Protein AF-A0A367L4S3-F1 (afdb_monomer_lite)

Sequence (659 aa):
MGSHATLSPGAALLRSSRMFSLPKPLPDPTKASRGGKEVGSRTKTLVHPTHQSIASPPQHRELGDWGFKRPFPRKTTLATSTPIIRVKQVDSRESVTDFSSAADYSMSLEKFRELRVPVCFRPMDEDGKRVPTSLLTLKSVFEKDVDFTHLPSDQSSAEIFDKRWKFSGPWVNKLNESEFSRYLKTKVQPRRAEFRVLLKDLLAQDLTASQNRAARDKGDEPPPPVTVEQITNKQFTEFLRKIRYDRILSFGLTSSFLDMGPLGHPARSLRDILLPTRGHITSSPYSKMGPPPSHPSAGIGYLRTNSFMENHPIYGPQRRRTPVESRILTPKFGFGTGKLGVGGFVTSPPDGNSRFNDKRSGKLPEPGIDYLDIKTYGGGKYYVEPLLASLDPRGRIIVKIRRASLKRLHVLDSLPLSWIQRWRIIKYLETEQEEAKSTEKLPRPCAPPSTLYSRRRNLAGSKTAVINSRDSHVRVFLQALTGASCPPNADPILQSIDHRHRQDPAKRFAIMGRVRTKTVKKSAKVIIERYYPKLTLDFETNKRICDEIAIIASKRLRNKVSIAGYTTHLMKRIQRGPVRGISFKLQEEERERKDQYVPEVSALDFTQNSESGQLDVDSETKDLLKHLGFDSINVNVVPVTQAQVPERGARRFGDRRRD

Organism: NCBI:txid1330021

Structure (mmCIF, N/CA/C/O backbone):
data_AF-A0A367L4S3-F1
#
_entry.id   AF-A0A367L4S3-F1
#
loop_
_atom_site.group_PDB
_atom_site.id
_atom_site.type_symbol
_atom_site.label_atom_id
_atom_site.label_alt_id
_atom_site.label_comp_id
_atom_site.label_asym_id
_atom_site.label_entity_id
_atom_site.label_seq_id
_atom_site.pdbx_PDB_ins_code
_atom_site.Cartn_x
_atom_site.Cartn_y
_atom_site.Cartn_z
_atom_site.occupancy
_atom_site.B_iso_or_equiv
_atom_site.auth_seq_id
_atom_site.auth_comp_id
_atom_site.auth_asym_id
_atom_site.auth_atom_id
_atom_site.pdbx_PDB_model_num
ATOM 1 N N . MET A 1 1 ? -38.831 -10.061 6.629 1.00 41.31 1 MET A N 1
ATOM 2 C CA . MET A 1 1 ? -38.377 -10.754 5.405 1.00 41.31 1 MET A CA 1
ATOM 3 C C . MET A 1 1 ? -38.536 -9.798 4.234 1.00 41.31 1 MET A C 1
ATOM 5 O O . MET A 1 1 ? -39.659 -9.393 3.978 1.00 41.31 1 MET A O 1
ATOM 9 N N . GLY A 1 2 ? -37.450 -9.372 3.584 1.00 44.28 2 GLY A N 1
ATOM 10 C CA . GLY A 1 2 ? -37.550 -8.598 2.339 1.00 44.28 2 GLY A CA 1
ATOM 11 C C . GLY A 1 2 ? -37.737 -9.548 1.160 1.00 44.28 2 GLY A C 1
ATOM 12 O O . GLY A 1 2 ? -37.058 -10.572 1.107 1.00 44.28 2 GLY A O 1
ATOM 13 N N . SER A 1 3 ? -38.650 -9.244 0.239 1.00 46.41 3 SER A N 1
ATOM 14 C CA . SER A 1 3 ? -38.855 -10.064 -0.955 1.00 46.41 3 SER A CA 1
ATOM 15 C C . SER A 1 3 ? -37.578 -10.105 -1.800 1.00 46.41 3 SER A C 1
ATOM 17 O O . SER A 1 3 ? -37.033 -9.072 -2.191 1.00 46.41 3 SER A O 1
ATOM 19 N N . HIS A 1 4 ? -37.099 -11.312 -2.108 1.00 55.94 4 HIS A N 1
ATOM 20 C CA . HIS A 1 4 ? -36.045 -11.509 -3.100 1.00 55.94 4 HIS A CA 1
ATOM 21 C C . HIS A 1 4 ? -36.620 -11.263 -4.500 1.00 55.94 4 HIS A C 1
ATOM 23 O O . HIS A 1 4 ? -36.923 -12.203 -5.231 1.00 55.94 4 HIS A O 1
ATOM 29 N N . ALA A 1 5 ? -36.774 -9.988 -4.868 1.00 62.84 5 ALA A N 1
ATOM 30 C CA . ALA A 1 5 ? -37.046 -9.594 -6.242 1.00 62.84 5 ALA A CA 1
ATOM 31 C C . ALA A 1 5 ? -35.962 -10.204 -7.141 1.00 62.84 5 ALA A C 1
ATOM 33 O O . ALA A 1 5 ? -34.769 -9.918 -6.984 1.00 62.84 5 ALA A O 1
ATOM 34 N N . THR A 1 6 ? -36.371 -11.097 -8.040 1.00 77.62 6 THR A N 1
ATOM 35 C CA . THR A 1 6 ? -35.472 -11.807 -8.943 1.00 77.62 6 THR A CA 1
ATOM 36 C C . THR A 1 6 ? -34.805 -10.793 -9.867 1.00 77.62 6 THR A C 1
ATOM 38 O O . THR A 1 6 ? -35.449 -10.159 -10.700 1.00 77.62 6 THR A O 1
ATOM 41 N N . LEU A 1 7 ? -33.496 -10.593 -9.680 1.00 85.56 7 LEU A N 1
ATOM 42 C CA . LEU A 1 7 ? -32.706 -9.693 -10.520 1.00 85.56 7 LEU A CA 1
ATOM 43 C C . LEU A 1 7 ? -32.882 -10.092 -11.987 1.00 85.56 7 LEU A C 1
ATOM 45 O O . LEU A 1 7 ? -32.740 -11.268 -12.324 1.00 85.56 7 LEU A O 1
ATOM 49 N N . SER A 1 8 ? -33.146 -9.114 -12.858 1.00 93.06 8 SER A N 1
ATOM 50 C CA . SER A 1 8 ? -33.244 -9.383 -14.292 1.00 93.06 8 SER A CA 1
ATOM 51 C C . SER A 1 8 ? -31.942 -10.021 -14.805 1.00 93.06 8 SER A C 1
ATOM 53 O O . SER A 1 8 ? -30.864 -9.700 -14.285 1.00 93.06 8 SER A O 1
ATOM 55 N N . PRO A 1 9 ? -31.986 -10.893 -15.833 1.00 92.25 9 PRO A N 1
ATOM 56 C CA . PRO A 1 9 ? -30.788 -11.575 -16.328 1.00 92.25 9 PRO A CA 1
ATOM 57 C C . PRO A 1 9 ? -29.645 -10.608 -16.678 1.00 92.25 9 PRO A C 1
ATOM 59 O O . PRO A 1 9 ? -28.494 -10.844 -16.313 1.00 92.25 9 PRO A O 1
ATOM 62 N N . GLY A 1 10 ? -29.968 -9.455 -17.277 1.00 94.44 10 GLY A N 1
ATOM 63 C CA . GLY A 1 10 ? -29.002 -8.384 -17.539 1.00 94.44 10 GLY A CA 1
ATOM 64 C C . GLY A 1 10 ? -28.388 -7.781 -16.267 1.00 94.44 10 GLY A C 1
ATOM 65 O O . GLY A 1 10 ? -27.175 -7.591 -16.208 1.00 94.44 10 GLY A O 1
ATOM 66 N N . ALA A 1 11 ? -29.179 -7.533 -15.218 1.00 93.81 11 ALA A N 1
ATOM 67 C CA . ALA A 1 11 ? -28.668 -7.028 -13.941 1.00 93.81 11 ALA A CA 1
ATOM 68 C C . ALA A 1 11 ? -27.782 -8.057 -13.213 1.00 93.81 11 ALA A C 1
ATOM 70 O O . ALA A 1 11 ? -26.773 -7.684 -12.608 1.00 93.81 11 ALA A O 1
ATOM 71 N N . ALA A 1 12 ? -28.112 -9.350 -13.304 1.00 93.00 12 ALA A N 1
ATOM 72 C CA . ALA A 1 12 ? -27.281 -10.432 -12.778 1.00 93.00 12 ALA A CA 1
ATOM 73 C C . ALA A 1 12 ? -25.923 -10.511 -13.504 1.00 93.00 12 ALA A C 1
ATOM 75 O O . ALA A 1 12 ? -24.875 -10.531 -12.851 1.00 93.00 12 ALA A O 1
ATOM 76 N N . LEU A 1 13 ? -25.926 -10.455 -14.843 1.00 94.94 13 LEU A N 1
ATOM 77 C CA . LEU A 1 13 ? -24.703 -10.412 -15.652 1.00 94.94 13 LEU A CA 1
ATOM 78 C C . LEU A 1 13 ? -23.850 -9.178 -15.323 1.00 94.94 13 LEU A C 1
ATOM 80 O O . LEU A 1 13 ? -22.665 -9.324 -15.019 1.00 94.94 13 LEU A O 1
ATOM 84 N N . LEU A 1 14 ? -24.442 -7.978 -15.284 1.00 94.88 14 LEU A N 1
ATOM 85 C CA . LEU A 1 14 ? -23.737 -6.740 -14.923 1.00 94.88 14 LEU A CA 1
ATOM 86 C C . LEU A 1 14 ? -23.097 -6.820 -13.531 1.00 94.88 14 LEU A C 1
ATOM 88 O O . LEU A 1 14 ? -21.927 -6.464 -13.391 1.00 94.88 14 LEU A O 1
ATOM 92 N N . ARG A 1 15 ? -23.802 -7.364 -12.529 1.00 94.00 15 ARG A N 1
ATOM 93 C CA . ARG A 1 15 ? -23.277 -7.574 -11.166 1.00 94.00 15 ARG A CA 1
ATOM 94 C C . ARG A 1 15 ? -22.046 -8.489 -11.132 1.00 94.00 15 ARG A C 1
ATOM 96 O O . ARG A 1 15 ? -21.178 -8.290 -10.288 1.00 94.00 15 ARG A O 1
ATOM 103 N N . SER A 1 16 ? -21.965 -9.465 -12.037 1.00 95.19 16 SER A N 1
ATOM 104 C CA . SER A 1 16 ? -20.808 -10.365 -12.187 1.00 95.19 16 SER A CA 1
ATOM 105 C C . SER A 1 16 ? -19.690 -9.817 -13.092 1.00 95.19 16 SER A C 1
ATOM 107 O O . SER A 1 16 ? -18.613 -10.408 -13.181 1.00 95.19 16 SER A O 1
ATOM 109 N N . SER A 1 17 ? -19.929 -8.699 -13.785 1.00 96.44 17 SER A N 1
ATOM 110 C CA . SER A 1 17 ? -19.036 -8.204 -14.835 1.00 96.44 17 SER A CA 1
ATOM 111 C C . SER A 1 17 ? -17.711 -7.651 -14.297 1.00 96.44 17 SER A C 1
ATOM 113 O O . SER A 1 17 ? -17.634 -7.039 -13.228 1.00 96.44 17 SER A O 1
ATOM 115 N N . ARG A 1 18 ? -16.645 -7.785 -15.099 1.00 95.06 18 ARG A N 1
ATOM 116 C CA . ARG A 1 18 ? -15.304 -7.285 -14.742 1.00 95.06 18 ARG A CA 1
ATOM 117 C C . ARG A 1 18 ? -15.278 -5.773 -14.490 1.00 95.06 18 ARG A C 1
ATOM 119 O O . ARG A 1 18 ? -14.523 -5.329 -13.631 1.00 95.06 18 ARG A O 1
ATOM 126 N N . MET A 1 19 ? -16.117 -4.991 -15.174 1.00 93.44 19 MET A N 1
ATOM 127 C CA . MET A 1 19 ? -16.202 -3.541 -14.963 1.00 93.44 19 MET A CA 1
ATOM 128 C C . MET A 1 19 ? -16.804 -3.206 -13.587 1.00 93.44 19 MET A C 1
ATOM 130 O O . MET A 1 19 ? -16.230 -2.409 -12.852 1.00 93.44 19 MET A O 1
ATOM 134 N N . PHE A 1 20 ? -17.876 -3.895 -13.175 1.00 94.81 20 PHE A N 1
ATOM 135 C CA . PHE A 1 20 ? -18.469 -3.735 -11.838 1.00 94.81 20 PHE A CA 1
ATOM 136 C C . PHE A 1 20 ? -17.581 -4.292 -10.710 1.00 94.81 20 PHE A C 1
ATOM 138 O O . PHE A 1 20 ? -17.744 -3.895 -9.558 1.00 94.81 20 PHE A O 1
ATOM 145 N N . SER A 1 21 ? -16.614 -5.164 -11.025 1.00 95.38 21 SER A N 1
ATOM 146 C CA . SER A 1 21 ? -15.604 -5.634 -10.062 1.00 95.38 21 SER A CA 1
ATOM 147 C C . SER A 1 21 ? -14.512 -4.601 -9.732 1.00 95.38 21 SER A C 1
ATOM 149 O O . SER A 1 21 ? -13.727 -4.817 -8.807 1.00 95.38 21 SER A O 1
ATOM 151 N N . LEU A 1 22 ? -14.443 -3.473 -10.457 1.00 95.00 22 LEU A N 1
ATOM 152 C CA . LEU A 1 22 ? -13.460 -2.420 -10.191 1.00 95.00 22 LEU A CA 1
ATOM 153 C C . LEU A 1 22 ? -13.747 -1.735 -8.838 1.00 95.00 22 LEU A C 1
ATOM 155 O O . LEU A 1 22 ? -14.853 -1.231 -8.623 1.00 95.00 22 LEU A O 1
ATOM 159 N N . PRO A 1 23 ? -12.767 -1.661 -7.917 1.00 95.88 23 PRO A N 1
ATOM 160 C CA . PRO A 1 23 ? -12.970 -1.017 -6.627 1.00 95.88 23 PRO A CA 1
ATOM 161 C C . PRO A 1 23 ? -13.149 0.498 -6.783 1.00 95.88 23 PRO A C 1
ATOM 163 O O . PRO A 1 23 ? -12.475 1.145 -7.588 1.00 95.88 23 PRO A O 1
ATOM 166 N N . LYS A 1 24 ? -14.014 1.084 -5.945 1.00 94.62 24 LYS A N 1
ATOM 167 C CA . LYS A 1 24 ? -14.095 2.544 -5.786 1.00 94.62 24 LYS A CA 1
ATOM 168 C C . LYS A 1 24 ? -12.725 3.080 -5.330 1.00 94.62 24 LYS A C 1
ATOM 170 O O . LYS A 1 24 ? -12.093 2.434 -4.490 1.00 94.62 24 LYS A O 1
ATOM 175 N N . PRO A 1 25 ? -12.260 4.231 -5.849 1.00 93.56 25 PRO A N 1
ATOM 176 C CA . PRO A 1 25 ? -10.924 4.727 -5.547 1.00 93.56 25 PRO A CA 1
ATOM 177 C C . PRO A 1 25 ? -10.758 5.058 -4.061 1.00 93.56 25 PRO A C 1
ATOM 179 O O . PRO A 1 25 ? -11.667 5.588 -3.419 1.00 93.56 25 PRO A O 1
ATOM 182 N N . LEU A 1 26 ? -9.580 4.747 -3.521 1.00 91.06 26 LEU A N 1
ATOM 183 C CA . LEU A 1 26 ? -9.242 5.012 -2.123 1.00 91.06 26 LEU A CA 1
ATOM 184 C C . LEU A 1 26 ? -9.024 6.518 -1.879 1.00 91.06 26 LEU A C 1
ATOM 186 O O . LEU A 1 26 ? -8.569 7.225 -2.784 1.00 91.06 26 LEU A O 1
ATOM 190 N N . PRO A 1 27 ? -9.313 7.026 -0.663 1.00 87.12 27 PRO A N 1
ATOM 191 C CA . PRO A 1 27 ? -9.075 8.423 -0.319 1.00 87.12 27 PRO A CA 1
ATOM 192 C C . PRO A 1 27 ? -7.586 8.778 -0.409 1.00 87.12 27 PRO A C 1
ATOM 194 O O . PRO A 1 27 ? -6.718 8.017 0.013 1.00 87.12 27 PRO A O 1
ATOM 197 N N . ASP A 1 28 ? -7.304 9.966 -0.939 1.00 82.69 28 ASP A N 1
ATOM 198 C CA . ASP A 1 28 ? -5.946 10.433 -1.213 1.00 82.69 28 ASP A CA 1
ATOM 199 C C . ASP A 1 28 ? -5.123 10.636 0.082 1.00 82.69 28 ASP A C 1
ATOM 201 O O . ASP A 1 28 ? -5.530 11.425 0.947 1.00 82.69 28 ASP A O 1
ATOM 205 N N . PRO A 1 29 ? -3.956 9.977 0.239 1.00 73.31 29 PRO A N 1
ATOM 206 C CA . PRO A 1 29 ? -3.120 10.134 1.423 1.00 73.31 29 PRO A CA 1
ATOM 207 C C . PRO A 1 29 ? -2.525 11.539 1.615 1.00 73.31 29 PRO A C 1
ATOM 209 O O . PRO A 1 29 ? -2.119 11.832 2.742 1.00 73.31 29 PRO A O 1
ATOM 212 N N . THR A 1 30 ? -2.448 12.414 0.598 1.00 66.81 30 THR A N 1
ATOM 213 C CA . THR A 1 30 ? -1.950 13.793 0.820 1.00 66.81 30 THR A CA 1
ATOM 214 C C . THR A 1 30 ? -2.991 14.654 1.523 1.00 66.81 30 THR A C 1
ATOM 216 O O . THR A 1 30 ? -2.668 15.321 2.503 1.00 66.81 30 THR A O 1
ATOM 219 N N . LYS A 1 31 ? -4.260 14.547 1.114 1.00 64.12 31 LYS A N 1
ATOM 220 C CA . LYS A 1 31 ? -5.392 15.326 1.648 1.00 64.12 31 LYS A CA 1
ATOM 221 C C . LYS A 1 31 ? -5.693 15.028 3.121 1.00 64.12 31 LYS A C 1
ATOM 223 O O . LYS A 1 31 ? -6.289 15.849 3.808 1.00 64.12 31 LYS A O 1
ATOM 228 N N . ALA A 1 32 ? -5.237 13.881 3.626 1.00 58.78 32 ALA A N 1
ATOM 229 C CA . ALA A 1 32 ? -5.272 13.531 5.047 1.00 58.78 32 ALA A CA 1
ATOM 230 C C . ALA A 1 32 ? -4.126 14.159 5.881 1.00 58.78 32 ALA A C 1
ATOM 232 O O . ALA A 1 32 ? -4.096 14.001 7.104 1.00 58.78 32 ALA A O 1
ATOM 233 N N . SER A 1 33 ? -3.161 14.843 5.255 1.00 55.16 33 SER A N 1
ATOM 234 C CA . SER A 1 33 ? -2.019 15.479 5.920 1.00 55.16 33 SER A CA 1
ATOM 235 C C . SER A 1 33 ? -2.255 16.981 6.097 1.00 55.16 33 SER A C 1
ATOM 237 O O . SER A 1 33 ? -2.058 17.770 5.180 1.00 55.16 33 SER A O 1
ATOM 239 N N . ARG A 1 34 ? -2.659 17.368 7.310 1.00 55.31 34 ARG A N 1
ATOM 240 C CA . ARG A 1 34 ? -3.078 18.729 7.693 1.00 55.31 34 ARG A CA 1
ATOM 241 C C . ARG A 1 34 ? -2.096 19.848 7.305 1.00 55.31 34 ARG A C 1
ATOM 243 O O . ARG A 1 34 ? -0.892 19.718 7.520 1.00 55.31 34 ARG A O 1
ATOM 250 N N . GLY A 1 35 ? -2.658 21.002 6.935 1.00 52.28 35 GLY A N 1
ATOM 251 C CA . GLY A 1 35 ? -2.148 22.351 7.245 1.00 52.28 35 GLY A CA 1
ATOM 252 C C . GLY A 1 35 ? -0.910 22.858 6.495 1.00 52.28 35 GLY A C 1
ATOM 253 O O . GLY A 1 35 ? -0.786 24.061 6.287 1.00 52.28 35 GLY A O 1
ATOM 254 N N . GLY A 1 36 ? -0.006 21.984 6.059 1.00 54.28 36 GLY A N 1
ATOM 255 C CA . GLY A 1 36 ? 1.081 22.380 5.167 1.00 54.28 36 GLY A CA 1
ATOM 256 C C . GLY A 1 36 ? 0.550 22.707 3.770 1.00 54.28 36 GLY A C 1
ATOM 257 O O . GLY A 1 36 ? -0.310 21.992 3.257 1.00 54.28 36 GLY A O 1
ATOM 258 N N . LYS A 1 37 ? 1.107 23.736 3.115 1.00 58.22 37 LYS A N 1
ATOM 259 C CA . LYS A 1 37 ? 0.981 23.882 1.652 1.00 58.22 37 LYS A CA 1
ATOM 260 C C . LYS A 1 37 ? 1.443 22.567 1.003 1.00 58.22 37 LYS A C 1
ATOM 262 O O . LYS A 1 37 ? 2.460 22.015 1.426 1.00 58.22 37 LYS A O 1
ATOM 267 N N . GLU A 1 38 ? 0.732 22.057 -0.005 1.00 62.28 38 GLU A N 1
ATOM 268 C CA . GLU A 1 38 ? 1.123 20.813 -0.687 1.00 62.28 38 GLU A CA 1
ATOM 269 C C . GLU A 1 38 ? 2.405 21.023 -1.516 1.00 62.28 38 GLU A C 1
ATOM 271 O O . GLU A 1 38 ? 2.366 21.323 -2.706 1.00 62.28 38 GLU A O 1
ATOM 276 N N . VAL A 1 39 ? 3.572 20.871 -0.880 1.00 62.81 39 VAL A N 1
ATOM 277 C CA . VAL A 1 39 ? 4.877 20.984 -1.548 1.00 62.81 39 VAL A CA 1
ATOM 278 C C . VAL A 1 39 ? 5.134 19.732 -2.399 1.00 62.81 39 VAL A C 1
ATOM 280 O O . VAL A 1 39 ? 5.648 18.701 -1.940 1.00 62.81 39 VAL A O 1
ATOM 283 N N . GLY A 1 40 ? 4.741 19.815 -3.668 1.00 70.06 40 GLY A N 1
ATOM 284 C CA . GLY A 1 40 ? 4.976 18.800 -4.690 1.00 70.06 40 GLY A CA 1
ATOM 285 C C . GLY A 1 40 ? 4.299 19.145 -6.016 1.00 70.06 40 GLY A C 1
ATOM 286 O O . GLY A 1 40 ? 3.410 19.988 -6.074 1.00 70.06 40 GLY A O 1
ATOM 287 N N . SER A 1 41 ? 4.704 18.474 -7.095 1.00 82.31 41 SER A N 1
ATOM 288 C CA . SER A 1 41 ? 3.973 18.546 -8.360 1.00 82.31 41 SER A CA 1
ATOM 289 C C . SER A 1 41 ? 2.650 17.777 -8.268 1.00 82.31 41 SER A C 1
ATOM 291 O O . SER A 1 41 ? 2.559 16.750 -7.592 1.00 82.31 41 SER A O 1
ATOM 293 N N . ARG A 1 42 ? 1.644 18.200 -9.044 1.00 77.25 42 ARG A N 1
ATOM 294 C CA . ARG A 1 42 ? 0.357 17.483 -9.206 1.00 77.25 42 ARG A CA 1
ATOM 295 C C . ARG A 1 42 ? 0.508 16.085 -9.842 1.00 77.25 42 ARG A C 1
ATOM 297 O O . ARG A 1 42 ? -0.458 15.337 -9.919 1.00 77.25 42 ARG A O 1
ATOM 304 N N . THR A 1 43 ? 1.713 15.749 -10.307 1.00 80.12 43 THR A N 1
ATOM 305 C CA . THR A 1 43 ? 2.117 14.476 -10.929 1.00 80.12 43 THR A CA 1
ATOM 306 C C . THR A 1 43 ? 2.954 13.578 -10.009 1.00 80.12 43 THR A C 1
ATOM 308 O O . THR A 1 43 ? 3.375 12.499 -10.420 1.00 80.12 43 THR A O 1
ATOM 311 N N . LYS A 1 44 ? 3.230 14.011 -8.772 1.00 87.81 44 LYS A N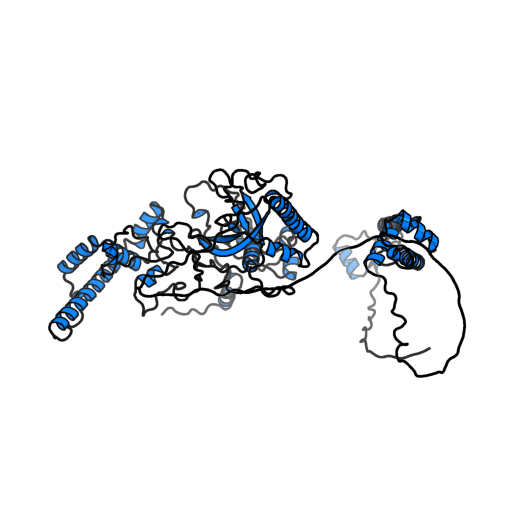 1
ATOM 312 C CA . LYS A 1 44 ? 4.002 13.257 -7.777 1.00 87.81 44 LYS A CA 1
ATOM 313 C C . LYS A 1 44 ? 3.307 11.939 -7.422 1.00 87.81 44 LYS A C 1
ATOM 315 O O . LYS A 1 44 ? 2.100 11.904 -7.198 1.00 87.81 44 LYS A O 1
ATOM 320 N N . THR A 1 45 ? 4.081 10.864 -7.289 1.00 89.56 45 THR A N 1
ATOM 321 C CA . THR A 1 45 ? 3.568 9.574 -6.817 1.00 89.56 45 THR A CA 1
ATOM 322 C C . THR A 1 45 ? 3.079 9.670 -5.366 1.00 89.56 45 THR A C 1
ATOM 324 O O . THR A 1 45 ? 3.803 10.091 -4.460 1.00 89.56 45 THR A O 1
ATOM 327 N N . LEU A 1 46 ? 1.826 9.267 -5.144 1.00 88.75 46 LEU A N 1
ATOM 328 C CA . LEU A 1 46 ? 1.217 9.121 -3.820 1.00 88.75 46 LEU A CA 1
ATOM 329 C C . LEU A 1 46 ? 1.845 7.939 -3.062 1.00 88.75 46 LEU A C 1
ATOM 331 O O . LEU A 1 46 ? 2.452 7.050 -3.661 1.00 88.75 46 LEU A O 1
ATOM 335 N N . VAL A 1 47 ? 1.645 7.897 -1.743 1.00 88.81 47 VAL A N 1
ATOM 336 C CA . VAL A 1 47 ? 2.222 6.883 -0.836 1.00 88.81 47 VAL A CA 1
ATOM 337 C C . VAL A 1 47 ? 1.835 5.441 -1.201 1.00 88.81 47 VAL A C 1
ATOM 339 O O . VAL A 1 47 ? 2.641 4.529 -1.027 1.00 88.81 47 VAL A O 1
ATOM 342 N N . HIS A 1 48 ? 0.613 5.235 -1.689 1.00 90.19 48 HIS A N 1
ATOM 343 C CA . HIS A 1 48 ? 0.055 3.945 -2.093 1.00 90.19 48 HIS A CA 1
ATOM 344 C C . HIS A 1 48 ? -0.897 4.151 -3.289 1.00 90.19 48 HIS A C 1
ATOM 346 O O . HIS A 1 48 ? -1.377 5.273 -3.480 1.00 90.19 48 HIS A O 1
ATOM 352 N N . PRO A 1 49 ? -1.175 3.117 -4.107 1.00 93.19 49 PRO A N 1
ATOM 353 C CA . PRO A 1 49 ? -2.120 3.232 -5.215 1.00 93.19 49 PRO A CA 1
ATOM 354 C C . PRO A 1 49 ? -3.543 3.507 -4.714 1.00 93.19 49 PRO A C 1
ATOM 356 O O . PRO A 1 49 ? -4.047 2.805 -3.840 1.00 93.19 49 PRO A O 1
ATOM 359 N N . THR A 1 50 ? -4.203 4.507 -5.301 1.00 92.56 50 THR A N 1
ATOM 360 C CA . THR A 1 50 ? -5.610 4.852 -5.026 1.00 92.56 50 THR A CA 1
ATOM 361 C C . THR A 1 50 ? -6.591 4.273 -6.048 1.00 92.56 50 THR A C 1
ATOM 363 O O . THR A 1 50 ? -7.759 4.088 -5.724 1.00 92.56 50 THR A O 1
ATOM 366 N N . HIS A 1 51 ? -6.121 3.950 -7.258 1.00 94.81 51 HIS A N 1
ATOM 367 C CA . HIS A 1 51 ? -6.894 3.334 -8.343 1.00 94.81 51 HIS A CA 1
ATOM 368 C C . HIS A 1 51 ? -6.324 1.957 -8.702 1.00 94.81 51 HIS A C 1
ATOM 370 O O . HIS A 1 51 ? -5.111 1.746 -8.626 1.00 94.81 51 HIS A O 1
ATOM 376 N N . GLN A 1 52 ? -7.194 1.053 -9.155 1.00 95.81 52 GLN A N 1
ATOM 377 C CA . GLN A 1 52 ? -6.813 -0.257 -9.684 1.00 95.81 52 GLN A CA 1
ATOM 378 C C . GLN A 1 52 ? -5.913 -0.118 -10.925 1.00 95.81 52 GLN A C 1
ATOM 380 O O . GLN A 1 52 ? -6.187 0.693 -11.812 1.00 95.81 52 GLN A O 1
ATOM 385 N N . SER A 1 53 ? -4.860 -0.936 -11.002 1.00 95.62 53 SER A N 1
ATOM 386 C CA . SER A 1 53 ? -4.062 -1.115 -12.216 1.00 95.62 53 SER A CA 1
ATOM 387 C C . SER A 1 53 ? -4.718 -2.141 -13.146 1.00 95.62 53 SER A C 1
ATOM 389 O O . SER A 1 53 ? -5.168 -3.200 -12.706 1.00 95.62 53 SER A O 1
ATOM 391 N N . ILE A 1 54 ? -4.786 -1.818 -14.436 1.00 95.62 54 ILE A N 1
ATOM 392 C CA . ILE A 1 54 ? -5.427 -2.617 -15.486 1.00 95.62 54 ILE A CA 1
ATOM 393 C C . ILE A 1 54 ? -4.412 -2.881 -16.602 1.00 95.62 54 ILE A C 1
ATOM 395 O O . ILE A 1 54 ? -3.646 -1.988 -16.968 1.00 95.62 54 ILE A O 1
ATOM 399 N N . ALA A 1 55 ? -4.431 -4.092 -17.161 1.00 94.44 55 ALA A N 1
ATOM 400 C CA . ALA A 1 55 ? -3.645 -4.500 -18.323 1.00 94.44 55 ALA A CA 1
ATOM 401 C C . ALA A 1 55 ? -4.551 -5.208 -19.346 1.00 94.44 55 ALA A C 1
ATOM 403 O O . ALA A 1 55 ? -5.342 -6.071 -18.969 1.00 94.44 55 ALA A O 1
ATOM 404 N N . SER A 1 56 ? -4.424 -4.863 -20.630 1.00 93.19 56 SER A N 1
ATOM 405 C CA . SER A 1 56 ? -5.063 -5.576 -21.746 1.00 93.19 56 SER A CA 1
ATOM 406 C C . SER A 1 56 ? -4.126 -6.635 -22.355 1.00 93.19 56 SER A C 1
ATOM 408 O O . SER A 1 56 ? -2.901 -6.483 -22.258 1.00 93.19 56 SER A O 1
ATOM 410 N N . PRO A 1 57 ? -4.642 -7.697 -23.007 1.00 93.88 57 PRO A N 1
ATOM 411 C CA . PRO A 1 57 ? -3.836 -8.581 -23.854 1.00 93.88 57 PRO A CA 1
ATOM 412 C C . PRO A 1 57 ? -3.209 -7.815 -25.037 1.00 93.88 57 PRO A C 1
ATOM 414 O O . PRO A 1 57 ? -3.813 -6.841 -25.493 1.00 93.88 57 PRO A O 1
ATOM 417 N N . PRO A 1 58 ? -2.050 -8.239 -25.584 1.00 91.94 58 PRO A N 1
ATOM 418 C CA . PRO A 1 58 ? -1.386 -7.533 -26.688 1.00 91.94 58 PRO A CA 1
ATOM 419 C C . PRO A 1 58 ? -2.288 -7.282 -27.908 1.00 91.94 58 PRO A C 1
ATOM 421 O O . PRO A 1 58 ? -2.369 -6.148 -28.364 1.00 91.94 58 PRO A O 1
ATOM 424 N N . GLN A 1 59 ? -3.046 -8.295 -28.345 1.00 93.50 59 GLN A N 1
ATOM 425 C CA . GLN A 1 59 ? -3.960 -8.220 -29.496 1.00 93.50 59 GLN A CA 1
ATOM 426 C C . GLN A 1 59 ? -4.999 -7.091 -29.355 1.00 93.50 59 GLN A C 1
ATOM 428 O O . GLN A 1 59 ? -5.136 -6.248 -30.236 1.00 93.50 59 GLN A O 1
ATOM 433 N N . HIS A 1 60 ? -5.685 -7.014 -28.211 1.00 94.00 60 HIS A N 1
ATOM 434 C CA . HIS A 1 60 ? -6.651 -5.942 -27.936 1.00 94.00 60 HIS A CA 1
ATOM 435 C C . HIS A 1 60 ? -5.956 -4.579 -27.822 1.00 94.00 60 HIS A C 1
ATOM 437 O O . HIS A 1 60 ? -6.444 -3.576 -28.340 1.00 94.00 60 HIS A O 1
ATOM 443 N N . ARG A 1 61 ? -4.764 -4.540 -27.213 1.00 91.25 61 ARG A N 1
ATOM 444 C CA . ARG A 1 61 ? -3.967 -3.316 -27.070 1.00 91.25 61 ARG A CA 1
ATOM 445 C C . ARG A 1 61 ? -3.560 -2.715 -28.415 1.00 91.25 61 ARG A C 1
ATOM 447 O O . ARG A 1 61 ? -3.523 -1.493 -28.533 1.00 91.25 61 ARG A O 1
ATOM 454 N N . GLU A 1 62 ? -3.281 -3.542 -29.420 1.00 91.44 62 GLU A N 1
ATOM 455 C CA . GLU A 1 62 ? -2.962 -3.095 -30.782 1.00 91.44 62 GLU A CA 1
ATOM 456 C C . GLU A 1 62 ? -4.133 -2.364 -31.445 1.00 91.44 62 GLU A C 1
ATOM 458 O O . GLU A 1 62 ? -3.898 -1.380 -32.149 1.00 91.44 62 GLU A O 1
ATOM 463 N N . LEU A 1 63 ? -5.374 -2.761 -31.143 1.00 92.56 63 LEU A N 1
ATOM 464 C CA . LEU A 1 63 ? -6.610 -2.060 -31.524 1.00 92.56 63 LEU A CA 1
ATOM 465 C C . LEU A 1 63 ? -6.911 -0.837 -30.634 1.00 92.56 63 LEU A C 1
ATOM 467 O O . LEU A 1 63 ? -7.783 -0.033 -30.949 1.00 92.56 63 LEU A O 1
ATOM 471 N N . GLY A 1 64 ? -6.195 -0.683 -29.518 1.00 92.50 64 GLY A N 1
ATOM 472 C CA . GLY A 1 64 ? -6.501 0.295 -28.475 1.00 92.50 64 GLY A CA 1
ATOM 473 C C . GLY A 1 64 ? -7.629 -0.137 -27.530 1.00 92.50 64 GLY A C 1
ATOM 474 O O . GLY A 1 64 ? -8.074 0.683 -26.734 1.00 92.50 64 GLY A O 1
ATOM 475 N N . ASP A 1 65 ? -8.085 -1.391 -27.569 1.00 94.88 65 ASP A N 1
ATOM 476 C CA . ASP A 1 65 ? -9.115 -1.921 -26.670 1.00 94.88 65 ASP A CA 1
ATOM 477 C C . ASP A 1 65 ? -8.545 -2.342 -25.297 1.00 94.88 65 ASP A C 1
ATOM 479 O O . ASP A 1 65 ? -7.455 -2.912 -25.168 1.00 94.88 65 ASP A O 1
ATOM 483 N N . TRP A 1 66 ? -9.315 -2.021 -24.254 1.00 94.44 66 TRP A N 1
ATOM 484 C CA . TRP A 1 66 ? -9.045 -2.301 -22.841 1.00 94.44 66 TRP A CA 1
ATOM 485 C C . TRP A 1 66 ? -10.322 -2.683 -22.058 1.00 94.44 66 TRP A C 1
ATOM 487 O O . TRP A 1 66 ? -10.273 -2.744 -20.829 1.00 94.44 66 TRP A O 1
ATOM 497 N N . GLY A 1 67 ? -11.465 -2.920 -22.720 1.00 93.69 67 GLY A N 1
ATOM 498 C CA . GLY A 1 67 ? -12.730 -3.272 -22.057 1.00 93.69 67 GLY A CA 1
ATOM 499 C C . GLY A 1 67 ? -13.432 -2.112 -21.332 1.00 93.69 67 GLY A C 1
ATOM 500 O O . GLY A 1 67 ? -14.080 -2.327 -20.307 1.00 93.69 67 GLY A O 1
ATOM 501 N N . PHE A 1 68 ? -13.295 -0.884 -21.841 1.00 94.88 68 PHE A N 1
ATOM 502 C CA . PHE A 1 68 ? -13.980 0.325 -21.351 1.00 94.88 68 PHE A CA 1
ATOM 503 C C . PHE A 1 68 ? -14.901 0.921 -22.434 1.00 94.88 68 PHE A C 1
ATOM 505 O O . PHE A 1 68 ? -14.966 0.406 -23.544 1.00 94.88 68 PHE A O 1
ATOM 512 N N . LYS A 1 69 ? -15.603 2.026 -22.127 1.00 95.19 69 LYS A N 1
ATOM 513 C CA . LYS A 1 69 ? -16.604 2.679 -23.004 1.00 95.19 69 LYS A CA 1
ATOM 514 C C . LYS A 1 69 ? -16.104 3.007 -24.430 1.00 95.19 69 LYS A C 1
ATOM 516 O O . LYS A 1 69 ? -16.919 3.202 -25.323 1.00 95.19 69 LYS A O 1
ATOM 521 N N . ARG A 1 70 ? -14.790 3.131 -24.641 1.00 93.62 70 ARG A N 1
ATOM 522 C CA . ARG A 1 70 ? -14.141 3.415 -25.935 1.00 93.62 70 ARG A CA 1
ATOM 523 C C . ARG A 1 70 ? -12.669 2.980 -25.926 1.00 93.62 70 ARG A C 1
ATOM 525 O O . ARG A 1 70 ? -12.096 2.879 -24.837 1.00 93.62 70 ARG A O 1
ATOM 532 N N . PRO A 1 71 ? -12.051 2.756 -27.103 1.00 94.81 71 PRO A N 1
ATOM 533 C CA . PRO A 1 71 ? -10.621 2.490 -27.206 1.00 94.81 71 PRO A CA 1
ATOM 534 C C . PRO A 1 71 ? -9.768 3.687 -26.757 1.00 94.81 71 PRO A C 1
ATOM 536 O O . PRO A 1 71 ? -10.160 4.849 -26.876 1.00 94.81 71 PRO A O 1
ATOM 539 N N . PHE A 1 72 ? -8.572 3.388 -26.253 1.00 94.38 72 PHE A N 1
ATOM 540 C CA . PHE A 1 72 ? -7.598 4.358 -25.760 1.00 94.38 72 PHE A CA 1
ATOM 541 C C . PHE A 1 72 ? -6.582 4.770 -26.842 1.00 94.38 72 PHE A C 1
ATOM 543 O O . PHE A 1 72 ? -6.252 3.970 -27.722 1.00 94.38 72 PHE A O 1
ATOM 550 N N . PRO A 1 73 ? -5.999 5.985 -26.764 1.00 93.69 73 PRO A N 1
ATOM 551 C CA . PRO A 1 73 ? -4.998 6.450 -27.721 1.00 93.69 73 PRO A CA 1
ATOM 552 C C . PRO A 1 73 ? -3.789 5.509 -27.855 1.00 93.69 73 PRO A C 1
ATOM 554 O O . PRO A 1 73 ? -2.984 5.346 -26.932 1.00 93.69 73 PRO A O 1
ATOM 557 N N . ARG A 1 74 ? -3.613 4.935 -29.052 1.00 90.50 74 ARG A N 1
ATOM 558 C CA . ARG A 1 74 ? -2.520 3.999 -29.390 1.00 90.50 74 ARG A CA 1
ATOM 559 C C . ARG A 1 74 ? -1.129 4.592 -29.111 1.00 90.50 74 ARG A C 1
ATOM 561 O O . ARG A 1 74 ? -0.261 3.905 -28.578 1.00 90.50 74 ARG A O 1
ATOM 568 N N . LYS A 1 75 ? -0.941 5.896 -29.374 1.00 89.44 75 LYS A N 1
ATOM 569 C CA . LYS A 1 75 ? 0.325 6.636 -29.170 1.00 89.44 75 LYS A CA 1
ATOM 570 C C . LYS A 1 75 ? 0.864 6.560 -27.735 1.00 89.44 75 LYS A C 1
ATOM 572 O O . LYS A 1 75 ? 2.074 6.486 -27.559 1.00 89.44 75 LYS A O 1
ATOM 577 N N . THR A 1 76 ? 0.000 6.574 -26.718 1.00 88.38 76 THR A N 1
ATOM 578 C CA . THR A 1 76 ? 0.419 6.514 -25.303 1.00 88.38 76 THR A CA 1
ATOM 579 C C . THR A 1 76 ? 0.351 5.107 -24.711 1.00 88.38 76 THR A C 1
ATOM 581 O O . THR A 1 76 ? 1.001 4.847 -23.702 1.00 88.38 76 THR A O 1
ATOM 584 N N . THR A 1 77 ? -0.403 4.192 -25.327 1.00 87.62 77 THR A N 1
ATOM 585 C CA . THR A 1 77 ? -0.653 2.838 -24.800 1.00 87.62 77 THR A CA 1
ATOM 586 C C . THR A 1 77 ? 0.207 1.738 -25.428 1.00 87.62 77 THR A C 1
ATOM 588 O O . THR A 1 77 ? 0.481 0.749 -24.751 1.00 87.62 77 THR A O 1
ATOM 591 N N . LEU A 1 78 ? 0.671 1.899 -26.676 1.00 87.44 78 LEU A N 1
ATOM 592 C CA . LEU A 1 78 ? 1.560 0.938 -27.352 1.00 87.44 78 LEU A CA 1
ATOM 593 C C . LEU A 1 78 ? 3.047 1.291 -27.237 1.00 87.44 78 LEU A C 1
ATOM 595 O O . LEU A 1 78 ? 3.875 0.395 -27.119 1.00 87.44 78 LEU A O 1
ATOM 599 N N . ALA A 1 79 ? 3.403 2.579 -27.214 1.00 83.19 79 ALA A N 1
ATOM 600 C CA . ALA A 1 79 ? 4.799 3.039 -27.201 1.00 83.19 79 ALA A CA 1
ATOM 601 C C . ALA A 1 79 ? 5.522 2.870 -25.840 1.00 83.19 79 ALA A C 1
ATOM 603 O O . ALA A 1 79 ? 6.505 3.552 -25.564 1.00 83.19 79 ALA A O 1
ATOM 604 N N . THR A 1 80 ? 5.021 2.002 -24.955 1.00 86.69 80 THR A N 1
ATOM 605 C CA . THR A 1 80 ? 5.510 1.813 -23.580 1.00 86.69 80 THR A CA 1
ATOM 606 C C . THR A 1 80 ? 5.704 0.325 -23.293 1.00 86.69 80 THR A C 1
ATOM 608 O O . THR A 1 80 ? 4.791 -0.469 -23.495 1.00 86.69 80 THR A O 1
ATOM 611 N N . SER A 1 81 ? 6.877 -0.055 -22.777 1.00 87.06 81 SER A N 1
ATOM 612 C CA . SER A 1 81 ? 7.223 -1.449 -22.443 1.00 87.06 81 SER A CA 1
ATOM 613 C C . SER A 1 81 ? 6.454 -2.020 -21.246 1.00 87.06 81 SER A C 1
ATOM 615 O O . SER A 1 81 ? 6.356 -3.235 -21.098 1.00 87.06 81 SER A O 1
ATOM 617 N N . THR A 1 82 ? 5.878 -1.153 -20.413 1.00 90.31 82 THR A N 1
ATOM 618 C CA . THR A 1 82 ? 5.047 -1.484 -19.246 1.00 90.31 82 THR A CA 1
ATOM 619 C C . THR A 1 82 ? 3.615 -0.942 -19.411 1.00 90.31 82 THR A C 1
ATOM 621 O O . THR A 1 82 ? 3.199 -0.039 -18.679 1.00 90.31 82 THR A O 1
ATOM 624 N N . PRO A 1 83 ? 2.839 -1.446 -20.394 1.00 90.75 83 PRO A N 1
ATOM 625 C CA . PRO A 1 83 ? 1.514 -0.931 -20.729 1.00 90.75 83 PRO A CA 1
ATOM 626 C C . PRO A 1 83 ? 0.478 -1.373 -19.687 1.00 90.75 83 PRO A C 1
ATOM 628 O O . PRO A 1 83 ? -0.227 -2.370 -19.845 1.00 90.75 83 PRO A O 1
ATOM 631 N N . ILE A 1 84 ? 0.405 -0.609 -18.602 1.00 94.56 84 ILE A N 1
ATOM 632 C CA . ILE A 1 84 ? -0.521 -0.798 -17.486 1.00 94.56 84 ILE A CA 1
ATOM 633 C C . ILE A 1 84 ? -1.136 0.569 -17.183 1.00 94.56 84 ILE A C 1
ATOM 635 O O . ILE A 1 84 ? -0.402 1.530 -16.941 1.00 94.56 84 ILE A O 1
ATOM 639 N N . ILE A 1 85 ? -2.464 0.674 -17.184 1.00 95.12 85 ILE A N 1
ATOM 640 C CA . ILE A 1 85 ? -3.187 1.938 -16.971 1.00 95.12 85 ILE A CA 1
ATOM 641 C C . ILE A 1 85 ? -3.967 1.932 -15.654 1.00 95.12 85 ILE A C 1
ATOM 643 O O . ILE A 1 85 ? -4.287 0.881 -15.104 1.00 95.12 85 ILE A O 1
ATOM 647 N N . ARG A 1 86 ? -4.300 3.125 -15.162 1.00 94.94 86 ARG A N 1
ATOM 648 C CA . ARG A 1 86 ? -5.325 3.374 -14.141 1.00 94.94 86 ARG A CA 1
ATOM 649 C C . ARG A 1 86 ? -6.341 4.355 -14.716 1.00 94.94 86 ARG A C 1
ATOM 651 O O . ARG A 1 86 ? -5.959 5.417 -15.212 1.00 94.94 86 ARG A O 1
ATOM 658 N N . VAL A 1 87 ? -7.621 4.006 -14.639 1.00 95.44 87 VAL A N 1
ATOM 659 C CA . VAL A 1 87 ? -8.733 4.880 -15.038 1.00 95.44 87 VAL A CA 1
ATOM 660 C C . VAL A 1 87 ? -9.240 5.610 -13.796 1.00 95.44 87 VAL A C 1
ATOM 662 O O . VAL A 1 87 ? -9.497 4.985 -12.764 1.00 95.44 87 VAL A O 1
ATOM 665 N N . LYS A 1 88 ? -9.362 6.938 -13.879 1.00 93.69 88 LYS A N 1
ATOM 666 C CA . LYS A 1 88 ? -9.976 7.761 -12.828 1.00 93.69 88 LYS A CA 1
ATOM 667 C C . LYS A 1 88 ? -11.465 7.965 -13.084 1.00 93.69 88 LYS A C 1
ATOM 669 O O . LYS A 1 88 ? -12.257 7.873 -12.154 1.00 93.69 88 LYS A O 1
ATOM 674 N N . GLN A 1 89 ? -11.822 8.230 -14.342 1.00 94.75 89 GLN A N 1
ATOM 675 C CA . GLN A 1 89 ? -13.194 8.388 -14.817 1.00 94.75 89 GLN A CA 1
ATOM 676 C C . GLN A 1 89 ? -13.342 7.654 -16.153 1.00 94.75 89 GLN A C 1
ATOM 678 O O . GLN A 1 89 ? -12.568 7.883 -17.081 1.00 94.75 89 GLN A O 1
ATOM 683 N N . VAL A 1 90 ? -14.336 6.766 -16.245 1.00 94.88 90 VAL A N 1
ATOM 684 C CA . VAL A 1 90 ? -14.682 6.045 -17.489 1.00 94.88 90 VAL A CA 1
ATOM 685 C C . VAL A 1 90 ? -15.286 6.997 -18.531 1.00 94.88 90 VAL A C 1
ATOM 687 O O . VAL A 1 90 ? -15.227 6.740 -19.731 1.00 94.88 90 VAL A O 1
ATOM 690 N N . ASP A 1 91 ? -15.846 8.110 -18.064 1.00 95.31 91 ASP A N 1
ATOM 691 C CA . ASP A 1 91 ? -16.447 9.163 -18.869 1.00 95.31 91 ASP A CA 1
ATOM 692 C C . ASP A 1 91 ? -16.266 10.483 -18.103 1.00 95.31 91 ASP A C 1
ATOM 694 O O . ASP A 1 91 ? -16.770 10.618 -16.987 1.00 95.31 91 ASP A O 1
ATOM 698 N N . SER A 1 92 ? -15.480 11.412 -18.646 1.00 96.31 92 SER A N 1
ATOM 699 C CA . SER A 1 92 ? -15.321 12.771 -18.117 1.00 96.31 92 SER A CA 1
ATOM 700 C C . SER A 1 92 ? -16.271 13.746 -18.827 1.00 96.31 92 SER A C 1
ATOM 702 O O . SER A 1 92 ? -16.867 13.409 -19.853 1.00 96.31 92 SER A O 1
ATOM 704 N N . ARG A 1 93 ? -16.404 14.978 -18.310 1.00 96.62 93 ARG A N 1
ATOM 705 C CA . ARG A 1 93 ? -17.259 16.028 -18.908 1.00 96.62 93 ARG A CA 1
ATOM 706 C C . ARG A 1 93 ? -16.862 16.350 -20.354 1.00 96.62 93 ARG A C 1
ATOM 708 O O . ARG A 1 93 ? -17.716 16.682 -21.165 1.00 96.62 93 ARG A O 1
ATOM 715 N N . GLU A 1 94 ? -15.585 16.209 -20.678 1.00 96.00 94 GLU A N 1
ATOM 716 C CA . GLU A 1 94 ? -14.997 16.462 -21.995 1.00 96.00 94 GLU A CA 1
ATOM 717 C C . GLU A 1 94 ? -15.295 15.330 -22.999 1.00 96.00 94 GLU A C 1
ATOM 719 O O . GLU A 1 94 ? -14.744 15.313 -24.094 1.00 96.00 94 GLU A O 1
ATOM 724 N N . SER A 1 95 ? -16.118 14.340 -22.625 1.00 94.19 95 SER A N 1
ATOM 725 C CA . SER A 1 95 ? -16.303 13.088 -23.368 1.00 94.19 95 SER A CA 1
ATOM 726 C C . SER A 1 95 ? -14.984 12.345 -23.617 1.00 94.19 95 SER A C 1
ATOM 728 O O . SER A 1 95 ? -14.830 11.631 -24.605 1.00 94.19 95 SER A O 1
ATOM 730 N N . VAL A 1 96 ? -14.034 12.415 -22.675 1.00 94.56 96 VAL A N 1
ATOM 731 C CA . VAL A 1 96 ? -12.747 11.689 -22.685 1.00 94.56 96 VAL A CA 1
ATOM 732 C C . VAL A 1 96 ? -12.720 10.670 -21.533 1.00 94.56 96 VAL A C 1
ATOM 734 O O . VAL A 1 96 ? -13.433 10.814 -20.546 1.00 94.56 96 VAL A O 1
ATOM 737 N N . THR A 1 97 ? -11.987 9.568 -21.671 1.00 95.31 97 THR A N 1
ATOM 738 C CA . THR A 1 97 ? -11.670 8.672 -20.545 1.00 95.31 97 THR A CA 1
ATOM 739 C C . THR A 1 97 ? -10.490 9.277 -19.786 1.00 95.31 97 THR A C 1
ATOM 741 O O . THR A 1 97 ? -9.395 9.312 -20.349 1.00 95.31 97 THR A O 1
ATOM 744 N N . ASP A 1 98 ? -10.643 9.738 -18.540 1.00 95.19 98 ASP A N 1
ATOM 745 C CA . ASP A 1 98 ? -9.482 10.225 -17.777 1.00 95.19 98 ASP A CA 1
ATOM 746 C C . ASP A 1 98 ? -8.673 9.031 -17.245 1.00 95.19 98 ASP A C 1
ATOM 748 O O . ASP A 1 98 ? -9.083 8.333 -16.308 1.00 95.19 98 ASP A O 1
ATOM 752 N N . PHE A 1 99 ? -7.513 8.795 -17.860 1.00 94.75 99 PHE A N 1
ATOM 753 C CA . PHE A 1 99 ? -6.589 7.715 -17.535 1.00 94.75 99 PHE A CA 1
ATOM 754 C C . PHE A 1 99 ? -5.157 8.221 -17.359 1.00 94.75 99 PHE A C 1
ATOM 756 O O . PHE A 1 99 ? -4.776 9.306 -17.789 1.00 94.75 99 PHE A O 1
ATOM 763 N N . SER A 1 100 ? -4.336 7.408 -16.705 1.00 93.50 100 SER A N 1
ATOM 764 C CA . SER A 1 100 ? -2.891 7.624 -16.606 1.00 93.50 100 SER A CA 1
ATOM 765 C C . SER A 1 100 ? -2.165 6.283 -16.509 1.00 93.50 100 SER A C 1
ATOM 767 O O . SER A 1 100 ? -2.800 5.253 -16.274 1.00 93.50 100 SER A O 1
ATOM 769 N N . SER A 1 101 ? -0.841 6.272 -16.682 1.00 93.00 101 SER A N 1
ATOM 770 C CA . SER A 1 101 ? -0.047 5.060 -16.440 1.00 93.00 101 SER A CA 1
ATOM 771 C C . SER A 1 101 ? -0.177 4.604 -14.983 1.00 93.00 101 SER A C 1
ATOM 773 O O . SER A 1 101 ? -0.239 5.426 -14.072 1.00 93.00 101 SER A O 1
ATOM 775 N N . ALA A 1 102 ? -0.207 3.292 -14.763 1.00 94.69 102 ALA A N 1
ATOM 776 C CA . ALA A 1 102 ? -0.127 2.646 -13.454 1.00 94.69 102 ALA A CA 1
ATOM 777 C C . ALA A 1 102 ? 1.174 1.837 -13.278 1.00 94.69 102 ALA A C 1
ATOM 779 O O . ALA A 1 102 ? 1.315 1.083 -12.306 1.00 94.69 102 ALA A O 1
ATOM 780 N N . ALA A 1 103 ? 2.136 2.002 -14.193 1.00 93.25 103 ALA A N 1
ATOM 781 C CA . ALA A 1 103 ? 3.452 1.377 -14.102 1.00 93.25 103 ALA A CA 1
ATOM 782 C C . ALA A 1 103 ? 4.194 1.783 -12.813 1.00 93.25 103 ALA A C 1
ATOM 784 O O . ALA A 1 103 ? 4.856 0.936 -12.217 1.00 93.25 103 ALA A O 1
ATOM 785 N N . ASP A 1 104 ? 4.025 3.026 -12.334 1.00 92.06 104 ASP A N 1
ATOM 786 C CA . ASP A 1 104 ? 4.665 3.561 -11.117 1.00 92.06 104 ASP A CA 1
ATOM 787 C C . ASP A 1 104 ? 4.540 2.604 -9.918 1.00 92.06 104 ASP A C 1
ATOM 789 O O . ASP A 1 104 ? 5.525 2.286 -9.249 1.00 92.06 104 ASP A O 1
ATOM 793 N N . TYR A 1 105 ? 3.318 2.120 -9.668 1.00 93.50 105 TYR A N 1
ATOM 794 C CA . TYR A 1 105 ? 3.010 1.220 -8.557 1.00 93.50 105 TYR A CA 1
ATOM 795 C C . TYR A 1 105 ? 3.236 -0.241 -8.915 1.00 93.50 105 TYR A C 1
ATOM 797 O O . TYR A 1 105 ? 3.797 -0.974 -8.105 1.00 93.50 105 TYR A O 1
ATOM 805 N N . SER A 1 106 ? 2.847 -0.657 -10.122 1.00 94.81 106 SER A N 1
ATOM 806 C CA . SER A 1 106 ? 2.936 -2.059 -10.551 1.00 94.81 106 SER A CA 1
ATOM 807 C C . SER A 1 106 ? 4.395 -2.531 -10.580 1.00 94.81 106 SER A C 1
ATOM 809 O O . SER A 1 106 ? 4.746 -3.500 -9.909 1.00 94.81 106 SER A O 1
ATOM 811 N N . MET A 1 107 ? 5.286 -1.746 -11.198 1.00 94.06 107 MET A N 1
ATOM 812 C CA . MET A 1 107 ? 6.723 -2.039 -11.222 1.00 94.06 107 MET A CA 1
ATOM 813 C C . MET A 1 107 ? 7.384 -1.912 -9.843 1.00 94.06 107 MET A C 1
ATOM 815 O O . MET A 1 107 ? 8.430 -2.512 -9.613 1.00 94.06 107 MET A O 1
ATOM 819 N N . SER A 1 108 ? 6.832 -1.109 -8.926 1.00 94.81 108 SER A N 1
ATOM 820 C CA . SER A 1 108 ? 7.357 -0.988 -7.554 1.00 94.81 108 SER A CA 1
ATOM 821 C C . SER A 1 108 ? 6.917 -2.163 -6.670 1.00 94.81 108 SER A C 1
ATOM 823 O O . SER A 1 108 ? 7.694 -2.627 -5.840 1.00 94.81 108 SER A O 1
ATOM 825 N N . LEU A 1 109 ? 5.711 -2.696 -6.885 1.00 94.88 109 LEU A N 1
ATOM 826 C CA . LEU A 1 109 ? 5.226 -3.934 -6.269 1.00 94.88 109 LEU A CA 1
ATOM 827 C C . LEU A 1 109 ? 6.045 -5.146 -6.736 1.00 94.88 109 LEU A C 1
ATOM 829 O O . LEU A 1 109 ? 6.447 -5.966 -5.913 1.00 94.88 109 LEU A O 1
ATOM 833 N N . GLU A 1 110 ? 6.333 -5.242 -8.035 1.00 94.75 110 GLU A N 1
ATOM 834 C CA . GLU A 1 110 ? 7.202 -6.282 -8.600 1.00 94.75 110 GLU A CA 1
ATOM 835 C C . GLU A 1 110 ? 8.612 -6.212 -8.009 1.00 94.75 110 GLU A C 1
ATOM 837 O O . GLU A 1 110 ? 9.060 -7.184 -7.403 1.00 94.75 110 GLU A O 1
ATOM 842 N N . LYS A 1 111 ? 9.257 -5.037 -8.039 1.00 95.12 111 LYS A N 1
ATOM 843 C CA . LYS A 1 111 ? 10.569 -4.828 -7.400 1.00 95.12 111 LYS A CA 1
ATOM 844 C C . LYS A 1 111 ? 10.555 -5.191 -5.919 1.00 95.12 111 LYS A C 1
ATOM 846 O O . LYS A 1 111 ? 11.486 -5.833 -5.449 1.00 95.12 111 LYS A O 1
ATOM 851 N N . PHE A 1 112 ? 9.510 -4.834 -5.166 1.00 95.25 112 PHE A N 1
ATOM 852 C CA . PHE A 1 112 ? 9.395 -5.222 -3.755 1.00 95.25 112 PHE A CA 1
ATOM 853 C C . PHE A 1 112 ? 9.347 -6.748 -3.570 1.00 95.25 112 PHE A C 1
ATOM 855 O O . PHE A 1 112 ? 9.990 -7.285 -2.664 1.00 95.25 112 PHE A O 1
ATOM 862 N N . ARG A 1 113 ? 8.628 -7.460 -4.448 1.00 93.81 113 ARG A N 1
ATOM 863 C CA . ARG A 1 113 ? 8.586 -8.931 -4.463 1.00 93.81 113 ARG A CA 1
ATOM 864 C C . ARG A 1 113 ? 9.949 -9.531 -4.826 1.00 93.81 113 ARG A C 1
ATOM 866 O O . ARG A 1 113 ? 10.347 -10.501 -4.187 1.00 93.81 113 ARG A O 1
ATOM 873 N N . GLU A 1 114 ? 10.702 -8.919 -5.742 1.00 92.38 114 GLU A N 1
ATOM 874 C CA . GLU A 1 114 ? 12.096 -9.291 -6.047 1.00 92.38 114 GLU A CA 1
ATOM 875 C C . GLU A 1 114 ? 13.048 -9.067 -4.861 1.00 92.38 114 GLU A C 1
ATOM 877 O O . GLU A 1 114 ? 13.926 -9.898 -4.627 1.00 92.38 114 GLU A O 1
ATOM 882 N N . LEU A 1 115 ? 12.845 -8.020 -4.041 1.00 92.38 115 LEU A N 1
ATOM 883 C CA . LEU A 1 115 ? 13.587 -7.869 -2.777 1.00 92.38 115 LEU A CA 1
ATOM 884 C C . LEU A 1 115 ? 13.312 -9.038 -1.810 1.00 92.38 115 LEU A C 1
ATOM 886 O O . LEU A 1 115 ? 14.104 -9.268 -0.893 1.00 92.38 115 LEU A O 1
ATOM 890 N N . ARG A 1 116 ? 12.199 -9.774 -1.978 1.00 92.31 116 ARG A N 1
ATOM 891 C CA . ARG A 1 116 ? 11.787 -10.925 -1.152 1.00 92.31 116 ARG A CA 1
ATOM 892 C C . ARG A 1 116 ? 11.765 -10.598 0.352 1.00 92.31 116 ARG A C 1
ATOM 894 O O . ARG A 1 116 ? 12.243 -11.386 1.166 1.00 92.31 116 ARG A O 1
ATOM 901 N N . VAL A 1 117 ? 11.309 -9.405 0.723 1.00 91.69 117 VAL A N 1
ATOM 902 C CA . VAL A 1 117 ? 11.345 -8.891 2.105 1.00 91.69 117 VAL A CA 1
ATOM 903 C C . VAL A 1 117 ? 10.022 -9.210 2.822 1.00 91.69 117 VAL A C 1
ATOM 905 O O . VAL A 1 117 ? 8.967 -8.906 2.260 1.00 91.69 117 VAL A O 1
ATOM 908 N N . PRO A 1 118 ? 10.024 -9.786 4.043 1.00 93.06 118 PRO A N 1
ATOM 909 C CA . PRO A 1 118 ? 8.801 -9.944 4.827 1.00 93.06 118 PRO A CA 1
ATOM 910 C C . PRO A 1 118 ? 8.323 -8.593 5.364 1.00 93.06 118 PRO A C 1
ATOM 912 O O . PRO A 1 118 ? 9.132 -7.700 5.646 1.00 93.06 118 PRO A O 1
ATOM 915 N N . VAL A 1 119 ? 7.011 -8.461 5.561 1.00 91.94 119 VAL A N 1
ATOM 916 C CA . VAL A 1 119 ? 6.463 -7.345 6.337 1.00 91.94 119 VAL A CA 1
ATOM 917 C C . VAL A 1 119 ? 6.283 -7.805 7.779 1.00 91.94 119 VAL A C 1
ATOM 919 O O . VAL A 1 119 ? 5.616 -8.805 8.046 1.00 91.94 119 VAL A O 1
ATOM 922 N N . CYS A 1 120 ? 6.907 -7.077 8.697 1.00 87.88 120 CYS A N 1
ATOM 923 C CA . CYS A 1 120 ? 6.907 -7.341 10.129 1.00 87.88 120 CYS A CA 1
ATOM 924 C C . CYS A 1 120 ? 6.288 -6.154 10.869 1.00 87.88 120 CYS A C 1
ATOM 926 O O . CYS A 1 120 ? 6.265 -5.024 10.363 1.00 87.88 120 CYS A O 1
ATOM 928 N N . PHE A 1 121 ? 5.858 -6.381 12.109 1.00 79.81 121 PHE A N 1
ATOM 929 C CA . PHE A 1 121 ? 5.622 -5.261 13.015 1.00 79.81 121 PHE A CA 1
ATOM 930 C C . PHE A 1 121 ? 6.923 -4.491 13.238 1.00 79.81 121 PHE A C 1
ATOM 932 O O . PHE A 1 121 ? 8.016 -5.055 13.208 1.00 79.81 121 PHE A O 1
ATOM 939 N N . ARG A 1 122 ? 6.809 -3.179 13.440 1.00 70.44 122 ARG A N 1
ATOM 940 C CA . ARG A 1 122 ? 7.953 -2.329 13.760 1.00 70.44 122 ARG A CA 1
ATOM 941 C C . ARG A 1 122 ? 8.240 -2.459 15.257 1.00 70.44 122 ARG A C 1
ATOM 943 O O . ARG A 1 122 ? 7.461 -1.904 16.031 1.00 70.44 122 ARG A O 1
ATOM 950 N N . PRO A 1 123 ? 9.315 -3.147 15.689 1.00 60.94 123 PRO A N 1
ATOM 951 C CA . PRO A 1 123 ? 9.680 -3.133 17.094 1.00 60.94 123 PRO A CA 1
ATOM 952 C C . PRO A 1 123 ? 10.079 -1.703 17.477 1.00 60.94 123 PRO A C 1
ATOM 954 O O . PRO A 1 123 ? 10.708 -0.980 16.693 1.00 60.94 123 PRO A O 1
ATOM 957 N N . MET A 1 124 ? 9.672 -1.293 18.672 1.00 58.28 124 MET A N 1
ATOM 958 C CA . MET A 1 124 ? 9.923 0.025 19.245 1.00 58.28 124 MET A CA 1
ATOM 959 C C . MET A 1 124 ? 10.403 -0.163 20.674 1.00 58.28 124 MET A C 1
ATOM 961 O O . MET A 1 124 ? 9.832 -0.970 21.403 1.00 58.28 124 MET A O 1
ATOM 965 N N . ASP A 1 125 ? 11.411 0.605 21.080 1.00 52.41 125 ASP A N 1
ATOM 966 C CA . ASP A 1 125 ? 11.845 0.621 22.474 1.00 52.41 125 ASP A CA 1
ATOM 967 C C . ASP A 1 125 ? 10.725 1.192 23.367 1.00 52.41 125 ASP A C 1
ATOM 969 O O . ASP A 1 125 ? 9.837 1.927 22.902 1.00 52.41 125 ASP A O 1
ATOM 973 N N . GLU A 1 126 ? 10.779 0.943 24.678 1.00 51.56 126 GLU A N 1
ATOM 974 C CA . GLU A 1 126 ? 9.794 1.508 25.610 1.00 51.56 126 GLU A CA 1
ATOM 975 C C . GLU A 1 126 ? 9.754 3.047 25.610 1.00 51.56 126 GLU A C 1
ATOM 977 O O . GLU A 1 126 ? 8.714 3.630 25.902 1.00 51.56 126 GLU A O 1
ATOM 982 N N . ASP A 1 127 ? 10.816 3.712 25.159 1.00 51.06 127 ASP A N 1
ATOM 983 C CA . ASP A 1 127 ? 10.860 5.171 24.996 1.00 51.06 127 ASP A CA 1
ATOM 984 C C . ASP A 1 127 ? 10.396 5.652 23.602 1.00 51.06 127 ASP A C 1
ATOM 986 O O . ASP A 1 127 ? 10.487 6.834 23.284 1.00 51.06 127 ASP A O 1
ATOM 990 N N . GLY A 1 128 ? 9.954 4.751 22.714 1.00 54.12 128 GLY A N 1
ATOM 991 C CA . GLY A 1 128 ? 9.589 5.085 21.326 1.00 54.12 128 GLY A CA 1
ATOM 992 C C . GLY A 1 128 ? 10.789 5.396 20.417 1.00 54.12 128 GLY A C 1
ATOM 993 O O . GLY A 1 128 ? 10.618 5.859 19.286 1.00 54.12 128 GLY A O 1
ATOM 994 N N . LYS A 1 129 ? 12.005 5.132 20.910 1.00 59.44 129 LYS A N 1
ATOM 995 C CA . LYS A 1 129 ? 13.261 5.211 20.159 1.00 59.44 129 LYS A CA 1
ATOM 996 C C . LYS A 1 129 ? 13.304 4.121 19.073 1.00 59.44 129 LYS A C 1
ATOM 998 O O . LYS A 1 129 ? 12.454 3.229 18.995 1.00 59.44 129 LYS A O 1
ATOM 1003 N N . ARG A 1 130 ? 14.251 4.267 18.139 1.00 59.56 130 ARG A N 1
ATOM 1004 C CA . ARG A 1 130 ? 14.444 3.308 17.045 1.00 59.56 130 ARG A CA 1
ATOM 1005 C C . ARG A 1 130 ? 15.279 2.135 17.552 1.00 59.56 130 ARG A C 1
ATOM 1007 O O . ARG A 1 130 ? 16.497 2.284 17.639 1.00 59.56 130 ARG A O 1
ATOM 1014 N N . VAL A 1 131 ? 14.645 0.975 17.717 1.00 63.41 131 VAL A N 1
ATOM 1015 C CA . VAL A 1 131 ? 15.348 -0.290 17.974 1.00 63.41 131 VAL A CA 1
ATOM 1016 C C . VAL A 1 131 ? 16.470 -0.455 16.935 1.00 63.41 131 VAL A C 1
ATOM 1018 O O . VAL A 1 131 ? 16.210 -0.327 15.723 1.00 63.41 131 VAL A O 1
ATOM 1021 N N . PRO A 1 132 ? 17.726 -0.686 17.362 1.00 63.12 132 PRO A N 1
ATOM 1022 C CA . PRO A 1 132 ? 18.840 -0.860 16.443 1.00 63.12 132 PRO A CA 1
ATOM 1023 C C . PRO A 1 132 ? 18.646 -2.136 15.622 1.00 63.12 132 PRO A C 1
ATOM 1025 O O . PRO A 1 132 ? 18.096 -3.127 16.098 1.00 63.12 132 PRO A O 1
ATOM 1028 N N . THR A 1 133 ? 19.139 -2.140 14.382 1.00 64.44 133 THR A N 1
ATOM 1029 C CA . THR A 1 133 ? 18.899 -3.239 13.425 1.00 64.44 133 THR A CA 1
ATOM 1030 C C . THR A 1 133 ? 19.448 -4.614 13.875 1.00 64.44 133 THR A C 1
ATOM 1032 O O . THR A 1 133 ? 19.096 -5.639 13.296 1.00 64.44 133 THR A O 1
ATOM 1035 N N . SER A 1 134 ? 20.260 -4.663 14.935 1.00 62.12 134 SER A N 1
ATOM 1036 C CA . SER A 1 134 ? 20.733 -5.883 15.606 1.00 62.12 134 SER A CA 1
ATOM 1037 C C . SER A 1 134 ? 19.750 -6.509 16.609 1.00 62.12 134 SER A C 1
ATOM 1039 O O . SER A 1 134 ? 19.884 -7.697 16.881 1.00 62.12 134 SER A O 1
ATOM 1041 N N . LEU A 1 135 ? 18.787 -5.753 17.152 1.00 60.38 135 LEU A N 1
ATOM 1042 C CA . LEU A 1 135 ? 17.847 -6.198 18.200 1.00 60.38 135 LEU A CA 1
ATOM 1043 C C . LEU A 1 135 ? 16.408 -6.384 17.672 1.00 60.38 135 LEU A C 1
ATOM 1045 O O . LEU A 1 135 ? 15.440 -6.350 18.426 1.00 60.38 135 LEU A O 1
ATOM 1049 N N . LEU A 1 136 ? 16.245 -6.539 16.355 1.00 63.75 136 LEU A N 1
ATOM 1050 C CA . LEU A 1 136 ? 14.932 -6.645 15.717 1.00 63.75 136 LEU A CA 1
ATOM 1051 C C . LEU A 1 136 ? 14.343 -8.055 15.876 1.00 63.75 136 LEU A C 1
ATOM 1053 O O . LEU A 1 136 ? 14.629 -8.941 15.071 1.00 63.75 136 LEU A O 1
ATOM 1057 N N . THR A 1 137 ? 13.457 -8.246 16.855 1.00 65.19 137 THR A N 1
ATOM 1058 C CA . THR A 1 137 ? 12.587 -9.431 16.916 1.00 65.19 137 THR A CA 1
ATOM 1059 C C . THR A 1 137 ? 11.677 -9.466 15.685 1.00 65.19 137 THR A C 1
ATOM 1061 O O . THR A 1 137 ? 10.778 -8.638 15.535 1.00 65.19 137 THR A O 1
ATOM 1064 N N . LEU A 1 138 ? 11.911 -10.425 14.785 1.00 72.31 138 LEU A N 1
ATOM 1065 C CA . LEU A 1 138 ? 11.204 -10.562 13.506 1.00 72.31 138 LEU A CA 1
ATOM 1066 C C . LEU A 1 138 ? 9.826 -11.228 13.665 1.00 72.31 138 LEU A C 1
ATOM 1068 O O . LEU A 1 138 ? 9.578 -12.284 13.084 1.00 72.31 138 LEU A O 1
ATOM 1072 N N . LYS A 1 139 ? 8.911 -10.620 14.432 1.00 84.00 139 LYS A N 1
ATOM 1073 C CA . LYS A 1 139 ? 7.518 -11.089 14.472 1.00 84.00 139 LYS A CA 1
ATOM 1074 C C . LYS A 1 139 ? 6.811 -10.749 13.155 1.00 84.00 139 LYS A C 1
ATOM 1076 O O . LYS A 1 139 ? 6.812 -9.589 12.728 1.00 84.00 139 LYS A O 1
ATOM 1081 N N . SER A 1 140 ? 6.224 -11.757 12.510 1.00 89.44 140 SER A N 1
ATOM 1082 C CA . SER A 1 140 ? 5.450 -11.559 11.285 1.00 89.44 140 SER A CA 1
ATOM 1083 C C . SER A 1 140 ? 4.196 -10.730 11.543 1.00 89.44 140 SER A C 1
ATOM 1085 O O . SER A 1 140 ? 3.703 -10.682 12.666 1.00 89.44 140 SER A O 1
ATOM 1087 N N . VAL A 1 141 ? 3.651 -10.113 10.493 1.00 90.31 141 VAL A N 1
ATOM 1088 C CA . VAL A 1 141 ? 2.300 -9.539 10.562 1.00 90.31 141 VAL A CA 1
ATOM 1089 C C . VAL A 1 141 ? 1.234 -10.637 10.650 1.00 90.31 141 VAL A C 1
ATOM 1091 O O . VAL A 1 141 ? 0.291 -10.503 11.417 1.00 90.31 141 VAL A O 1
ATOM 1094 N N . PHE A 1 142 ? 1.401 -11.733 9.904 1.00 92.19 142 PHE A N 1
ATOM 1095 C CA . PHE A 1 142 ? 0.367 -12.754 9.678 1.00 92.19 142 PHE A CA 1
ATOM 1096 C C . PHE A 1 142 ? 0.335 -13.860 10.752 1.00 92.19 142 PHE A C 1
ATOM 1098 O O . PHE A 1 142 ? 0.208 -15.044 10.416 1.00 92.19 142 PHE A O 1
ATOM 1105 N N . GLU A 1 143 ? 0.495 -13.482 12.022 1.00 89.31 143 GLU A N 1
ATOM 1106 C CA . GLU A 1 143 ? 0.385 -14.388 13.172 1.00 89.31 143 GLU A CA 1
ATOM 1107 C C . GLU A 1 143 ? -1.026 -14.349 13.768 1.00 89.31 143 GLU A C 1
ATOM 1109 O O . GLU A 1 143 ? -1.627 -13.279 13.879 1.00 89.31 143 GLU A O 1
ATOM 1114 N N . LYS A 1 144 ? -1.544 -15.507 14.206 1.00 87.06 144 LYS A N 1
ATOM 1115 C CA . LYS A 1 144 ? -2.915 -15.639 14.745 1.00 87.06 144 LYS A CA 1
ATOM 1116 C C . LYS A 1 144 ? -3.201 -14.735 15.952 1.00 87.06 144 LYS A C 1
ATOM 1118 O O . LYS A 1 144 ? -4.355 -14.410 16.197 1.00 87.06 144 LYS A O 1
ATOM 1123 N N . ASP A 1 145 ? -2.172 -14.347 16.706 1.00 81.81 145 ASP A N 1
ATOM 1124 C CA . ASP A 1 145 ? -2.290 -13.521 17.912 1.00 81.81 145 ASP A CA 1
ATOM 1125 C C . ASP A 1 145 ? -2.150 -12.007 17.647 1.00 81.81 145 ASP A C 1
ATOM 1127 O O . ASP A 1 145 ? -2.072 -11.228 18.600 1.00 81.81 145 ASP A O 1
ATOM 1131 N N . VAL A 1 146 ? -2.121 -11.576 16.375 1.00 81.69 146 VAL A N 1
ATOM 1132 C CA . VAL A 1 146 ? -2.160 -10.149 15.988 1.00 81.69 146 VAL A CA 1
ATOM 1133 C C . VAL A 1 146 ? -3.018 -9.881 14.742 1.00 81.69 146 VAL A C 1
ATOM 1135 O O . VAL A 1 146 ? -3.705 -8.861 14.691 1.00 81.69 146 VAL A O 1
ATOM 1138 N N . ASP A 1 147 ? -3.026 -10.771 13.741 1.00 87.94 147 ASP A N 1
ATOM 1139 C CA . ASP A 1 147 ? -3.879 -10.624 12.551 1.00 87.94 147 ASP A CA 1
ATOM 1140 C C . ASP A 1 147 ? -5.292 -11.174 12.789 1.00 87.94 147 ASP A C 1
ATOM 1142 O O . ASP A 1 147 ? -5.692 -12.230 12.297 1.00 87.94 147 ASP A O 1
ATOM 1146 N N . PHE A 1 148 ? -6.057 -10.421 13.573 1.00 86.62 148 PHE A N 1
ATOM 1147 C CA . PHE A 1 148 ? -7.497 -10.584 13.727 1.00 86.62 148 PHE A CA 1
ATOM 1148 C C . PHE A 1 148 ? -8.184 -9.215 13.737 1.00 86.62 148 PHE A C 1
ATOM 1150 O O . PHE A 1 148 ? -7.583 -8.174 14.013 1.00 86.62 148 PHE A O 1
ATOM 1157 N N . THR A 1 149 ? -9.472 -9.209 13.397 1.00 86.31 149 THR A N 1
ATOM 1158 C CA . THR A 1 149 ? -10.291 -7.985 13.291 1.00 86.31 149 THR A CA 1
ATOM 1159 C C . THR A 1 149 ? -11.551 -8.038 14.154 1.00 86.31 149 THR A C 1
ATOM 1161 O O . THR A 1 149 ? -11.995 -7.008 14.665 1.00 86.31 149 THR A O 1
ATOM 1164 N N . HIS A 1 150 ? -12.072 -9.241 14.382 1.00 81.06 150 HIS A N 1
ATOM 1165 C CA . HIS A 1 150 ? -13.096 -9.546 15.373 1.00 81.06 150 HIS A CA 1
ATOM 1166 C C . HIS A 1 150 ? -12.439 -10.265 16.553 1.00 81.06 150 HIS A C 1
ATOM 1168 O O . HIS A 1 150 ? -11.454 -10.981 16.368 1.00 81.06 150 HIS A O 1
ATOM 1174 N N . LEU A 1 151 ? -12.971 -10.056 17.756 1.00 73.81 151 LEU A N 1
ATOM 1175 C CA . LEU A 1 151 ? -12.579 -10.824 18.935 1.00 73.81 151 LEU A CA 1
ATOM 1176 C C . LEU A 1 151 ? -13.232 -12.215 18.850 1.00 73.81 151 LEU A C 1
ATOM 1178 O O . LEU A 1 151 ? -14.413 -12.280 18.497 1.00 73.81 151 LEU A O 1
ATOM 1182 N N . PRO A 1 152 ? -12.518 -13.312 19.159 1.00 69.81 152 PRO A N 1
ATOM 1183 C CA . PRO A 1 152 ? -13.165 -14.598 19.390 1.00 69.81 152 PRO A CA 1
ATOM 1184 C C . PRO A 1 152 ? -14.048 -14.509 20.645 1.00 69.81 152 PRO A C 1
ATOM 1186 O O . PRO A 1 152 ? -13.697 -13.819 21.603 1.00 69.81 152 PRO A O 1
ATOM 1189 N N . SER A 1 153 ? -15.178 -15.218 20.644 1.00 67.62 153 SER A N 1
ATOM 1190 C CA . SER A 1 153 ? -16.154 -15.243 21.747 1.00 67.62 153 SER A CA 1
ATOM 1191 C C . SER A 1 153 ? -15.538 -15.625 23.094 1.00 67.62 153 SER A C 1
ATOM 1193 O O . SER A 1 153 ? -15.931 -15.097 24.131 1.00 67.62 153 SER A O 1
ATOM 1195 N N . ASP A 1 154 ? -14.545 -16.511 23.064 1.00 63.91 154 ASP A N 1
ATOM 1196 C CA . ASP A 1 154 ? -14.109 -17.271 24.236 1.00 63.91 154 ASP A CA 1
ATOM 1197 C C . ASP A 1 154 ? -12.971 -16.579 25.015 1.00 63.91 154 ASP A C 1
ATOM 1199 O O . ASP A 1 154 ? -12.495 -17.107 26.018 1.00 63.91 154 ASP A O 1
ATOM 1203 N N . GLN A 1 155 ? -12.476 -15.424 24.543 1.00 60.72 155 GLN A N 1
ATOM 1204 C CA . GLN A 1 155 ? -11.280 -14.761 25.091 1.00 60.72 155 GLN A CA 1
ATOM 1205 C C . GLN A 1 155 ? -11.487 -13.250 25.282 1.00 60.72 155 GLN A C 1
ATOM 1207 O O . GLN A 1 155 ? -10.887 -12.415 24.605 1.00 60.72 155 GLN A O 1
ATOM 1212 N N . SER A 1 156 ? -12.332 -12.891 26.248 1.00 55.31 156 SER A N 1
ATOM 1213 C CA . SER A 1 156 ? -12.710 -11.513 26.596 1.00 55.31 156 SER A CA 1
ATOM 1214 C C . SER A 1 156 ? -11.657 -10.739 27.419 1.00 55.31 156 SER A C 1
ATOM 1216 O O . SER A 1 156 ? -12.000 -10.006 28.346 1.00 55.31 156 SER A O 1
ATOM 1218 N N . SER A 1 157 ? -10.363 -10.856 27.091 1.00 61.72 157 SER A N 1
ATOM 1219 C CA . SER A 1 157 ? -9.295 -10.097 27.765 1.00 61.72 157 SER A CA 1
ATOM 1220 C C . SER A 1 157 ? -8.907 -8.816 27.007 1.00 61.72 157 SER A C 1
ATOM 1222 O O . SER A 1 157 ? -8.702 -8.809 25.790 1.00 61.72 157 SER A O 1
ATOM 1224 N N . ALA A 1 158 ? -8.765 -7.702 27.737 1.00 62.75 158 ALA A N 1
ATOM 1225 C CA . ALA A 1 158 ? -8.413 -6.399 27.155 1.00 62.75 158 ALA A CA 1
ATOM 1226 C C . ALA A 1 158 ? -7.044 -6.416 26.440 1.00 62.75 158 ALA A C 1
ATOM 1228 O O . ALA A 1 158 ? -6.852 -5.771 25.413 1.00 62.75 158 ALA A O 1
ATOM 1229 N N . GLU A 1 159 ? -6.115 -7.248 26.912 1.00 64.81 159 GLU A N 1
ATOM 1230 C CA . GLU A 1 159 ? -4.797 -7.445 26.297 1.00 64.81 159 GLU A CA 1
ATOM 1231 C C . GLU A 1 159 ? -4.848 -8.068 24.893 1.00 64.81 159 GLU A C 1
ATOM 1233 O O . GLU A 1 159 ? -3.871 -7.980 24.148 1.00 64.81 159 GLU A O 1
ATOM 1238 N N . ILE A 1 160 ? -5.961 -8.708 24.517 1.00 72.75 160 ILE A N 1
ATOM 1239 C CA . ILE A 1 160 ? -6.224 -9.145 23.141 1.00 72.75 160 ILE A CA 1
ATOM 1240 C C . ILE A 1 160 ? -6.848 -7.990 22.346 1.00 72.75 160 ILE A C 1
ATOM 1242 O O . ILE A 1 160 ? -6.411 -7.730 21.225 1.00 72.75 160 ILE A O 1
ATOM 1246 N N . PHE A 1 161 ? -7.784 -7.230 22.928 1.00 75.25 161 PHE A N 1
ATOM 1247 C CA . PHE A 1 161 ? -8.373 -6.045 22.285 1.00 75.25 161 PHE A CA 1
ATOM 1248 C C . PHE A 1 161 ? -7.303 -5.075 21.754 1.00 75.25 161 PHE A C 1
ATOM 1250 O O . PHE A 1 161 ? -7.371 -4.673 20.592 1.00 75.25 161 PHE A O 1
ATOM 1257 N N . ASP A 1 162 ? -6.280 -4.763 22.554 1.00 74.12 162 ASP A N 1
ATOM 1258 C CA . ASP A 1 162 ? -5.238 -3.797 22.178 1.00 74.12 162 ASP A CA 1
ATOM 1259 C C . ASP A 1 162 ? -4.210 -4.328 21.153 1.00 74.12 162 ASP A C 1
ATOM 1261 O O . ASP A 1 162 ? -3.477 -3.540 20.547 1.00 74.12 162 ASP A O 1
ATOM 1265 N N . LYS A 1 163 ? -4.133 -5.651 20.930 1.00 78.62 163 LYS A N 1
ATOM 1266 C CA . LYS A 1 163 ? -3.258 -6.261 19.901 1.00 78.62 163 LYS A CA 1
ATOM 1267 C C . LYS A 1 163 ? -3.837 -6.142 18.492 1.00 78.62 163 LYS A C 1
ATOM 1269 O O . LYS A 1 163 ? -3.077 -6.160 17.524 1.00 78.62 163 LYS A O 1
ATOM 1274 N N . ARG A 1 164 ? -5.160 -6.008 18.376 1.00 85.62 164 ARG A N 1
ATOM 1275 C CA . ARG A 1 164 ? -5.872 -5.847 17.104 1.00 85.62 164 ARG A CA 1
ATOM 1276 C C . ARG A 1 164 ? -5.314 -4.668 16.299 1.00 85.62 164 ARG A C 1
ATOM 1278 O O . ARG A 1 164 ? -4.932 -3.642 16.851 1.00 85.62 164 ARG A O 1
ATOM 1285 N N . TRP A 1 165 ? -5.302 -4.790 14.971 1.00 86.94 165 TRP A N 1
ATOM 1286 C CA . TRP A 1 165 ? -4.850 -3.714 14.076 1.00 86.94 165 TRP A CA 1
ATOM 1287 C C . TRP A 1 165 ? -5.988 -2.861 13.490 1.00 86.94 165 TRP A C 1
ATOM 1289 O O . TRP A 1 165 ? -5.741 -1.733 13.060 1.00 86.94 165 TRP A O 1
ATOM 1299 N N . LYS A 1 166 ? -7.227 -3.377 13.462 1.00 90.12 166 LYS A N 1
ATOM 1300 C CA . LYS A 1 166 ? -8.411 -2.723 12.877 1.00 90.12 166 LYS A CA 1
ATOM 1301 C C . LYS A 1 166 ? -9.417 -2.312 13.953 1.00 90.12 166 LYS A C 1
ATOM 1303 O O . LYS A 1 166 ? -9.981 -3.173 14.617 1.00 90.12 166 LYS A O 1
ATOM 1308 N N . PHE A 1 167 ? -9.705 -1.018 14.033 1.00 89.31 167 PHE A N 1
ATOM 1309 C CA . PHE A 1 167 ? -10.650 -0.422 14.980 1.00 89.31 167 PHE A CA 1
ATOM 1310 C C . PHE A 1 167 ? -11.759 0.317 14.222 1.00 89.31 167 PHE A C 1
ATOM 1312 O O . PHE A 1 167 ? -11.494 0.922 13.179 1.00 89.31 167 PHE A O 1
ATOM 1319 N N . SER A 1 168 ? -12.997 0.263 14.714 1.00 89.62 168 SER A N 1
ATOM 1320 C CA . SER A 1 168 ? -14.135 1.007 14.158 1.00 89.62 168 SER A CA 1
ATOM 1321 C C . SER A 1 168 ? -14.169 2.468 14.620 1.00 89.62 168 SER A C 1
ATOM 1323 O O . SER A 1 168 ? -14.745 3.316 13.933 1.00 89.62 168 SER A O 1
ATOM 1325 N N . GLY A 1 169 ? -13.588 2.771 15.780 1.00 89.12 169 GLY A N 1
ATOM 1326 C CA . GLY A 1 169 ? -13.422 4.118 16.306 1.00 89.12 169 GLY A CA 1
ATOM 1327 C C . GLY A 1 169 ? -12.175 4.811 15.736 1.00 89.12 169 GLY A C 1
ATOM 1328 O O . GLY A 1 169 ? -11.161 4.165 15.453 1.00 89.12 169 GLY A O 1
ATOM 1329 N N . PRO A 1 170 ? -12.203 6.143 15.564 1.00 89.62 170 PRO A N 1
ATOM 1330 C CA . PRO A 1 170 ? -11.029 6.900 15.154 1.00 89.62 170 PRO A CA 1
ATOM 1331 C C . PRO A 1 170 ? -9.974 6.918 16.268 1.00 89.62 170 PRO A C 1
ATOM 1333 O O . PRO A 1 170 ? -10.293 7.046 17.448 1.00 89.62 170 PRO A O 1
ATOM 1336 N N . TRP A 1 171 ? -8.692 6.882 15.896 1.00 87.12 171 TRP A N 1
ATOM 1337 C CA . TRP A 1 171 ? -7.615 7.156 16.849 1.00 87.12 171 TRP A CA 1
ATOM 1338 C C . TRP A 1 171 ? -7.605 8.652 17.190 1.00 87.12 171 TRP A C 1
ATOM 1340 O O . TRP A 1 171 ? -7.368 9.479 16.307 1.00 87.12 171 TRP A O 1
ATOM 1350 N N . VAL A 1 172 ? -7.879 9.005 18.450 1.00 86.38 172 VAL A N 1
ATOM 1351 C CA . VAL A 1 172 ? -8.143 10.394 18.885 1.00 86.38 172 VAL A CA 1
ATOM 1352 C C . VAL A 1 172 ? -7.014 11.351 18.486 1.00 86.38 172 VAL A C 1
ATOM 1354 O O . VAL A 1 172 ? -7.277 12.397 17.897 1.00 86.38 172 VAL A O 1
ATOM 1357 N N . ASN A 1 173 ? -5.757 10.936 18.669 1.00 84.31 173 ASN A N 1
ATOM 1358 C CA . ASN A 1 173 ? -4.556 11.711 18.323 1.00 84.31 173 ASN A CA 1
ATOM 1359 C C . ASN A 1 173 ? -4.436 12.061 16.820 1.00 84.31 173 ASN A C 1
ATOM 1361 O O . ASN A 1 173 ? -3.596 12.876 16.438 1.00 84.31 173 ASN A O 1
ATOM 1365 N N . LYS A 1 174 ? -5.252 11.452 15.945 1.00 83.50 174 LYS A N 1
ATOM 1366 C CA . LYS A 1 174 ? -5.298 11.734 14.501 1.00 83.50 174 LYS A CA 1
ATOM 1367 C C . LYS A 1 174 ? -6.315 12.817 14.123 1.00 83.50 174 LYS A C 1
ATOM 1369 O O . LYS A 1 174 ? -6.135 13.430 13.070 1.00 83.50 174 LYS A O 1
ATOM 1374 N N . LEU A 1 175 ? -7.332 13.087 14.945 1.00 85.38 175 LEU A N 1
ATOM 1375 C CA . LEU A 1 175 ? -8.446 13.990 14.614 1.00 85.38 175 LEU A CA 1
ATOM 1376 C C . LEU A 1 175 ? -8.093 15.475 14.793 1.00 85.38 175 LEU A C 1
ATOM 1378 O O . LEU A 1 175 ? -7.391 15.852 15.735 1.00 85.38 175 LEU A O 1
ATOM 1382 N N . ASN A 1 176 ? -8.568 16.332 13.888 1.00 87.50 176 ASN A N 1
ATOM 1383 C CA . ASN A 1 176 ? -8.625 17.781 14.118 1.00 87.50 176 ASN A CA 1
ATOM 1384 C C . ASN A 1 176 ? -9.661 18.118 15.199 1.00 87.50 176 ASN A C 1
ATOM 1386 O O . ASN A 1 176 ? -10.604 17.363 15.407 1.00 87.50 176 ASN A O 1
ATOM 1390 N N . GLU A 1 177 ? -9.565 19.288 15.828 1.00 91.50 177 GLU A N 1
ATOM 1391 C CA . GLU A 1 177 ? -10.556 19.752 16.813 1.00 91.50 177 GLU A CA 1
ATOM 1392 C C . GLU A 1 177 ? -11.981 19.827 16.228 1.00 91.50 177 GLU A C 1
ATOM 1394 O O . GLU A 1 177 ? -12.948 19.371 16.842 1.00 91.50 177 GLU A O 1
ATOM 1399 N N . SER A 1 178 ? -12.115 20.304 14.987 1.00 92.38 178 SER A N 1
ATOM 1400 C CA . SER A 1 178 ? -13.384 20.346 14.244 1.00 92.38 178 SER A CA 1
ATOM 1401 C C . SER A 1 178 ? -13.902 18.959 13.829 1.00 92.38 178 SER A C 1
ATOM 1403 O O . SER A 1 178 ? -15.106 18.757 13.685 1.00 92.38 178 SER A O 1
ATOM 1405 N N . GLU A 1 179 ? -13.018 17.973 13.662 1.00 91.06 179 GLU A N 1
ATOM 1406 C CA . GLU A 1 179 ? -13.388 16.574 13.408 1.00 91.06 179 GLU A CA 1
ATOM 1407 C C . GLU A 1 179 ? -13.764 15.850 14.702 1.00 91.06 179 GLU A C 1
ATOM 1409 O O . GLU A 1 179 ? -14.716 15.075 14.712 1.00 91.06 179 GLU A O 1
ATOM 1414 N N . PHE A 1 180 ? -13.050 16.125 15.793 1.00 93.69 180 PHE A N 1
ATOM 1415 C CA . PHE A 1 180 ? -13.273 15.556 17.116 1.00 93.69 180 PHE A CA 1
ATOM 1416 C C . PHE A 1 180 ? -14.578 16.068 17.728 1.00 93.69 180 PHE A C 1
ATOM 1418 O O . PHE A 1 180 ? -15.407 15.268 18.147 1.00 93.69 180 PHE A O 1
ATOM 1425 N N . SER A 1 181 ? -14.835 17.376 17.684 1.00 95.19 181 SER A N 1
ATOM 1426 C CA . SER A 1 181 ? -16.121 17.957 18.099 1.00 95.19 181 SER A CA 1
ATOM 1427 C C . SER A 1 181 ? -17.294 17.449 17.244 1.00 95.19 181 SER A C 1
ATOM 1429 O O . SER A 1 181 ? -18.355 17.128 17.788 1.00 95.19 181 SER A O 1
ATOM 1431 N N . ARG A 1 182 ? -17.101 17.270 15.926 1.00 95.31 182 ARG A N 1
ATOM 1432 C CA . ARG A 1 182 ? -18.074 16.598 15.044 1.00 95.31 182 ARG A CA 1
ATOM 1433 C C . ARG A 1 182 ? -18.288 15.133 15.440 1.00 95.31 182 ARG A C 1
ATOM 1435 O O . ARG A 1 182 ? -19.435 14.697 15.503 1.00 95.31 182 ARG A O 1
ATOM 1442 N N . TYR A 1 183 ? -17.229 14.377 15.727 1.00 93.88 183 TYR A N 1
ATOM 1443 C CA . TYR A 1 183 ? -17.301 12.979 16.170 1.00 93.88 183 TYR A CA 1
ATOM 1444 C C . TYR A 1 183 ? -18.019 12.842 17.521 1.00 93.88 183 TYR A C 1
ATOM 1446 O O . TYR A 1 183 ? -18.919 12.013 17.655 1.00 93.88 183 TYR A O 1
ATOM 1454 N N . LEU A 1 184 ? -17.715 13.711 18.492 1.00 95.06 184 LEU A N 1
ATOM 1455 C CA . LEU A 1 184 ? -18.407 13.753 19.780 1.00 95.06 184 LEU A CA 1
ATOM 1456 C C . LEU A 1 184 ? -19.915 13.956 19.594 1.00 95.06 184 LEU A C 1
ATOM 1458 O O . LEU A 1 184 ? -20.694 13.159 20.116 1.00 95.06 184 LEU A O 1
ATOM 1462 N N . LYS A 1 185 ? -20.328 14.957 18.804 1.00 96.06 185 LYS A N 1
ATOM 1463 C CA . LYS A 1 185 ? -21.749 15.232 18.518 1.00 96.06 185 LYS A CA 1
ATOM 1464 C C . LYS A 1 185 ? -22.438 14.096 17.749 1.00 96.06 185 LYS A C 1
ATOM 1466 O O . LYS A 1 185 ? -23.543 13.706 18.100 1.00 96.06 185 LYS A O 1
ATOM 1471 N N . THR A 1 186 ? -21.795 13.543 16.717 1.00 95.44 186 THR A N 1
ATOM 1472 C CA . THR A 1 186 ? -22.446 12.601 15.777 1.00 95.44 186 THR A CA 1
ATOM 1473 C C . THR A 1 186 ? -22.333 11.120 16.144 1.00 95.44 186 THR A C 1
ATOM 1475 O O . THR A 1 186 ? -23.107 10.319 15.623 1.00 95.44 186 THR A O 1
ATOM 1478 N N . LYS A 1 187 ? -21.377 10.723 16.996 1.00 92.75 187 LYS A N 1
ATOM 1479 C CA . LYS A 1 187 ? -21.107 9.307 17.318 1.00 92.75 187 LYS A CA 1
ATOM 1480 C C . LYS A 1 187 ? -21.036 8.985 18.808 1.00 92.75 187 LYS A C 1
ATOM 1482 O O . LYS A 1 187 ? -21.372 7.863 19.169 1.00 92.75 187 LYS A O 1
ATOM 1487 N N . VAL A 1 188 ? -20.630 9.922 19.668 1.00 94.12 188 VAL A N 1
ATOM 1488 C CA . VAL A 1 188 ? -20.456 9.649 21.112 1.00 94.12 188 VAL A CA 1
ATOM 1489 C C . VAL A 1 188 ? -21.665 10.098 21.936 1.00 94.12 188 VAL A C 1
ATOM 1491 O O . VAL A 1 188 ? -22.161 9.338 22.762 1.00 94.12 188 VAL A O 1
ATOM 1494 N N . GLN A 1 189 ? -22.179 11.308 21.702 1.00 94.31 189 GLN A N 1
ATOM 1495 C CA . GLN A 1 189 ? -23.339 11.850 22.419 1.00 94.31 189 GLN A CA 1
ATOM 1496 C C . GLN A 1 189 ? -24.632 11.013 22.295 1.00 94.31 189 GLN A C 1
ATOM 1498 O O . GLN A 1 189 ? -25.241 10.790 23.342 1.00 94.31 189 GLN A O 1
ATOM 1503 N N . PRO A 1 190 ? -25.056 10.501 21.116 1.00 96.69 190 PRO A N 1
ATOM 1504 C CA . PRO A 1 190 ? -26.272 9.681 21.035 1.00 96.69 190 PRO A CA 1
ATOM 1505 C C . PRO A 1 190 ? -26.146 8.336 21.773 1.00 96.69 190 PRO A C 1
ATOM 1507 O O . PRO A 1 190 ? -27.100 7.886 22.400 1.00 96.69 190 PRO A O 1
ATOM 1510 N N . ARG A 1 191 ? -24.950 7.733 21.805 1.00 95.44 191 ARG A N 1
ATOM 1511 C CA . ARG A 1 191 ? -24.696 6.413 22.421 1.00 95.44 191 ARG A CA 1
ATOM 1512 C C . ARG A 1 191 ? -24.634 6.428 23.961 1.00 95.44 191 ARG A C 1
ATOM 1514 O O . ARG A 1 191 ? -24.257 5.441 24.590 1.00 95.44 191 ARG A O 1
ATOM 1521 N N . ARG A 1 192 ? -25.010 7.542 24.602 1.00 94.31 192 ARG A N 1
ATOM 1522 C CA . ARG A 1 192 ? -25.034 7.691 26.072 1.00 94.31 192 ARG A CA 1
ATOM 1523 C C . ARG A 1 192 ? -26.036 6.763 26.766 1.00 94.31 192 ARG A C 1
ATOM 1525 O O . ARG A 1 192 ? -25.797 6.402 27.914 1.00 94.31 192 ARG A O 1
ATOM 1532 N N . ALA A 1 193 ? -27.135 6.397 26.103 1.00 94.50 193 ALA A N 1
ATOM 1533 C CA . ALA A 1 193 ? -28.112 5.454 26.650 1.00 94.50 193 ALA A CA 1
ATOM 1534 C C . ALA A 1 193 ? -27.535 4.029 26.701 1.00 94.50 193 ALA A C 1
ATOM 1536 O O . ALA A 1 193 ? -27.448 3.451 27.780 1.00 94.50 193 ALA A O 1
ATOM 1537 N N . GLU A 1 194 ? -27.030 3.529 25.567 1.00 94.19 194 GLU A N 1
ATOM 1538 C CA . GLU A 1 194 ? -26.314 2.246 25.451 1.00 94.19 194 GLU A CA 1
ATOM 1539 C C . GLU A 1 194 ? -25.211 2.101 26.515 1.00 94.19 194 GLU A C 1
ATOM 1541 O O . GLU A 1 194 ? -25.155 1.103 27.229 1.00 94.19 194 GLU A O 1
ATOM 1546 N N . PHE A 1 195 ? -24.363 3.124 26.684 1.00 93.44 195 PHE A N 1
ATOM 1547 C CA . PHE A 1 195 ? -23.271 3.080 27.662 1.00 93.44 195 PHE A CA 1
ATOM 1548 C C . PHE A 1 195 ? -23.766 3.005 29.116 1.00 93.44 195 PHE A C 1
ATOM 1550 O O . PHE A 1 195 ? -23.105 2.412 29.964 1.00 93.44 195 PHE A O 1
ATOM 1557 N N . ARG A 1 196 ? -24.940 3.574 29.429 1.00 92.88 196 ARG A N 1
ATOM 1558 C CA . ARG A 1 196 ? -25.552 3.455 30.764 1.00 92.88 196 ARG A CA 1
ATOM 1559 C C . ARG A 1 196 ? -26.131 2.065 31.026 1.00 92.88 196 ARG A C 1
ATOM 1561 O O . ARG A 1 196 ? -26.148 1.672 32.188 1.00 92.88 196 ARG A O 1
ATOM 1568 N N . VAL A 1 197 ? -26.567 1.344 29.990 1.00 92.94 197 VAL A N 1
ATOM 1569 C CA . VAL A 1 197 ? -26.943 -0.076 30.101 1.00 92.94 197 VAL A CA 1
ATOM 1570 C C . VAL A 1 197 ? -25.688 -0.901 30.386 1.00 92.94 197 VAL A C 1
ATOM 1572 O O . VAL A 1 197 ? -25.603 -1.486 31.455 1.00 92.94 197 VAL A O 1
ATOM 1575 N N . LEU A 1 198 ? -24.639 -0.778 29.565 1.00 90.94 198 LEU A N 1
ATOM 1576 C CA . LEU A 1 198 ? -23.358 -1.474 29.780 1.00 90.94 198 LEU A CA 1
ATOM 1577 C C . LEU A 1 198 ? -22.780 -1.249 31.192 1.00 90.94 198 LEU A C 1
ATOM 1579 O O . LEU A 1 198 ? -22.323 -2.187 31.842 1.00 90.94 198 LEU A O 1
ATOM 1583 N N . LEU A 1 199 ? -22.815 -0.012 31.705 1.00 91.00 199 LEU A N 1
ATOM 1584 C CA . LEU A 1 199 ? -22.363 0.281 33.071 1.00 91.00 199 LEU A CA 1
ATOM 1585 C C . LEU A 1 199 ? -23.265 -0.318 34.164 1.00 91.00 199 LEU A C 1
ATOM 1587 O O . LEU A 1 199 ? -22.772 -0.576 35.260 1.00 91.00 199 LEU A O 1
ATOM 1591 N N . LYS A 1 200 ? -24.559 -0.530 33.900 1.00 92.75 200 LYS A N 1
ATOM 1592 C CA . LYS A 1 200 ? -25.437 -1.300 34.789 1.00 92.75 200 LYS A CA 1
ATOM 1593 C C . LYS A 1 200 ? -25.110 -2.793 34.723 1.00 92.75 200 LYS A C 1
ATOM 1595 O O . LYS A 1 200 ? -24.991 -3.409 35.774 1.00 92.75 200 LYS A O 1
ATOM 1600 N N . ASP A 1 201 ? -24.907 -3.349 33.533 1.00 90.50 201 ASP A N 1
ATOM 1601 C CA . ASP A 1 201 ? -24.594 -4.771 33.334 1.00 90.50 201 ASP A CA 1
ATOM 1602 C C . ASP A 1 201 ? -23.307 -5.162 34.083 1.00 90.50 201 ASP A C 1
ATOM 1604 O O . ASP A 1 201 ? -23.267 -6.160 34.801 1.00 90.50 201 ASP A O 1
ATOM 1608 N N . LEU A 1 202 ? -22.269 -4.320 34.001 1.00 88.75 202 LEU A N 1
ATOM 1609 C CA . LEU A 1 202 ? -21.025 -4.498 34.759 1.00 88.75 202 LEU A CA 1
ATOM 1610 C C . LEU A 1 202 ? -21.214 -4.351 36.276 1.00 88.75 202 LEU A C 1
ATOM 1612 O O . LEU A 1 202 ? -20.567 -5.061 37.042 1.00 88.75 202 LEU A O 1
ATOM 1616 N N . LEU A 1 203 ? -22.101 -3.456 36.726 1.00 91.50 203 LEU A N 1
ATOM 1617 C CA . LEU A 1 203 ? -22.432 -3.305 38.146 1.00 91.50 203 LEU A CA 1
ATOM 1618 C C . LEU A 1 203 ? -23.168 -4.553 38.665 1.00 91.50 203 LEU A C 1
ATOM 1620 O O . LEU A 1 203 ? -22.831 -5.049 39.737 1.00 91.50 203 LEU A O 1
ATOM 1624 N N . ALA A 1 204 ? -24.109 -5.103 37.893 1.00 92.50 204 ALA A N 1
ATOM 1625 C CA . ALA A 1 204 ? -24.792 -6.360 38.202 1.00 92.50 204 ALA A CA 1
ATOM 1626 C C . ALA A 1 204 ? -23.815 -7.545 38.300 1.00 92.50 204 ALA A C 1
ATOM 1628 O O . ALA A 1 204 ? -23.886 -8.329 39.250 1.00 92.50 204 ALA A O 1
ATOM 1629 N N . GLN A 1 205 ? -22.858 -7.642 37.370 1.00 89.94 205 GLN A N 1
ATOM 1630 C CA . GLN A 1 205 ? -21.787 -8.644 37.412 1.00 89.94 205 GLN A CA 1
ATOM 1631 C C . GLN A 1 205 ? -20.888 -8.478 38.646 1.00 89.94 205 GLN A C 1
ATOM 1633 O O . GLN A 1 205 ? -20.580 -9.468 39.306 1.00 89.94 205 GLN A O 1
ATOM 1638 N N . ASP A 1 206 ? -20.502 -7.248 39.000 1.00 89.81 206 ASP A N 1
ATOM 1639 C CA . ASP A 1 206 ? -19.667 -6.980 40.179 1.00 89.81 206 ASP A CA 1
ATOM 1640 C C . ASP A 1 206 ? -20.405 -7.248 41.501 1.00 89.81 206 ASP A C 1
ATOM 1642 O O . ASP A 1 206 ? -19.803 -7.798 42.426 1.00 89.81 206 ASP A O 1
ATOM 1646 N N . LEU A 1 207 ? -21.704 -6.934 41.594 1.00 91.44 207 LEU A N 1
ATOM 1647 C CA . LEU A 1 207 ? -22.532 -7.310 42.746 1.00 91.44 207 LEU A CA 1
ATOM 1648 C C . LEU A 1 207 ? -22.672 -8.830 42.858 1.00 91.44 207 LEU A C 1
ATOM 1650 O O . LEU A 1 207 ? -22.411 -9.372 43.928 1.00 91.44 207 LEU A O 1
ATOM 1654 N N . THR A 1 208 ? -22.990 -9.519 41.758 1.00 93.25 208 THR A N 1
ATOM 1655 C CA . THR A 1 208 ? -23.106 -10.988 41.725 1.00 93.25 208 THR A CA 1
ATOM 1656 C C . THR A 1 208 ? -21.784 -11.655 42.118 1.00 93.25 208 THR A C 1
ATOM 1658 O O . THR A 1 208 ? -21.759 -12.555 42.951 1.00 93.25 208 THR A O 1
ATOM 1661 N N . ALA A 1 209 ? -20.649 -11.178 41.596 1.00 91.25 209 ALA A N 1
ATOM 1662 C CA . ALA A 1 209 ? -19.329 -11.691 41.963 1.00 91.25 209 ALA A CA 1
ATOM 1663 C C . ALA A 1 209 ? -18.973 -11.415 43.437 1.00 91.25 209 ALA A C 1
ATOM 1665 O O . ALA A 1 209 ? -18.336 -12.251 44.081 1.00 91.25 209 ALA A O 1
ATOM 1666 N N . SER A 1 210 ? -19.390 -10.269 43.987 1.00 91.94 210 SER A N 1
ATOM 1667 C CA . SER A 1 210 ? -19.203 -9.940 45.405 1.00 91.94 210 SER A CA 1
ATOM 1668 C C . SER A 1 210 ? -20.088 -10.789 46.320 1.00 91.94 210 SER A C 1
ATOM 1670 O O . SER A 1 210 ? -19.628 -11.216 47.376 1.00 91.94 210 SER A O 1
ATOM 1672 N N . GLN A 1 211 ? -21.334 -11.053 45.923 1.00 91.19 211 GLN A N 1
ATOM 1673 C CA . GLN A 1 211 ? -22.265 -11.918 46.649 1.00 91.19 211 GLN A CA 1
ATOM 1674 C C . GLN A 1 211 ? -21.795 -13.374 46.624 1.00 91.19 211 GLN A C 1
ATOM 1676 O O . GLN A 1 211 ? -21.691 -13.987 47.680 1.00 91.19 211 GLN A O 1
ATOM 1681 N N . ASN A 1 212 ? -21.399 -13.896 45.460 1.00 92.69 212 ASN A N 1
ATOM 1682 C CA . ASN A 1 212 ? -20.870 -15.257 45.325 1.00 92.69 212 ASN A CA 1
ATOM 1683 C C . ASN A 1 212 ? -19.568 -15.460 46.112 1.00 92.69 212 ASN A C 1
ATOM 1685 O O . ASN A 1 212 ? -19.330 -16.551 46.626 1.00 92.69 212 ASN A O 1
ATOM 1689 N N . ARG A 1 213 ? -18.732 -14.419 46.242 1.00 93.44 213 ARG A N 1
ATOM 1690 C CA . ARG A 1 213 ? -17.577 -14.451 47.148 1.00 93.44 213 ARG A CA 1
ATOM 1691 C C . ARG A 1 213 ? -18.022 -14.483 48.611 1.00 93.44 213 ARG A C 1
ATOM 1693 O O . ARG A 1 213 ? -17.616 -15.383 49.326 1.00 93.44 213 ARG A O 1
ATOM 1700 N N . ALA A 1 214 ? -18.896 -13.569 49.032 1.00 93.69 214 ALA A N 1
ATOM 1701 C CA . ALA A 1 214 ? -19.366 -13.505 50.416 1.00 93.69 214 ALA A CA 1
ATOM 1702 C C . ALA A 1 214 ? -20.138 -14.763 50.865 1.00 93.69 214 ALA A C 1
ATOM 1704 O O . ALA A 1 214 ? -20.049 -15.131 52.031 1.00 93.69 214 ALA A O 1
ATOM 1705 N N . ALA A 1 215 ? -20.864 -15.428 49.961 1.00 91.69 215 ALA A N 1
ATOM 1706 C CA . ALA A 1 215 ? -21.490 -16.727 50.207 1.00 91.69 215 ALA A CA 1
ATOM 1707 C C . ALA A 1 215 ? -20.426 -17.825 50.379 1.00 91.69 215 ALA A C 1
ATOM 1709 O O . ALA A 1 215 ? -20.388 -18.500 51.405 1.00 91.69 215 ALA A O 1
ATOM 1710 N N . ARG A 1 216 ? -19.472 -17.921 49.440 1.00 92.06 216 ARG A N 1
ATOM 1711 C CA . ARG A 1 216 ? -18.351 -18.874 49.507 1.00 92.06 216 ARG A CA 1
ATOM 1712 C C . ARG A 1 216 ? -17.490 -18.711 50.765 1.00 92.06 216 ARG A C 1
ATOM 1714 O O . ARG A 1 216 ? -17.057 -19.714 51.320 1.00 92.06 216 ARG A O 1
ATOM 1721 N N . ASP A 1 217 ? -17.253 -17.478 51.205 1.00 93.88 217 ASP A N 1
ATOM 1722 C CA . ASP A 1 217 ? -16.462 -17.168 52.403 1.00 93.88 217 ASP A CA 1
ATOM 1723 C C . ASP A 1 217 ? -17.210 -17.526 53.709 1.00 93.88 217 ASP A C 1
ATOM 1725 O O . ASP A 1 217 ? -16.580 -17.666 54.755 1.00 93.88 217 ASP A O 1
ATOM 1729 N N . LYS A 1 218 ? -18.540 -17.706 53.653 1.00 93.50 218 LYS A N 1
ATOM 1730 C CA . LYS A 1 218 ? -19.385 -18.207 54.755 1.00 93.50 218 LYS A CA 1
ATOM 1731 C C . LYS A 1 218 ? -19.672 -19.711 54.690 1.00 93.50 218 LYS A C 1
ATOM 1733 O O . LYS A 1 218 ? -19.968 -20.305 55.721 1.00 93.50 218 LYS A O 1
ATOM 1738 N N . GLY A 1 219 ? -19.608 -20.306 53.498 1.00 91.06 219 GLY A N 1
ATOM 1739 C CA . GLY A 1 219 ? -20.077 -21.668 53.219 1.00 91.06 219 GLY A CA 1
ATOM 1740 C C . GLY A 1 219 ? -21.522 -21.758 52.702 1.00 91.06 219 GLY A C 1
ATOM 1741 O O . GLY A 1 219 ? -22.022 -22.867 52.543 1.00 91.06 219 GLY A O 1
ATOM 1742 N N . ASP A 1 220 ? -22.174 -20.625 52.420 1.00 90.81 220 ASP A N 1
ATOM 1743 C CA . ASP A 1 220 ? -23.533 -20.567 51.864 1.00 90.81 220 ASP A CA 1
ATOM 1744 C C . ASP A 1 220 ? -23.555 -20.942 50.364 1.00 90.81 220 ASP A C 1
ATOM 1746 O O . ASP A 1 220 ? -22.577 -20.734 49.634 1.00 90.81 220 ASP A O 1
ATOM 1750 N N . GLU A 1 221 ? -24.701 -21.422 49.867 1.00 87.62 221 GLU A N 1
ATOM 1751 C CA . GLU A 1 221 ? -24.928 -21.616 48.427 1.00 87.62 221 GLU A CA 1
ATOM 1752 C C . GLU A 1 221 ? -24.890 -20.280 47.647 1.00 87.62 221 GLU A C 1
ATOM 1754 O O . GLU A 1 221 ? -25.271 -19.230 48.177 1.00 87.62 221 GLU A O 1
ATOM 1759 N N . PRO A 1 222 ? -24.431 -20.276 46.377 1.00 86.50 222 PRO A N 1
ATOM 1760 C CA . PRO A 1 222 ? -24.316 -19.050 45.593 1.00 86.50 222 PRO A CA 1
ATOM 1761 C C . PRO A 1 222 ? -25.705 -18.462 45.262 1.00 86.50 222 PRO A C 1
ATOM 1763 O O . PRO A 1 222 ? -26.518 -19.143 44.633 1.00 86.50 222 PRO A O 1
ATOM 1766 N N . PRO A 1 223 ? -25.990 -17.197 45.630 1.00 86.31 223 PRO A N 1
ATOM 1767 C CA . PRO A 1 223 ? -27.284 -16.573 45.367 1.00 86.31 223 PRO A CA 1
ATOM 1768 C C . PRO A 1 223 ? -27.543 -16.347 43.863 1.00 86.31 223 PRO A C 1
ATOM 1770 O O . PRO A 1 223 ? -26.604 -16.294 43.062 1.00 86.31 223 PRO A O 1
ATOM 1773 N N . PRO A 1 224 ? -28.818 -16.177 43.455 1.00 88.50 224 PRO A N 1
ATOM 1774 C CA . PRO A 1 224 ? -29.171 -15.928 42.061 1.00 88.50 224 PRO A CA 1
ATOM 1775 C C . PRO A 1 224 ? -28.543 -14.622 41.533 1.00 88.50 224 PRO A C 1
ATOM 1777 O O . PRO A 1 224 ? -28.410 -13.653 42.285 1.00 88.50 224 PRO A O 1
ATOM 1780 N N . PRO A 1 225 ? -28.175 -14.564 40.238 1.00 88.69 225 PRO A N 1
ATOM 1781 C CA . PRO A 1 225 ? -27.476 -13.419 39.664 1.00 88.69 225 PRO A CA 1
ATOM 1782 C C . PRO A 1 225 ? -28.341 -12.154 39.657 1.00 88.69 225 PRO A C 1
ATOM 1784 O O . PRO A 1 225 ? -29.506 -12.177 39.255 1.00 88.69 225 PRO A O 1
ATOM 1787 N N . VAL A 1 226 ? -27.738 -11.031 40.049 1.00 88.75 226 VAL A N 1
ATOM 1788 C CA . VAL A 1 226 ? -28.396 -9.718 40.077 1.00 88.75 226 VAL A CA 1
ATOM 1789 C C . VAL A 1 226 ? -28.706 -9.261 38.652 1.00 88.75 226 VAL A C 1
ATOM 1791 O O . VAL A 1 226 ? -27.843 -9.328 37.777 1.00 88.75 226 VAL A O 1
ATOM 1794 N N . THR A 1 227 ? -29.913 -8.749 38.411 1.00 89.06 227 THR A N 1
ATOM 1795 C CA . THR A 1 227 ? -30.316 -8.221 37.096 1.00 89.06 227 THR A CA 1
ATOM 1796 C C . THR A 1 227 ? -30.243 -6.690 37.023 1.00 89.06 227 THR A C 1
ATOM 1798 O O . THR A 1 227 ? -30.238 -5.980 38.029 1.00 89.06 227 THR A O 1
ATOM 1801 N N . VAL A 1 228 ? -30.220 -6.158 35.795 1.00 86.56 228 VAL A N 1
ATOM 1802 C CA . VAL A 1 228 ? -30.141 -4.717 35.443 1.00 86.56 228 VAL A CA 1
ATOM 1803 C C . VAL A 1 228 ? -31.224 -3.856 36.126 1.00 86.56 228 VAL A C 1
ATOM 1805 O O . VAL A 1 228 ? -31.045 -2.649 36.356 1.00 86.56 228 VAL A O 1
ATOM 1808 N N . GLU A 1 229 ? -32.358 -4.479 36.438 1.00 88.06 229 GLU A N 1
ATOM 1809 C CA . GLU A 1 229 ? -33.565 -3.875 37.009 1.00 88.06 229 GLU A CA 1
ATOM 1810 C C . GLU A 1 229 ? -33.469 -3.701 38.530 1.00 88.06 229 GLU A C 1
ATOM 1812 O O . GLU A 1 229 ? -33.931 -2.694 39.060 1.00 88.06 229 GLU A O 1
ATOM 1817 N N . GLN A 1 230 ? -32.782 -4.617 39.220 1.00 87.69 230 GLN A N 1
ATOM 1818 C CA . GLN A 1 230 ? -32.609 -4.619 40.681 1.00 87.69 230 GLN A CA 1
ATOM 1819 C C . GLN A 1 230 ? -31.615 -3.544 41.178 1.00 87.69 230 GLN A C 1
ATOM 1821 O O . GLN A 1 230 ? -31.481 -3.305 42.379 1.00 87.69 230 GLN A O 1
ATOM 1826 N N . ILE A 1 231 ? -30.901 -2.879 40.262 1.00 89.44 231 ILE A N 1
ATOM 1827 C CA . ILE A 1 231 ? -29.855 -1.899 40.579 1.00 89.44 231 ILE A CA 1
ATOM 1828 C C . ILE A 1 231 ? -30.466 -0.586 41.077 1.00 89.44 231 ILE A C 1
ATOM 1830 O O . ILE A 1 231 ? -31.079 0.172 40.319 1.00 89.44 231 ILE A O 1
ATOM 1834 N N . THR A 1 232 ? -30.192 -0.249 42.337 1.00 94.00 232 THR A N 1
ATOM 1835 C CA . THR A 1 232 ? -30.656 0.994 42.959 1.00 94.00 232 THR A CA 1
ATOM 1836 C C . THR A 1 232 ? -29.873 2.202 42.433 1.00 94.00 232 THR A C 1
ATOM 1838 O O . THR A 1 232 ? -28.643 2.183 42.349 1.00 94.00 232 THR A O 1
ATOM 1841 N N . ASN A 1 233 ? -30.562 3.318 42.159 1.00 92.12 233 ASN A N 1
ATOM 1842 C CA . ASN A 1 233 ? -29.935 4.554 41.660 1.00 92.12 233 ASN A CA 1
ATOM 1843 C C . ASN A 1 233 ? -28.764 5.051 42.538 1.00 92.12 233 ASN A C 1
ATOM 1845 O O . ASN A 1 233 ? -27.770 5.531 41.997 1.00 92.12 233 ASN A O 1
ATOM 1849 N N . LYS A 1 234 ? -28.837 4.881 43.870 1.00 94.38 234 LYS A N 1
ATOM 1850 C CA . LYS A 1 234 ? -27.742 5.190 44.813 1.00 94.38 234 LYS A CA 1
ATOM 1851 C C . LYS A 1 234 ? -26.458 4.415 44.470 1.00 94.38 234 LYS A C 1
ATOM 1853 O O . LYS A 1 234 ? -25.445 5.044 44.160 1.00 94.38 234 LYS A O 1
ATOM 1858 N N . GLN A 1 235 ? -26.539 3.081 44.398 1.00 91.69 235 GLN A N 1
ATOM 1859 C CA . GLN A 1 235 ? -25.429 2.187 44.026 1.00 91.69 235 GLN A CA 1
ATOM 1860 C C . GLN A 1 235 ? -24.812 2.596 42.678 1.00 91.69 235 GLN A C 1
ATOM 1862 O O . GLN A 1 235 ? -23.594 2.714 42.548 1.00 91.69 235 GLN A O 1
ATOM 1867 N N . PHE A 1 236 ? -25.651 2.900 41.679 1.00 94.31 236 PHE A N 1
ATOM 1868 C CA . PHE A 1 236 ? -25.182 3.358 40.369 1.00 94.31 236 PHE A CA 1
ATOM 1869 C C . PHE A 1 236 ? -24.459 4.716 40.433 1.00 94.31 236 PHE A C 1
ATOM 1871 O O . PHE A 1 236 ? -23.434 4.900 39.775 1.00 94.31 236 PHE A O 1
ATOM 1878 N N . THR A 1 237 ? -24.921 5.670 41.252 1.00 93.88 237 THR A N 1
ATOM 1879 C CA . THR A 1 237 ? -24.206 6.949 41.430 1.00 93.88 237 THR A CA 1
ATOM 1880 C C . THR A 1 237 ? -22.864 6.799 42.149 1.00 93.88 237 THR A C 1
ATOM 1882 O O . THR A 1 237 ? -21.920 7.517 41.819 1.00 93.88 237 THR A O 1
ATOM 1885 N N . GLU A 1 238 ? -22.733 5.849 43.073 1.00 92.56 238 GLU A N 1
ATOM 1886 C CA . GLU A 1 238 ? -21.464 5.539 43.746 1.00 92.56 238 GLU A CA 1
ATOM 1887 C C . GLU A 1 238 ? -20.485 4.824 42.809 1.00 92.56 238 GLU A C 1
ATOM 1889 O O . GLU A 1 238 ? -19.313 5.194 42.744 1.00 92.56 238 GLU A O 1
ATOM 1894 N N . PHE A 1 239 ? -20.971 3.900 41.980 1.00 90.50 239 PHE A N 1
ATOM 1895 C CA . PHE A 1 239 ? -20.187 3.281 40.909 1.00 90.50 239 PHE A CA 1
ATOM 1896 C C . PHE A 1 239 ? -19.666 4.322 39.899 1.00 90.50 239 PHE A C 1
ATOM 1898 O O . PHE A 1 239 ? -18.491 4.304 39.532 1.00 90.50 239 PHE A O 1
ATOM 1905 N N . LEU A 1 240 ? -20.485 5.318 39.532 1.00 91.38 240 LEU A N 1
ATOM 1906 C CA . LEU A 1 240 ? -20.044 6.453 38.709 1.00 91.38 240 LEU A CA 1
ATOM 1907 C C . LEU A 1 240 ? -19.016 7.360 39.413 1.00 91.38 240 LEU A C 1
ATOM 1909 O O . LEU A 1 240 ? -18.159 7.934 38.737 1.00 91.38 240 LEU A O 1
ATOM 1913 N N . ARG A 1 241 ? -19.054 7.495 40.748 1.00 91.62 241 ARG A N 1
ATOM 1914 C CA . ARG A 1 241 ? -17.992 8.173 41.522 1.00 91.62 241 ARG A CA 1
ATOM 1915 C C . ARG A 1 241 ? -16.693 7.357 41.501 1.00 91.62 241 ARG A C 1
ATOM 1917 O O . ARG A 1 241 ? -15.640 7.931 41.233 1.00 91.62 241 ARG A O 1
ATOM 1924 N N . LYS A 1 242 ? -16.772 6.033 41.681 1.00 88.75 242 LYS A N 1
ATOM 1925 C CA . LYS A 1 242 ? -15.631 5.101 41.602 1.00 88.75 242 LYS A CA 1
ATOM 1926 C C . LYS A 1 242 ? -14.942 5.161 40.232 1.00 88.75 242 LYS A C 1
ATOM 1928 O O . LYS A 1 242 ? -13.736 5.369 40.177 1.00 88.75 242 LYS A O 1
ATOM 1933 N N . ILE A 1 243 ? -15.702 5.091 39.134 1.00 87.19 243 ILE A N 1
ATOM 1934 C CA . ILE A 1 243 ? -15.170 5.214 37.759 1.00 87.19 243 ILE A CA 1
ATOM 1935 C C . ILE A 1 243 ? -14.629 6.627 37.470 1.00 87.19 243 ILE A C 1
ATOM 1937 O O . ILE A 1 243 ? -13.705 6.785 36.679 1.00 87.19 243 ILE A O 1
ATOM 1941 N N . ARG A 1 244 ? -15.155 7.683 38.107 1.00 86.12 244 ARG A N 1
ATOM 1942 C CA . ARG A 1 244 ? -14.582 9.036 37.972 1.00 86.12 244 ARG A CA 1
ATOM 1943 C C . ARG A 1 244 ? -13.201 9.151 38.627 1.00 86.12 244 ARG A C 1
ATOM 1945 O O . ARG A 1 244 ? -12.369 9.903 38.125 1.00 86.12 244 ARG A O 1
ATOM 1952 N N . TYR A 1 245 ? -12.976 8.438 39.730 1.00 88.62 245 TYR A N 1
ATOM 1953 C CA . TYR A 1 245 ? -11.681 8.382 40.410 1.00 88.62 245 TYR A CA 1
ATOM 1954 C C . TYR A 1 245 ? -10.693 7.480 39.654 1.00 88.62 245 TYR A C 1
ATOM 1956 O O . TYR A 1 245 ? -9.585 7.913 39.332 1.00 88.62 245 TYR A O 1
ATOM 1964 N N . ASP A 1 246 ? -11.109 6.261 39.294 1.00 84.50 246 ASP A N 1
ATOM 1965 C CA . ASP A 1 246 ? -10.289 5.340 38.504 1.00 84.50 246 ASP A CA 1
ATOM 1966 C C . ASP A 1 246 ? -10.286 5.718 37.015 1.00 84.50 246 ASP A C 1
ATOM 1968 O O . ASP A 1 246 ? -11.066 5.238 36.184 1.00 84.50 246 ASP A O 1
ATOM 1972 N N . ARG A 1 247 ? -9.345 6.600 36.676 1.00 78.12 247 ARG A N 1
ATOM 1973 C CA . ARG A 1 247 ? -9.125 7.068 35.307 1.00 78.12 247 ARG A CA 1
ATOM 1974 C C . ARG A 1 247 ? -8.742 5.931 34.346 1.00 78.12 247 ARG A C 1
ATOM 1976 O O . ARG A 1 247 ? -9.048 6.042 33.161 1.00 78.12 247 ARG A O 1
ATOM 1983 N N . ILE A 1 248 ? -8.092 4.863 34.818 1.00 77.81 248 ILE A N 1
ATOM 1984 C CA . ILE A 1 248 ? -7.624 3.765 33.957 1.00 77.81 248 ILE A CA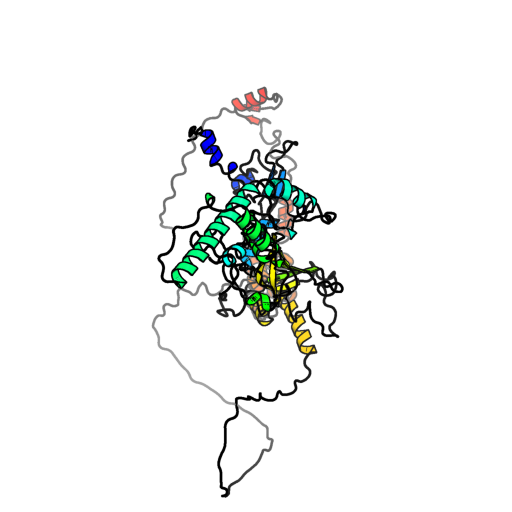 1
ATOM 1985 C C . ILE A 1 248 ? -8.818 2.904 33.534 1.00 77.81 248 ILE A C 1
ATOM 1987 O O . ILE A 1 248 ? -9.014 2.682 32.339 1.00 77.81 248 ILE A O 1
ATOM 1991 N N . LEU A 1 249 ? -9.678 2.515 34.482 1.00 79.12 249 LEU A N 1
ATOM 1992 C CA . LEU A 1 249 ? -10.934 1.821 34.183 1.00 79.12 249 LEU A CA 1
ATOM 1993 C C . LEU A 1 249 ? -11.868 2.679 33.326 1.00 79.12 249 LEU A C 1
ATOM 1995 O O . LEU A 1 249 ? -12.440 2.182 32.358 1.00 79.12 249 LEU A O 1
ATOM 1999 N N . SER A 1 250 ? -11.978 3.977 33.617 1.00 83.00 250 SER A N 1
ATOM 2000 C CA . SER A 1 250 ? -12.766 4.915 32.807 1.00 83.00 250 SER A CA 1
ATOM 2001 C C . SER A 1 250 ? -12.309 4.953 31.341 1.00 83.00 250 SER A C 1
ATOM 2003 O O . SER A 1 250 ? -13.135 4.889 30.423 1.00 83.00 250 SER A O 1
ATOM 2005 N N . PHE A 1 251 ? -10.994 4.974 31.094 1.00 80.00 251 PHE A N 1
ATOM 2006 C CA . PHE A 1 251 ? -10.448 4.894 29.738 1.00 80.00 251 PHE A CA 1
ATOM 2007 C C . PHE A 1 251 ? -10.647 3.515 29.096 1.00 80.00 251 PHE A C 1
ATOM 2009 O O . PHE A 1 251 ? -11.071 3.472 27.946 1.00 80.00 251 PHE A O 1
ATOM 2016 N N . GLY A 1 252 ? -10.423 2.405 29.808 1.00 78.31 252 GLY A N 1
ATOM 2017 C CA . GLY A 1 252 ? -10.621 1.052 29.265 1.00 78.31 252 GLY A CA 1
ATOM 2018 C C . GLY A 1 252 ? -12.077 0.743 28.890 1.00 78.31 252 GLY A C 1
ATOM 2019 O O . GLY A 1 252 ? -12.352 0.141 27.850 1.00 78.31 252 GLY A O 1
ATOM 2020 N N . LEU A 1 253 ? -13.036 1.213 29.693 1.00 83.31 253 LEU A N 1
ATOM 2021 C CA . LEU A 1 253 ? -14.470 1.070 29.413 1.00 83.31 253 LEU A CA 1
ATOM 2022 C C . LEU A 1 253 ? -14.928 1.953 28.245 1.00 83.31 253 LEU A C 1
ATOM 2024 O O . LEU A 1 253 ? -15.774 1.544 27.452 1.00 83.31 253 LEU A O 1
ATOM 2028 N N . THR A 1 254 ? -14.369 3.158 28.102 1.00 85.19 254 THR A N 1
ATOM 2029 C CA . THR A 1 254 ? -14.720 4.050 26.985 1.00 85.19 254 THR A CA 1
ATOM 2030 C C . THR A 1 254 ? -14.006 3.691 25.680 1.00 85.19 254 THR A C 1
ATOM 2032 O O . THR A 1 254 ? -14.612 3.845 24.619 1.00 85.19 254 THR A O 1
ATOM 2035 N N . SER A 1 255 ? -12.773 3.167 25.718 1.00 82.00 255 SER A N 1
ATOM 2036 C CA . SER A 1 255 ? -12.058 2.688 24.525 1.00 82.00 255 SER A CA 1
ATOM 2037 C C . SER A 1 255 ? -12.700 1.435 23.938 1.00 82.00 255 SER A C 1
ATOM 2039 O O . SER A 1 255 ? -12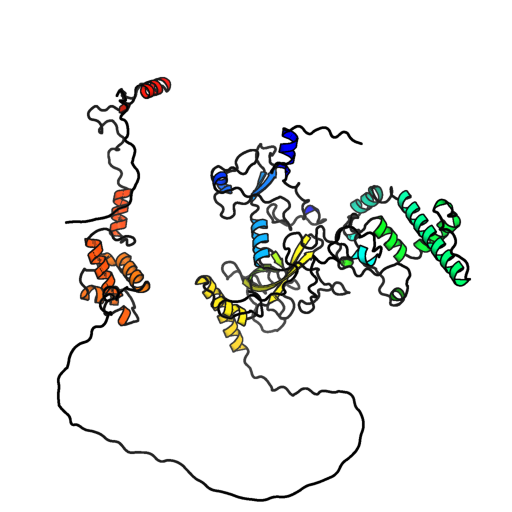.937 1.400 22.733 1.00 82.00 255 SER A O 1
ATOM 2041 N N . SER A 1 256 ? -13.061 0.459 24.775 1.00 82.88 256 SER A N 1
ATOM 2042 C CA . SER A 1 256 ? -13.753 -0.759 24.341 1.00 82.88 256 SER A CA 1
ATOM 2043 C C . SER A 1 256 ? -15.149 -0.466 23.777 1.00 82.88 256 SER A C 1
ATOM 2045 O O . SER A 1 256 ? -15.458 -0.890 22.664 1.00 82.88 256 SER A O 1
ATOM 2047 N N . PHE A 1 257 ? -15.971 0.334 24.467 1.00 88.06 257 PHE A N 1
ATOM 2048 C CA . PHE A 1 257 ? -17.333 0.666 24.018 1.00 88.06 257 PHE A CA 1
ATOM 2049 C C . PHE A 1 257 ? -17.396 1.502 22.722 1.00 88.06 257 PHE A C 1
ATOM 2051 O O . PHE A 1 257 ? -18.327 1.355 21.920 1.00 88.06 257 PHE A O 1
ATOM 2058 N N . LEU A 1 258 ? -16.429 2.401 22.507 1.00 88.50 258 LEU A N 1
ATOM 2059 C CA . LEU A 1 258 ? -16.324 3.213 21.285 1.00 88.50 258 LEU A CA 1
ATOM 2060 C C . LEU A 1 258 ? -15.433 2.574 20.204 1.00 88.50 258 LEU A C 1
ATOM 2062 O O . LEU A 1 258 ? -15.244 3.178 19.147 1.00 88.50 258 LEU A O 1
ATOM 2066 N N . ASP A 1 259 ? -14.900 1.377 20.468 1.00 86.94 259 ASP A N 1
ATOM 2067 C CA . ASP A 1 259 ? -13.914 0.658 19.655 1.00 86.94 259 ASP A CA 1
ATOM 2068 C C . ASP A 1 259 ? -12.740 1.544 19.194 1.00 86.94 259 ASP A C 1
ATOM 2070 O O . ASP A 1 259 ? -12.409 1.611 18.011 1.00 86.94 259 ASP A O 1
ATOM 2074 N N . MET A 1 260 ? -12.146 2.304 20.118 1.00 84.12 260 MET A N 1
ATOM 2075 C CA . MET A 1 260 ? -11.039 3.218 19.820 1.00 84.12 260 MET A CA 1
ATOM 2076 C C . MET A 1 260 ? -9.696 2.484 19.794 1.00 84.12 260 MET A C 1
ATOM 2078 O O . MET A 1 260 ? -9.401 1.678 20.673 1.00 84.12 260 MET A O 1
ATOM 2082 N N . GLY A 1 261 ? -8.845 2.830 18.823 1.00 81.44 261 GLY A N 1
ATOM 2083 C CA . GLY A 1 261 ? -7.462 2.346 18.784 1.00 81.44 261 GLY A CA 1
ATOM 2084 C C . GLY A 1 261 ? -6.656 2.773 20.022 1.00 81.44 261 GLY A C 1
ATOM 2085 O O . GLY A 1 261 ? -6.902 3.862 20.551 1.00 81.44 261 GLY A O 1
ATOM 2086 N N . PRO A 1 262 ? -5.677 1.960 20.463 1.00 78.44 262 PRO A N 1
ATOM 2087 C CA . PRO A 1 262 ? -5.046 2.098 21.771 1.00 78.44 262 PRO A CA 1
ATOM 2088 C C . PRO A 1 262 ? -4.331 3.438 21.960 1.00 78.44 262 PRO A C 1
ATOM 2090 O O . PRO A 1 262 ? -3.735 4.010 21.038 1.00 78.44 262 PRO A O 1
ATOM 2093 N N . LEU A 1 263 ? -4.369 3.916 23.201 1.00 72.69 263 LEU A N 1
ATOM 2094 C CA . LEU A 1 263 ? -3.715 5.133 23.664 1.00 72.69 263 LEU A CA 1
ATOM 2095 C C . LEU A 1 263 ? -2.639 4.743 24.681 1.00 72.69 263 LEU A C 1
ATOM 2097 O O . LEU A 1 263 ? -2.914 3.997 25.617 1.00 72.69 263 LEU A O 1
ATOM 2101 N N . GLY A 1 264 ? -1.416 5.249 24.511 1.00 64.00 264 GLY A N 1
ATOM 2102 C CA . GLY A 1 264 ? -0.360 5.074 25.509 1.00 64.00 264 GLY A CA 1
ATOM 2103 C C . GLY A 1 264 ? -0.774 5.642 26.871 1.00 64.00 264 GLY A C 1
ATOM 2104 O O . GLY A 1 264 ? -1.194 6.795 26.970 1.00 64.00 264 GLY A O 1
ATOM 2105 N N . HIS A 1 265 ? -0.643 4.831 27.919 1.00 61.72 265 HIS A N 1
ATOM 2106 C CA . HIS A 1 265 ? -0.892 5.238 29.300 1.00 61.72 265 HIS A CA 1
ATOM 2107 C C . HIS A 1 265 ? 0.159 6.277 29.747 1.00 61.72 265 HIS A C 1
ATOM 2109 O O . HIS A 1 265 ? 1.348 6.106 29.470 1.00 61.72 265 HIS A O 1
ATOM 2115 N N . PRO A 1 266 ? -0.236 7.355 30.451 1.00 49.12 266 PRO A N 1
ATOM 2116 C CA . PRO A 1 266 ? 0.701 8.384 30.911 1.00 49.12 266 PRO A CA 1
ATOM 2117 C C . PRO A 1 266 ? 1.482 7.971 32.168 1.00 49.12 266 PRO A C 1
ATOM 2119 O O . PRO A 1 266 ? 2.452 8.632 32.529 1.00 49.12 266 PRO A O 1
ATOM 2122 N N . ALA A 1 267 ? 1.049 6.912 32.857 1.00 45.03 267 ALA A N 1
ATOM 2123 C CA . ALA A 1 267 ? 1.649 6.452 34.100 1.00 45.03 267 ALA A CA 1
ATOM 2124 C C . ALA A 1 267 ? 2.750 5.409 33.849 1.00 45.03 267 ALA A C 1
ATOM 2126 O O . ALA A 1 267 ? 2.606 4.515 33.009 1.00 45.03 267 ALA A O 1
ATOM 2127 N N . ARG A 1 268 ? 3.851 5.547 34.595 1.00 48.69 268 ARG A N 1
ATOM 2128 C CA . ARG A 1 268 ? 5.020 4.648 34.615 1.00 48.69 268 ARG A CA 1
ATOM 2129 C C . ARG A 1 268 ? 5.494 4.435 36.070 1.00 48.69 268 ARG A C 1
ATOM 2131 O O . ARG A 1 268 ? 6.686 4.314 36.327 1.00 48.69 268 ARG A O 1
ATOM 2138 N N . SER A 1 269 ? 4.557 4.477 37.028 1.00 44.09 269 SER A N 1
ATOM 2139 C CA . SER A 1 269 ? 4.822 4.291 38.461 1.00 44.09 269 SER A CA 1
ATOM 2140 C C . SER A 1 269 ? 4.817 2.806 38.812 1.00 44.09 269 SER A C 1
ATOM 2142 O O . SER A 1 269 ? 3.897 2.080 38.445 1.00 44.09 269 SER A O 1
ATOM 2144 N N . LEU A 1 270 ? 5.809 2.353 39.583 1.00 40.25 270 LEU A N 1
ATOM 2145 C CA . LEU A 1 270 ? 5.914 0.950 40.013 1.00 40.25 270 LEU A CA 1
ATOM 2146 C C . LEU A 1 270 ? 4.712 0.478 40.853 1.00 40.25 270 LEU A C 1
ATOM 2148 O O . LEU A 1 270 ? 4.458 -0.720 40.931 1.00 40.25 270 LEU A O 1
ATOM 2152 N N . ARG A 1 271 ? 3.953 1.405 41.458 1.00 38.19 271 ARG A N 1
ATOM 2153 C CA . ARG A 1 271 ? 2.743 1.088 42.237 1.00 38.19 271 ARG A CA 1
ATOM 2154 C C . ARG A 1 271 ? 1.573 0.618 41.365 1.00 38.19 271 ARG A C 1
ATOM 2156 O O . ARG A 1 271 ? 0.766 -0.174 41.837 1.00 38.19 271 ARG A O 1
ATOM 2163 N N . ASP A 1 272 ? 1.517 1.038 40.101 1.00 43.00 272 ASP A N 1
ATOM 2164 C CA . ASP A 1 272 ? 0.408 0.715 39.191 1.00 43.00 272 ASP A CA 1
ATOM 2165 C C . ASP A 1 272 ? 0.520 -0.714 38.620 1.00 43.00 272 ASP A C 1
ATOM 2167 O O . ASP A 1 272 ? -0.455 -1.272 38.128 1.00 43.00 272 ASP A O 1
ATOM 2171 N N . ILE A 1 273 ? 1.707 -1.328 38.712 1.00 41.12 273 ILE A N 1
ATOM 2172 C CA . ILE A 1 273 ? 2.011 -2.677 38.199 1.00 41.12 273 ILE A CA 1
ATOM 2173 C C . ILE A 1 273 ? 1.437 -3.783 39.111 1.00 41.12 273 ILE A C 1
ATOM 2175 O O . ILE A 1 273 ? 1.246 -4.914 38.673 1.00 41.12 273 ILE A O 1
ATOM 2179 N N . LEU A 1 274 ? 1.154 -3.467 40.380 1.00 35.75 274 LEU A N 1
ATOM 2180 C CA . LEU A 1 274 ? 0.795 -4.439 41.424 1.00 35.75 274 LEU A CA 1
ATOM 2181 C C . LEU A 1 274 ? -0.710 -4.484 41.753 1.00 35.75 274 LEU A C 1
ATOM 2183 O O . LEU A 1 274 ? -1.114 -5.167 42.692 1.00 35.75 274 LEU A O 1
ATOM 2187 N N . LEU A 1 275 ? -1.549 -3.767 40.998 1.00 36.34 275 LEU A N 1
ATOM 2188 C CA . LEU A 1 275 ? -2.995 -3.686 41.220 1.00 36.34 275 LEU A CA 1
ATOM 2189 C C . LEU A 1 275 ? -3.766 -4.610 40.251 1.00 36.34 275 LEU A C 1
ATOM 2191 O O . LEU A 1 275 ? -3.798 -4.336 39.053 1.00 36.34 275 LEU A O 1
ATOM 2195 N N . PRO A 1 276 ? -4.465 -5.663 40.728 1.00 34.28 276 PRO A N 1
ATOM 2196 C CA . PRO A 1 276 ? -5.211 -6.600 39.873 1.00 34.28 276 PRO A CA 1
ATOM 2197 C C . PRO A 1 276 ? -6.559 -6.041 39.359 1.00 34.28 276 PRO A C 1
ATOM 2199 O O . PRO A 1 276 ? -7.462 -6.787 38.980 1.00 34.28 276 PRO A O 1
ATOM 2202 N N . THR A 1 277 ? -6.748 -4.721 39.367 1.00 34.75 277 THR A N 1
ATOM 2203 C CA . THR A 1 277 ? -8.032 -4.053 39.117 1.00 34.75 277 THR A CA 1
ATOM 2204 C C . THR A 1 277 ? -8.226 -3.661 37.652 1.00 34.75 277 THR A C 1
ATOM 2206 O O . THR A 1 277 ? -8.242 -2.475 37.347 1.00 34.75 277 THR A O 1
ATOM 2209 N N . ARG A 1 278 ? -8.414 -4.654 36.761 1.00 44.78 278 ARG A N 1
ATOM 2210 C CA . ARG A 1 278 ? -8.996 -4.585 35.383 1.00 44.78 278 ARG A CA 1
ATOM 2211 C C . ARG A 1 278 ? -8.489 -3.504 34.387 1.00 44.78 278 ARG A C 1
ATOM 2213 O O . ARG A 1 278 ? -8.959 -3.466 33.252 1.00 44.78 278 ARG A O 1
ATOM 2220 N N . GLY A 1 279 ? -7.559 -2.629 34.759 1.00 44.88 279 GLY A N 1
ATOM 2221 C CA . GLY A 1 279 ? -7.041 -1.525 33.948 1.00 44.88 279 GLY A CA 1
ATOM 2222 C C . GLY A 1 279 ? -5.709 -1.883 33.300 1.00 44.88 279 GLY A C 1
ATOM 2223 O O . GLY A 1 279 ? -4.658 -1.477 33.785 1.00 44.88 279 GLY A O 1
ATOM 2224 N N . HIS A 1 280 ? -5.743 -2.678 32.230 1.00 49.97 280 HIS A N 1
ATOM 2225 C CA . HIS A 1 280 ? -4.532 -3.274 31.659 1.00 49.97 280 HIS A CA 1
ATOM 2226 C C . HIS A 1 280 ? -3.597 -2.227 31.026 1.00 49.97 280 HIS A C 1
ATOM 2228 O O . HIS A 1 280 ? -3.999 -1.394 30.212 1.00 49.97 280 HIS A O 1
ATOM 2234 N N . ILE A 1 281 ? -2.313 -2.304 31.380 1.00 51.81 281 ILE A N 1
ATOM 2235 C CA . ILE A 1 281 ? -1.237 -1.484 30.814 1.00 51.81 281 ILE A CA 1
ATOM 2236 C C . ILE A 1 281 ? -0.967 -1.984 29.385 1.00 51.81 281 ILE A C 1
ATOM 2238 O O . ILE A 1 281 ? -0.336 -3.022 29.193 1.00 51.81 281 ILE A O 1
ATOM 2242 N N . THR A 1 282 ? -1.492 -1.286 28.367 1.00 56.78 282 THR A N 1
ATOM 2243 C CA . THR A 1 282 ? -1.519 -1.821 26.990 1.00 56.78 282 THR A CA 1
ATOM 2244 C C . THR A 1 282 ? -0.100 -2.039 26.440 1.00 56.78 282 THR A C 1
ATOM 2246 O O . THR A 1 282 ? 0.589 -1.086 26.068 1.00 56.78 282 THR A O 1
ATOM 2249 N N . SER A 1 283 ? 0.313 -3.298 26.278 1.00 60.75 283 SER A N 1
ATOM 2250 C CA . SER A 1 283 ? 1.575 -3.676 25.611 1.00 60.75 283 SER A CA 1
ATOM 2251 C C . SER A 1 283 ? 1.474 -3.603 24.070 1.00 60.75 283 SER A C 1
ATOM 2253 O O . SER A 1 283 ? 2.151 -4.317 23.330 1.00 60.75 283 SER A O 1
ATOM 2255 N N . SER A 1 284 ? 0.567 -2.771 23.547 1.00 70.38 284 SER A N 1
ATOM 2256 C CA . SER A 1 284 ? 0.260 -2.728 22.118 1.00 70.38 284 SER A CA 1
ATOM 2257 C C . SER A 1 284 ? 1.366 -2.037 21.311 1.00 70.38 284 SER A C 1
ATOM 2259 O O . SER A 1 284 ? 1.833 -0.956 21.695 1.00 70.38 284 SER A O 1
ATOM 2261 N N . PRO A 1 285 ? 1.736 -2.570 20.126 1.00 71.81 285 PRO A N 1
ATOM 2262 C CA . PRO A 1 285 ? 2.716 -1.929 19.244 1.00 71.81 285 PRO A CA 1
ATOM 2263 C C . PRO A 1 285 ? 2.208 -0.590 18.674 1.00 71.81 285 PRO A C 1
ATOM 2265 O O . PRO A 1 285 ? 2.985 0.194 18.128 1.00 71.81 285 PRO A O 1
ATOM 2268 N N . TYR A 1 286 ? 0.904 -0.323 18.801 1.00 76.88 286 TYR A N 1
ATOM 2269 C CA . TYR A 1 286 ? 0.220 0.842 18.248 1.00 76.88 286 TYR A CA 1
ATOM 2270 C C . TYR A 1 286 ? 0.008 1.984 19.249 1.00 76.88 286 TYR A C 1
ATOM 2272 O O . TYR A 1 286 ? -0.134 3.119 18.806 1.00 76.88 286 TYR A O 1
ATOM 2280 N N . SER A 1 287 ? 0.059 1.729 20.561 1.00 75.25 287 SER A N 1
ATOM 2281 C CA . SER A 1 287 ? -0.143 2.704 21.657 1.00 75.25 287 SER A CA 1
ATOM 2282 C C . SER A 1 287 ? 0.441 4.112 21.427 1.00 75.25 287 SER A C 1
ATOM 2284 O O . SER A 1 287 ? -0.200 5.117 21.737 1.00 75.25 287 SER A O 1
ATOM 2286 N N . LYS A 1 288 ? 1.661 4.197 20.877 1.00 74.75 288 LYS A N 1
ATOM 2287 C CA . LYS A 1 288 ? 2.405 5.455 20.656 1.00 74.75 288 LYS A CA 1
ATOM 2288 C C . LYS A 1 288 ? 2.219 6.062 19.267 1.00 74.75 288 LYS A C 1
ATOM 2290 O O . LYS A 1 288 ? 2.186 7.279 19.120 1.00 74.75 288 LYS A O 1
ATOM 2295 N N . MET A 1 289 ? 2.185 5.222 18.232 1.00 74.19 289 MET A N 1
ATOM 2296 C CA . MET A 1 289 ? 2.159 5.667 16.832 1.00 74.19 289 MET A CA 1
ATOM 2297 C C . MET A 1 289 ? 0.739 5.781 16.260 1.00 74.19 289 MET A C 1
ATOM 2299 O O . MET A 1 289 ? 0.537 6.489 15.275 1.00 74.19 289 MET A O 1
ATOM 2303 N N . GLY A 1 290 ? -0.222 5.094 16.872 1.00 82.31 290 GLY A N 1
ATOM 2304 C CA . GLY A 1 290 ? -1.549 4.826 16.341 1.00 82.31 290 GLY A CA 1
ATOM 2305 C C . GLY A 1 290 ? -1.595 3.548 15.496 1.00 82.31 290 GLY A C 1
ATOM 2306 O O . GLY A 1 290 ? -0.565 3.118 14.963 1.00 82.31 290 GLY A O 1
ATOM 2307 N N . PRO A 1 291 ? -2.779 2.926 15.359 1.00 86.56 291 PRO A N 1
ATOM 2308 C CA . PRO A 1 291 ? -2.969 1.786 14.471 1.00 86.56 291 PRO A CA 1
ATOM 2309 C C . PRO A 1 291 ? -2.797 2.191 12.993 1.00 86.56 291 PRO A C 1
ATOM 2311 O O . PRO A 1 291 ? -3.010 3.356 12.629 1.00 86.56 291 PRO A O 1
ATOM 2314 N N . PRO A 1 292 ? -2.406 1.251 12.115 1.00 87.31 292 PRO A N 1
ATOM 2315 C CA . PRO A 1 292 ? -2.267 1.511 10.690 1.00 87.31 292 PRO A CA 1
ATOM 2316 C C . PRO A 1 292 ? -3.628 1.780 10.018 1.00 87.31 292 PRO A C 1
ATOM 2318 O O . PRO A 1 292 ? -4.663 1.307 10.481 1.00 87.31 292 PRO A O 1
ATOM 2321 N N . PRO A 1 293 ? -3.656 2.521 8.893 1.00 86.12 293 PRO A N 1
ATOM 2322 C CA . PRO A 1 293 ? -4.895 2.843 8.175 1.00 86.12 293 PRO A CA 1
ATOM 2323 C C . PRO A 1 293 ? -5.432 1.672 7.329 1.00 86.12 293 PRO A C 1
ATOM 2325 O O . PRO A 1 293 ? -6.495 1.783 6.726 1.00 86.12 293 PRO A O 1
ATOM 2328 N N . SER A 1 294 ? -4.675 0.581 7.242 1.00 89.88 294 SER A N 1
ATOM 2329 C CA . SER A 1 294 ? -4.951 -0.641 6.489 1.00 89.88 294 SER A CA 1
ATOM 2330 C C . SER A 1 294 ? -4.302 -1.830 7.213 1.00 89.88 294 SER A C 1
ATOM 2332 O O . SER A 1 294 ? -3.611 -1.635 8.215 1.00 89.88 294 SER A O 1
ATOM 2334 N N . HIS A 1 295 ? -4.504 -3.057 6.717 1.00 92.62 295 HIS A N 1
ATOM 2335 C CA . HIS A 1 295 ? -3.812 -4.242 7.240 1.00 92.62 295 HIS A CA 1
ATOM 2336 C C . HIS A 1 295 ? -2.287 -3.993 7.312 1.00 92.62 295 HIS A C 1
ATOM 2338 O O . HIS A 1 295 ? -1.752 -3.394 6.374 1.00 92.62 295 HIS A O 1
ATOM 2344 N N . PRO A 1 296 ? -1.546 -4.445 8.346 1.00 90.44 296 PRO A N 1
ATOM 2345 C CA . PRO A 1 296 ? -0.164 -4.005 8.569 1.00 90.44 296 PRO A CA 1
ATOM 2346 C C . PRO A 1 296 ? 0.842 -4.438 7.485 1.00 90.44 296 PRO A C 1
ATOM 2348 O O . PRO A 1 296 ? 1.933 -3.876 7.415 1.00 90.44 296 PRO A O 1
ATOM 2351 N N . SER A 1 297 ? 0.483 -5.378 6.598 1.00 92.31 297 SER A N 1
ATOM 2352 C CA . SER A 1 297 ? 1.263 -5.692 5.384 1.00 92.31 297 SER A CA 1
ATOM 2353 C C . SER A 1 297 ? 1.019 -4.743 4.200 1.00 92.31 297 SER A C 1
ATOM 2355 O O . SER A 1 297 ? 1.705 -4.845 3.185 1.00 92.31 297 SER A O 1
ATOM 2357 N N . ALA A 1 298 ? -0.003 -3.884 4.272 1.00 92.19 298 ALA A N 1
ATOM 2358 C CA . ALA A 1 298 ? -0.557 -3.080 3.176 1.00 92.19 298 ALA A CA 1
ATOM 2359 C C . ALA A 1 298 ? -0.864 -3.855 1.869 1.00 92.19 298 ALA A C 1
ATOM 2361 O O . ALA A 1 298 ? -1.028 -3.244 0.816 1.00 92.19 298 ALA A O 1
ATOM 2362 N N . GLY A 1 299 ? -0.917 -5.193 1.911 1.00 92.25 299 GLY A N 1
ATOM 2363 C CA . GLY A 1 299 ? -1.087 -6.053 0.735 1.00 92.25 299 GLY A CA 1
ATOM 2364 C C . GLY A 1 299 ? 0.130 -6.141 -0.202 1.00 92.25 299 GLY A C 1
ATOM 2365 O O . GLY A 1 299 ? 0.039 -6.799 -1.240 1.00 92.25 299 GLY A O 1
ATOM 2366 N N . ILE A 1 300 ? 1.271 -5.515 0.134 1.00 92.94 300 ILE A N 1
ATOM 2367 C CA . ILE A 1 300 ? 2.450 -5.484 -0.753 1.00 92.94 300 ILE A CA 1
ATOM 2368 C C . ILE A 1 300 ? 3.200 -6.826 -0.789 1.00 92.94 300 ILE A C 1
ATOM 2370 O O . ILE A 1 300 ? 3.712 -7.236 -1.833 1.00 92.94 300 ILE A O 1
ATOM 2374 N N . GLY A 1 301 ? 3.243 -7.532 0.343 1.00 93.12 301 GLY A N 1
ATOM 2375 C CA . GLY A 1 301 ? 3.971 -8.785 0.503 1.00 93.12 301 GLY A CA 1
ATOM 2376 C C . GLY A 1 301 ? 3.324 -9.701 1.538 1.00 93.12 301 GLY A C 1
ATOM 2377 O O . GLY A 1 301 ? 2.824 -9.239 2.562 1.00 93.12 301 GLY A O 1
ATOM 2378 N N . TYR A 1 302 ? 3.368 -11.003 1.253 1.00 94.50 302 TYR A N 1
ATOM 2379 C CA . TYR A 1 302 ? 2.746 -12.075 2.045 1.00 94.50 302 TYR A CA 1
ATOM 2380 C C . TYR A 1 302 ? 3.778 -13.066 2.619 1.00 94.50 302 TYR A C 1
ATOM 2382 O O . TYR A 1 302 ? 3.423 -14.104 3.170 1.00 94.50 302 TYR A O 1
ATOM 2390 N N . LEU A 1 303 ? 5.074 -12.752 2.496 1.00 93.19 303 LEU A N 1
ATOM 2391 C CA . LEU A 1 303 ? 6.153 -13.528 3.108 1.00 93.19 303 LEU A CA 1
ATOM 2392 C C . LEU A 1 303 ? 6.107 -13.348 4.628 1.00 93.19 303 LEU A C 1
ATOM 2394 O O . LEU A 1 303 ? 6.283 -12.230 5.116 1.00 93.19 303 LEU A O 1
ATOM 2398 N N . ARG A 1 304 ? 5.900 -14.445 5.369 1.00 91.75 304 ARG A N 1
ATOM 2399 C CA . ARG A 1 304 ? 5.855 -14.403 6.837 1.00 91.75 304 ARG A CA 1
ATOM 2400 C C . ARG A 1 304 ? 7.217 -14.102 7.459 1.00 91.75 304 ARG A C 1
ATOM 2402 O O . ARG A 1 304 ? 7.307 -13.252 8.341 1.00 91.75 304 ARG A O 1
ATOM 2409 N N . THR A 1 305 ? 8.265 -14.774 6.989 1.00 90.31 305 THR A N 1
ATOM 2410 C CA . THR A 1 305 ? 9.632 -14.680 7.522 1.00 90.31 305 THR A CA 1
ATOM 2411 C C . THR A 1 305 ? 10.658 -14.510 6.397 1.00 90.31 305 THR A C 1
ATOM 2413 O O . THR A 1 305 ? 10.336 -14.598 5.211 1.00 90.31 305 THR A O 1
ATOM 2416 N N . ASN A 1 306 ? 11.918 -14.269 6.773 1.00 87.75 306 ASN A N 1
ATOM 2417 C CA . ASN A 1 306 ? 13.075 -14.267 5.867 1.00 87.75 306 ASN A CA 1
ATOM 2418 C C . ASN A 1 306 ? 14.075 -15.393 6.204 1.00 87.75 306 ASN A C 1
ATOM 2420 O O . ASN A 1 306 ? 15.275 -15.271 5.968 1.00 87.75 306 ASN A O 1
ATOM 2424 N N . SER A 1 307 ? 13.595 -16.462 6.844 1.00 87.75 307 SER A N 1
ATOM 2425 C CA . SER A 1 307 ? 14.407 -17.542 7.416 1.00 87.75 307 SER A CA 1
ATOM 2426 C C . SER A 1 307 ? 14.770 -18.608 6.373 1.00 87.75 307 SER A C 1
ATOM 2428 O O . SER A 1 307 ? 14.488 -19.787 6.562 1.00 87.75 307 SER A O 1
ATOM 2430 N N . PHE A 1 308 ? 15.367 -18.187 5.256 1.00 89.06 308 PHE A N 1
ATOM 2431 C CA . PHE A 1 308 ? 15.865 -19.079 4.208 1.00 89.06 308 PHE A CA 1
ATOM 2432 C C . PHE A 1 308 ? 17.222 -18.610 3.671 1.00 89.06 308 PHE A C 1
ATOM 2434 O O . PHE A 1 308 ? 17.540 -17.419 3.686 1.00 89.06 308 PHE A O 1
ATOM 2441 N N . MET A 1 309 ? 18.026 -19.555 3.181 1.00 90.19 309 MET A N 1
ATOM 2442 C CA . MET A 1 309 ? 19.324 -19.281 2.561 1.00 90.19 309 MET A CA 1
ATOM 2443 C C . MET A 1 309 ? 19.209 -19.386 1.042 1.00 90.19 309 MET A C 1
ATOM 2445 O O . MET A 1 309 ? 18.628 -20.331 0.514 1.00 90.19 309 MET A O 1
ATOM 2449 N N . GLU A 1 310 ? 19.777 -18.420 0.326 1.00 88.50 310 GLU A N 1
ATOM 2450 C CA . GLU A 1 310 ? 19.818 -18.459 -1.136 1.00 88.50 310 GLU A CA 1
ATOM 2451 C C . GLU A 1 310 ? 20.955 -19.387 -1.575 1.00 88.50 310 GLU A C 1
ATOM 2453 O O . GLU A 1 310 ? 22.119 -19.128 -1.265 1.00 88.50 310 GLU A O 1
ATOM 2458 N N . ASN A 1 311 ? 20.634 -20.476 -2.277 1.00 89.88 311 ASN A N 1
ATOM 2459 C CA . ASN A 1 311 ? 21.645 -21.381 -2.817 1.00 89.88 311 ASN A CA 1
ATOM 2460 C C . ASN A 1 311 ? 22.228 -20.801 -4.115 1.00 89.88 311 ASN A C 1
ATOM 2462 O O . ASN A 1 311 ? 21.492 -20.541 -5.067 1.00 89.88 311 ASN A O 1
ATOM 2466 N N . HIS A 1 312 ? 23.539 -20.566 -4.152 1.00 86.69 312 HIS A N 1
ATOM 2467 C CA . HIS A 1 312 ? 24.234 -20.060 -5.333 1.00 86.69 312 HIS A CA 1
ATOM 2468 C C . HIS A 1 312 ? 24.798 -21.237 -6.147 1.00 86.69 312 HIS A C 1
ATOM 2470 O O . HIS A 1 312 ? 25.531 -22.034 -5.566 1.00 86.69 312 HIS A O 1
ATOM 2476 N N . PRO A 1 313 ? 24.569 -21.335 -7.475 1.00 86.19 313 PRO A N 1
ATOM 2477 C CA . PRO A 1 313 ? 24.920 -22.529 -8.257 1.00 86.19 313 PRO A CA 1
ATOM 2478 C C . PRO A 1 313 ? 26.378 -23.002 -8.138 1.00 86.19 313 PRO A C 1
ATOM 2480 O O . PRO A 1 313 ? 26.631 -24.197 -8.181 1.00 86.19 313 PRO A O 1
ATOM 2483 N N . ILE A 1 314 ? 27.327 -22.069 -7.980 1.00 86.25 314 ILE A N 1
ATOM 2484 C CA . ILE A 1 314 ? 28.760 -22.370 -7.788 1.00 86.25 314 ILE A CA 1
ATOM 2485 C C . ILE A 1 314 ? 29.121 -22.490 -6.293 1.00 86.25 314 ILE A C 1
ATOM 2487 O O . ILE A 1 314 ? 29.548 -23.540 -5.836 1.00 86.25 314 ILE A O 1
ATOM 2491 N N . TYR A 1 315 ? 28.962 -21.409 -5.518 1.00 83.81 315 TYR A N 1
ATOM 2492 C CA . TYR A 1 315 ? 29.411 -21.322 -4.118 1.00 83.81 315 TYR A CA 1
ATOM 2493 C C . TYR A 1 315 ? 28.477 -21.933 -3.054 1.00 83.81 315 TYR A C 1
ATOM 2495 O O . TYR A 1 315 ? 28.713 -21.726 -1.864 1.00 83.81 315 TYR A O 1
ATOM 2503 N N . GLY A 1 316 ? 27.395 -22.613 -3.434 1.00 90.12 316 GLY A N 1
ATOM 2504 C CA . GLY A 1 316 ? 26.472 -23.236 -2.484 1.00 90.12 316 GLY A CA 1
ATOM 2505 C C . GLY A 1 316 ? 25.668 -22.239 -1.619 1.00 90.12 316 GLY A C 1
ATOM 2506 O O . GLY A 1 316 ? 25.454 -21.086 -2.025 1.00 90.12 316 GLY A O 1
ATOM 2507 N N . PRO A 1 317 ? 25.190 -22.650 -0.428 1.00 93.19 317 PRO A N 1
ATOM 2508 C CA . PRO A 1 317 ? 24.247 -21.881 0.389 1.00 93.19 317 PRO A CA 1
ATOM 2509 C C . PRO A 1 317 ? 24.863 -20.604 0.980 1.00 93.19 317 PRO A C 1
ATOM 2511 O O . PRO A 1 317 ? 25.891 -20.622 1.655 1.00 93.19 317 PRO A O 1
ATOM 2514 N N . GLN A 1 318 ? 24.214 -19.460 0.753 1.00 86.44 318 GLN A N 1
ATOM 2515 C CA . GLN A 1 318 ? 24.780 -18.149 1.074 1.00 86.44 318 GLN A CA 1
ATOM 2516 C C . GLN A 1 318 ? 24.348 -17.627 2.453 1.00 86.44 318 GLN A C 1
ATOM 2518 O O . GLN A 1 318 ? 23.162 -17.459 2.730 1.00 86.44 318 GLN A O 1
ATOM 2523 N N . ARG A 1 319 ? 25.327 -17.257 3.298 1.00 87.31 319 ARG A N 1
ATOM 2524 C CA . ARG A 1 319 ? 25.114 -16.657 4.639 1.00 87.31 319 ARG A CA 1
ATOM 2525 C C . ARG A 1 319 ? 24.379 -15.305 4.613 1.00 87.31 319 ARG A C 1
ATOM 2527 O O . ARG A 1 319 ? 23.871 -14.854 5.638 1.00 87.31 319 ARG A O 1
ATOM 2534 N N . ARG A 1 320 ? 24.359 -14.620 3.468 1.00 85.50 320 ARG A N 1
ATOM 2535 C CA . ARG A 1 320 ? 23.632 -13.362 3.255 1.00 85.50 320 ARG A CA 1
ATOM 2536 C C . ARG A 1 320 ? 22.972 -13.363 1.880 1.00 85.50 320 ARG A C 1
ATOM 2538 O O . ARG A 1 320 ? 23.485 -13.964 0.939 1.00 85.50 320 ARG A O 1
ATOM 2545 N N . ARG A 1 321 ? 21.865 -12.634 1.775 1.00 84.50 321 ARG A N 1
ATOM 2546 C CA . ARG A 1 321 ? 21.060 -12.474 0.554 1.00 84.50 321 ARG A CA 1
ATOM 2547 C C . ARG A 1 321 ? 21.829 -11.703 -0.525 1.00 84.50 321 ARG A C 1
ATOM 2549 O O . ARG A 1 321 ? 22.901 -11.159 -0.247 1.00 84.50 321 ARG A O 1
ATOM 2556 N N . THR A 1 322 ? 21.355 -11.684 -1.766 1.00 85.38 322 THR A N 1
ATOM 2557 C CA . THR A 1 322 ? 21.924 -10.799 -2.802 1.00 85.38 322 THR A CA 1
ATOM 2558 C C . THR A 1 322 ? 21.738 -9.323 -2.412 1.00 85.38 322 THR A C 1
ATOM 2560 O O . THR A 1 322 ? 20.604 -8.922 -2.137 1.00 85.38 322 THR A O 1
ATOM 2563 N N . PRO A 1 323 ? 22.803 -8.499 -2.363 1.00 90.12 323 PRO A N 1
ATOM 2564 C CA . PRO A 1 323 ? 22.676 -7.072 -2.104 1.00 90.12 323 PRO A CA 1
ATOM 2565 C C . PRO A 1 323 ? 22.135 -6.358 -3.346 1.00 90.12 323 PRO A C 1
ATOM 2567 O O . PRO A 1 323 ? 22.345 -6.791 -4.478 1.00 90.12 323 PRO A O 1
ATOM 2570 N N . VAL A 1 324 ? 21.436 -5.253 -3.118 1.00 91.06 324 VAL A N 1
ATOM 2571 C CA . VAL A 1 324 ? 20.665 -4.520 -4.123 1.00 91.06 324 VAL A CA 1
ATOM 2572 C C . VAL A 1 324 ? 21.303 -3.155 -4.358 1.00 91.06 324 VAL A C 1
ATOM 2574 O O . VAL A 1 324 ? 21.739 -2.494 -3.415 1.00 91.06 324 VAL A O 1
ATOM 2577 N N . GLU A 1 325 ? 21.372 -2.732 -5.620 1.00 90.00 325 GLU A N 1
ATOM 2578 C CA . GLU A 1 325 ? 21.851 -1.400 -5.996 1.00 90.00 325 GLU A CA 1
ATOM 2579 C C . GLU A 1 325 ? 20.822 -0.339 -5.557 1.00 90.00 325 GLU A C 1
ATOM 2581 O O . GLU A 1 325 ? 19.669 -0.356 -5.992 1.00 90.00 325 GLU A O 1
ATOM 2586 N N . SER A 1 326 ? 21.229 0.585 -4.685 1.00 92.25 326 SER A N 1
ATOM 2587 C CA . SER A 1 326 ? 20.423 1.736 -4.263 1.00 92.25 326 SER A CA 1
ATOM 2588 C C . SER A 1 326 ? 20.938 3.035 -4.869 1.00 92.25 326 SER A C 1
ATOM 2590 O O . SER A 1 326 ? 22.125 3.171 -5.169 1.00 92.25 326 SER A O 1
ATOM 2592 N N . ARG A 1 327 ? 20.040 4.008 -5.030 1.00 91.19 327 ARG A N 1
ATOM 2593 C CA . ARG A 1 327 ? 20.373 5.379 -5.441 1.00 91.19 327 ARG A CA 1
ATOM 2594 C C . ARG A 1 327 ? 20.388 6.284 -4.221 1.00 91.19 327 ARG A C 1
ATOM 2596 O O . ARG A 1 327 ? 19.480 6.179 -3.396 1.00 91.19 327 ARG A O 1
ATOM 2603 N N . ILE A 1 328 ? 21.349 7.196 -4.123 1.00 90.31 328 ILE A N 1
ATOM 2604 C CA . ILE A 1 328 ? 21.283 8.248 -3.105 1.00 90.31 328 ILE A CA 1
ATOM 2605 C C . ILE A 1 328 ? 20.370 9.361 -3.638 1.00 90.31 328 ILE A C 1
ATOM 2607 O O . ILE A 1 328 ? 20.506 9.779 -4.784 1.00 90.31 328 ILE A O 1
ATOM 2611 N N . LEU A 1 329 ? 19.379 9.769 -2.841 1.00 89.88 329 LEU A N 1
ATOM 2612 C CA . LEU A 1 329 ? 18.339 10.731 -3.236 1.00 89.88 329 LEU A CA 1
ATOM 2613 C C . LEU A 1 329 ? 18.543 12.100 -2.591 1.00 89.88 329 LEU A C 1
ATOM 2615 O O . LEU A 1 329 ? 18.305 13.122 -3.224 1.00 89.88 329 LEU A O 1
ATOM 2619 N N . THR A 1 330 ? 18.989 12.115 -1.335 1.00 88.81 330 THR A N 1
ATOM 2620 C CA . THR A 1 330 ? 19.484 13.323 -0.674 1.00 88.81 330 THR A CA 1
ATOM 2621 C C . THR A 1 330 ? 20.761 12.968 0.085 1.00 88.81 330 THR A C 1
ATOM 2623 O O . THR A 1 330 ? 20.750 11.959 0.810 1.00 88.81 330 THR A O 1
ATOM 2626 N N . PRO A 1 331 ? 21.832 13.774 -0.024 1.00 87.94 331 PRO A N 1
ATOM 2627 C CA . PRO A 1 331 ? 22.975 13.650 0.868 1.00 87.94 331 PRO A CA 1
ATOM 2628 C C . PRO A 1 331 ? 22.559 13.950 2.316 1.00 87.94 331 PRO A C 1
ATOM 2630 O O . PRO A 1 331 ? 21.433 14.371 2.612 1.00 87.94 331 PRO A O 1
ATOM 2633 N N . LYS A 1 332 ? 23.485 13.707 3.234 1.00 84.06 332 LYS A N 1
ATOM 2634 C CA . LYS A 1 332 ? 23.462 14.199 4.611 1.00 84.06 332 LYS A CA 1
ATOM 2635 C C . LYS A 1 332 ? 23.607 15.725 4.586 1.00 84.06 332 LYS A C 1
ATOM 2637 O O . LYS A 1 332 ? 24.489 16.242 3.915 1.00 84.06 332 LYS A O 1
ATOM 2642 N N . PHE A 1 333 ? 22.747 16.448 5.301 1.00 78.12 333 PHE A N 1
ATOM 2643 C CA . PHE A 1 333 ? 22.794 17.915 5.350 1.00 78.12 333 PHE A CA 1
ATOM 2644 C C . PHE A 1 333 ? 22.590 18.396 6.787 1.00 78.12 333 PHE A C 1
ATOM 2646 O O . PHE A 1 333 ? 21.520 18.198 7.368 1.00 78.12 333 PHE A O 1
ATOM 2653 N N . GLY A 1 334 ? 23.637 18.973 7.384 1.00 77.44 334 GLY A N 1
ATOM 2654 C CA . GLY A 1 334 ? 23.678 19.283 8.816 1.00 77.44 334 GLY A CA 1
ATOM 2655 C C . GLY A 1 334 ? 23.350 18.052 9.672 1.00 77.44 334 GLY A C 1
ATOM 2656 O O . GLY A 1 334 ? 23.916 16.975 9.486 1.00 77.44 334 GLY A O 1
ATOM 2657 N N . PHE A 1 335 ? 22.380 18.192 10.576 1.00 72.06 335 PHE A N 1
ATOM 2658 C CA . PHE A 1 335 ? 21.861 17.095 11.408 1.00 72.06 335 PHE A CA 1
ATOM 2659 C C . PHE A 1 335 ? 20.913 16.130 10.659 1.00 72.06 335 PHE A C 1
ATOM 2661 O O . PHE A 1 335 ? 20.456 15.131 11.220 1.00 72.06 335 PHE A O 1
ATOM 2668 N N . GLY A 1 336 ? 20.583 16.411 9.395 1.00 72.25 336 GLY A N 1
ATOM 2669 C CA . GLY A 1 336 ? 19.652 15.631 8.587 1.00 72.25 336 GLY A CA 1
ATOM 2670 C C . GLY A 1 336 ? 20.255 14.333 8.043 1.00 72.25 336 GLY A C 1
ATOM 2671 O O . GLY A 1 336 ? 21.183 14.347 7.238 1.00 72.25 336 GLY A O 1
ATOM 2672 N N . THR A 1 337 ? 19.664 13.190 8.413 1.00 81.50 337 THR A N 1
ATOM 2673 C CA . THR A 1 337 ? 19.973 11.889 7.785 1.00 81.50 337 THR A CA 1
ATOM 2674 C C . THR A 1 337 ? 19.650 11.904 6.285 1.00 81.50 337 THR A C 1
ATOM 2676 O O . THR A 1 337 ? 18.505 12.196 5.921 1.00 81.50 337 THR A O 1
ATOM 2679 N N . GLY A 1 338 ? 20.598 11.487 5.439 1.00 86.12 338 GLY A N 1
ATOM 2680 C CA . GLY A 1 338 ? 20.380 11.303 3.997 1.00 86.12 338 GLY A CA 1
ATOM 2681 C C . GLY A 1 338 ? 19.269 10.294 3.658 1.00 86.12 338 GLY A C 1
ATOM 2682 O O . GLY A 1 338 ? 18.661 9.677 4.546 1.00 86.12 338 GLY A O 1
ATOM 2683 N N . LYS A 1 339 ? 18.965 10.129 2.368 1.00 91.06 339 LYS A N 1
ATOM 2684 C CA . LYS A 1 339 ? 17.869 9.264 1.887 1.00 91.06 339 LYS A CA 1
ATOM 2685 C C . LYS A 1 339 ? 18.317 8.379 0.729 1.00 91.06 339 LYS A C 1
ATOM 2687 O O . LYS A 1 339 ? 19.000 8.842 -0.181 1.00 91.06 339 LYS A O 1
ATOM 2692 N N . LEU A 1 340 ? 17.891 7.117 0.759 1.00 92.31 340 LEU A N 1
ATOM 2693 C CA . LEU A 1 340 ? 18.192 6.098 -0.246 1.00 92.31 340 LEU A CA 1
ATOM 2694 C C . LEU A 1 340 ? 16.915 5.653 -0.965 1.00 92.31 340 LEU A C 1
ATOM 2696 O O . LEU A 1 340 ? 15.890 5.424 -0.324 1.00 92.31 340 LEU A O 1
ATOM 2700 N N . GLY A 1 341 ? 16.996 5.498 -2.285 1.00 94.19 341 GLY A N 1
ATOM 2701 C CA . GLY A 1 341 ? 15.972 4.890 -3.130 1.00 94.19 341 GLY A CA 1
ATOM 2702 C C . GLY A 1 341 ? 16.298 3.423 -3.403 1.00 94.19 341 GLY A C 1
ATOM 2703 O O . GLY A 1 341 ? 17.322 3.126 -4.021 1.00 94.19 341 GLY A O 1
ATOM 2704 N N . VAL A 1 342 ? 15.433 2.511 -2.950 1.00 94.31 342 VAL A N 1
ATOM 2705 C CA . VAL A 1 342 ? 15.634 1.051 -2.981 1.00 94.31 342 VAL A CA 1
ATOM 2706 C C . VAL A 1 342 ? 14.372 0.372 -3.501 1.00 94.31 342 VAL A C 1
ATOM 2708 O O . VAL A 1 342 ? 13.319 0.460 -2.879 1.00 94.31 342 VAL A O 1
ATOM 2711 N N . GLY A 1 343 ? 14.449 -0.276 -4.667 1.00 89.81 343 GLY A N 1
ATOM 2712 C CA . GLY A 1 343 ? 13.297 -0.962 -5.278 1.00 89.81 343 GLY A CA 1
ATOM 2713 C C . GLY A 1 343 ? 12.098 -0.059 -5.622 1.00 89.81 343 GLY A C 1
ATOM 2714 O O . GLY A 1 343 ? 11.012 -0.569 -5.861 1.00 89.81 343 GLY A O 1
ATOM 2715 N N . GLY A 1 344 ? 12.275 1.269 -5.633 1.00 90.88 344 GLY A N 1
ATOM 2716 C CA . GLY A 1 344 ? 11.196 2.265 -5.759 1.00 90.88 344 GLY A CA 1
ATOM 2717 C C . GLY A 1 344 ? 10.790 2.936 -4.437 1.00 90.88 344 GLY A C 1
ATOM 2718 O O . GLY A 1 344 ? 10.142 3.977 -4.458 1.00 90.88 344 GLY A O 1
ATOM 2719 N N . PHE A 1 345 ? 11.224 2.405 -3.291 1.00 94.06 345 PHE A N 1
ATOM 2720 C CA . PHE A 1 345 ? 10.893 2.920 -1.960 1.00 94.06 345 PHE A CA 1
ATOM 2721 C C . PHE A 1 345 ? 11.976 3.863 -1.435 1.00 94.06 345 PHE A C 1
ATOM 2723 O O . PHE A 1 345 ? 13.169 3.620 -1.621 1.00 94.06 345 PHE A O 1
ATOM 2730 N N . VAL A 1 346 ? 11.564 4.928 -0.746 1.00 93.62 346 VAL A N 1
ATOM 2731 C CA . VAL A 1 346 ? 12.477 5.875 -0.091 1.00 93.62 346 VAL A CA 1
ATOM 2732 C C . VAL A 1 346 ? 12.672 5.465 1.364 1.00 93.62 346 VAL A C 1
ATOM 2734 O O . VAL A 1 346 ? 11.708 5.356 2.119 1.00 93.62 346 VAL A O 1
ATOM 2737 N N . THR A 1 347 ? 13.922 5.275 1.780 1.00 91.62 347 THR A N 1
ATOM 2738 C CA . THR A 1 347 ? 14.272 4.929 3.162 1.00 91.62 347 THR A CA 1
ATOM 2739 C C . THR A 1 347 ? 15.487 5.717 3.663 1.00 91.62 347 THR A C 1
ATOM 2741 O O . THR A 1 347 ? 16.078 6.527 2.947 1.00 91.62 347 THR A O 1
ATOM 2744 N N . SER A 1 348 ? 15.820 5.543 4.939 1.00 88.94 348 SER A N 1
ATOM 2745 C CA . SER A 1 348 ? 17.017 6.122 5.562 1.00 88.94 348 SER A CA 1
ATOM 2746 C C . SER A 1 348 ? 18.217 5.175 5.405 1.00 88.94 348 SER A C 1
ATOM 2748 O O . SER A 1 348 ? 18.007 3.975 5.215 1.00 88.94 348 SER A O 1
ATOM 2750 N N . PRO A 1 349 ? 19.464 5.676 5.481 1.00 87.88 349 PRO A N 1
ATOM 2751 C CA . PRO A 1 349 ? 20.653 4.827 5.469 1.00 87.88 349 PRO A CA 1
ATOM 2752 C C . PRO A 1 349 ? 20.644 3.791 6.610 1.00 87.88 349 PRO A C 1
ATOM 2754 O O . PRO A 1 349 ? 19.950 3.991 7.612 1.00 87.88 349 PRO A O 1
ATOM 2757 N N . PRO A 1 350 ? 21.404 2.686 6.467 1.00 85.38 350 PRO A N 1
ATOM 2758 C CA . PRO A 1 350 ? 21.518 1.650 7.495 1.00 85.38 350 PRO A CA 1
ATOM 2759 C C . PRO A 1 350 ? 21.987 2.220 8.840 1.00 85.38 350 PRO A C 1
ATOM 2761 O O . PRO A 1 350 ? 22.834 3.110 8.868 1.00 85.38 350 PRO A O 1
ATOM 2764 N N . ASP A 1 351 ? 21.461 1.699 9.954 1.00 76.81 351 ASP A N 1
ATOM 2765 C CA . ASP A 1 351 ? 21.876 2.127 11.299 1.00 76.81 351 ASP A CA 1
ATOM 2766 C C . ASP A 1 351 ? 23.300 1.617 11.641 1.00 76.81 351 ASP A C 1
ATOM 2768 O O . ASP A 1 351 ? 23.758 0.602 11.109 1.00 76.81 351 ASP A O 1
ATOM 2772 N N . GLY A 1 352 ? 23.993 2.291 12.568 1.00 74.25 352 GLY A N 1
ATOM 2773 C CA . GLY A 1 352 ? 25.355 1.932 13.003 1.00 74.25 352 GLY A CA 1
ATOM 2774 C C . GLY A 1 352 ? 26.463 2.388 12.041 1.00 74.25 352 GLY A C 1
ATOM 2775 O O . GLY A 1 352 ? 26.218 3.198 11.146 1.00 74.25 352 GLY A O 1
ATOM 2776 N N . ASN A 1 353 ? 27.689 1.881 12.226 1.00 68.38 353 ASN A N 1
ATOM 2777 C CA . ASN A 1 353 ? 28.888 2.325 11.495 1.00 68.38 353 ASN A CA 1
ATOM 2778 C C . ASN A 1 353 ? 28.841 1.934 10.002 1.00 68.38 353 ASN A C 1
ATOM 2780 O O . ASN A 1 353 ? 29.270 0.857 9.585 1.00 68.38 353 ASN A O 1
ATOM 2784 N N . SER A 1 354 ? 28.311 2.848 9.197 1.00 73.94 354 SER A N 1
ATOM 2785 C CA . SER A 1 354 ? 28.237 2.817 7.732 1.00 73.94 354 SER A CA 1
ATOM 2786 C C . SER A 1 354 ? 28.707 4.172 7.197 1.00 73.94 354 SER A C 1
ATOM 2788 O O . SER A 1 354 ? 28.641 5.145 7.941 1.00 73.94 354 SER A O 1
ATOM 2790 N N . ARG A 1 355 ? 29.111 4.276 5.920 1.00 72.50 355 ARG A N 1
ATOM 2791 C CA . ARG A 1 355 ? 29.659 5.524 5.334 1.00 72.50 355 ARG A CA 1
ATOM 2792 C C . ARG A 1 355 ? 28.781 6.774 5.593 1.00 72.50 355 ARG A C 1
ATOM 2794 O O . ARG A 1 355 ? 29.306 7.827 5.911 1.00 72.50 355 ARG A O 1
ATOM 2801 N N . PHE A 1 356 ? 27.451 6.630 5.621 1.00 74.19 356 PHE A N 1
ATOM 2802 C CA . PHE A 1 356 ? 26.489 7.699 5.966 1.00 74.19 356 PHE A CA 1
ATOM 2803 C C . PHE A 1 356 ? 26.517 8.203 7.425 1.00 74.19 356 PHE A C 1
ATOM 2805 O O . PHE A 1 356 ? 26.059 9.313 7.696 1.00 74.19 356 PHE A O 1
ATOM 2812 N N . ASN A 1 357 ? 26.997 7.385 8.364 1.00 74.00 357 ASN A N 1
ATOM 2813 C CA . ASN A 1 357 ? 26.941 7.633 9.810 1.00 74.00 357 ASN A CA 1
ATOM 2814 C C . ASN A 1 357 ? 28.329 7.682 10.466 1.00 74.00 357 ASN A C 1
ATOM 2816 O O . ASN A 1 357 ? 28.403 7.883 11.679 1.00 74.00 357 ASN A O 1
ATOM 2820 N N . ASP A 1 358 ? 29.406 7.428 9.717 1.00 70.69 358 ASP A N 1
ATOM 2821 C CA . ASP A 1 358 ? 30.752 7.434 10.283 1.00 70.69 358 ASP A CA 1
ATOM 2822 C C . ASP A 1 358 ? 31.090 8.841 10.807 1.00 70.69 358 ASP A C 1
ATOM 2824 O O . ASP A 1 358 ? 30.692 9.863 10.237 1.00 70.69 358 ASP A O 1
ATOM 2828 N N . LYS A 1 359 ? 31.769 8.874 11.953 1.00 62.75 359 LYS A N 1
ATOM 2829 C CA . LYS A 1 359 ? 32.169 10.088 12.674 1.00 62.75 359 LYS A CA 1
ATOM 2830 C C . LYS A 1 359 ? 33.689 10.249 12.741 1.00 62.75 359 LYS A C 1
ATOM 2832 O O . LYS A 1 359 ? 34.160 11.173 13.396 1.00 62.75 359 LYS A O 1
ATOM 2837 N N . ARG A 1 360 ? 34.456 9.354 12.108 1.00 62.00 360 ARG A N 1
ATOM 2838 C CA . ARG A 1 360 ? 35.920 9.434 12.043 1.00 62.00 360 ARG A CA 1
ATOM 2839 C C . ARG A 1 360 ? 36.358 10.717 11.335 1.00 62.00 360 ARG A C 1
ATOM 2841 O O . ARG A 1 360 ? 36.235 10.842 10.118 1.00 62.00 360 ARG A O 1
ATOM 2848 N N . SER A 1 361 ? 36.885 11.657 12.114 1.00 47.06 361 SER A N 1
ATOM 2849 C CA . SER A 1 361 ? 37.593 12.832 11.615 1.00 47.06 361 SER A CA 1
ATOM 2850 C C . SER A 1 361 ? 38.769 12.399 10.733 1.00 47.06 361 SER A C 1
ATOM 2852 O O . SER A 1 361 ? 39.527 11.503 11.095 1.00 47.06 361 SER A O 1
ATOM 2854 N N . GLY A 1 362 ? 38.907 13.029 9.563 1.00 59.41 362 GLY A N 1
ATOM 2855 C CA . GLY A 1 362 ? 40.006 12.773 8.625 1.00 59.41 362 GLY A CA 1
ATOM 2856 C C . GLY A 1 362 ? 39.652 11.981 7.361 1.00 59.41 362 GLY A C 1
ATOM 2857 O O . GLY A 1 362 ? 40.527 11.816 6.517 1.00 59.41 362 GLY A O 1
ATOM 2858 N N . LYS A 1 363 ? 38.403 11.525 7.166 1.00 66.12 363 LYS A N 1
ATOM 2859 C CA . LYS A 1 363 ? 37.991 11.002 5.850 1.00 66.12 363 LYS A CA 1
ATOM 2860 C C . LYS A 1 363 ? 37.653 12.141 4.875 1.00 66.12 363 LYS A C 1
ATOM 2862 O O . LYS A 1 363 ? 36.983 13.100 5.252 1.00 66.12 363 LYS A O 1
ATOM 2867 N N . LEU A 1 364 ? 38.085 12.007 3.618 1.00 70.69 364 LEU A N 1
ATOM 2868 C CA . LEU A 1 364 ? 37.664 12.871 2.510 1.00 70.69 364 LEU A CA 1
ATOM 2869 C C . LEU A 1 364 ? 36.135 12.774 2.289 1.00 70.69 364 LEU A C 1
ATOM 2871 O O . LEU A 1 364 ? 35.616 11.655 2.286 1.00 70.69 364 LEU A O 1
ATOM 2875 N N . PRO A 1 365 ? 35.414 13.895 2.073 1.00 74.81 365 PRO A N 1
ATOM 2876 C CA . PRO A 1 365 ? 33.965 13.885 1.852 1.00 74.81 365 PRO A CA 1
ATOM 2877 C C . PRO A 1 365 ? 33.549 13.016 0.657 1.00 74.81 365 PRO A C 1
ATOM 2879 O O . PRO A 1 365 ? 34.065 13.189 -0.452 1.00 74.81 365 PRO A O 1
ATOM 2882 N N . GLU A 1 366 ? 32.589 12.107 0.851 1.00 74.94 366 GLU A N 1
ATOM 2883 C CA . GLU A 1 366 ? 32.168 11.184 -0.211 1.00 74.94 366 GLU A CA 1
ATOM 2884 C C . GLU A 1 366 ? 31.084 11.807 -1.121 1.00 74.94 366 GLU A C 1
ATOM 2886 O O . GLU A 1 366 ? 30.039 12.245 -0.614 1.00 74.94 366 GLU A O 1
ATOM 2891 N N . PRO A 1 367 ? 31.271 11.810 -2.463 1.00 77.81 367 PRO A N 1
ATOM 2892 C CA . PRO A 1 367 ? 30.261 12.285 -3.406 1.00 77.81 367 PRO A CA 1
ATOM 2893 C C . PRO A 1 367 ? 28.918 11.575 -3.209 1.00 77.81 367 PRO A C 1
ATOM 2895 O O . PRO A 1 367 ? 28.837 10.349 -3.134 1.00 77.81 367 PRO A O 1
ATOM 2898 N N . GLY A 1 368 ? 27.841 12.350 -3.123 1.00 78.38 368 GLY A N 1
ATOM 2899 C CA . GLY A 1 368 ? 26.477 11.851 -2.949 1.00 78.38 368 GLY A CA 1
ATOM 2900 C C . GLY A 1 368 ? 26.117 11.530 -1.498 1.00 78.38 368 GLY A C 1
ATOM 2901 O O . GLY A 1 368 ? 24.937 11.587 -1.160 1.00 78.38 368 GLY A O 1
ATOM 2902 N N . ILE A 1 369 ? 27.093 11.230 -0.634 1.00 81.44 369 ILE A N 1
ATOM 2903 C CA . ILE A 1 369 ? 26.866 10.945 0.790 1.00 81.44 369 ILE A CA 1
ATOM 2904 C C . ILE A 1 369 ? 26.866 12.240 1.603 1.00 81.44 369 ILE A C 1
ATOM 2906 O O . ILE A 1 369 ? 25.870 12.523 2.269 1.00 81.44 369 ILE A O 1
ATOM 2910 N N . ASP A 1 370 ? 27.946 13.022 1.534 1.00 83.75 370 ASP A N 1
ATOM 2911 C CA . ASP A 1 370 ? 28.113 14.252 2.327 1.00 83.75 370 ASP A CA 1
ATOM 2912 C C . ASP A 1 370 ? 27.723 15.524 1.552 1.00 83.75 370 ASP A C 1
ATOM 2914 O O . ASP A 1 370 ? 27.375 16.538 2.149 1.00 83.75 370 ASP A O 1
ATOM 2918 N N . TYR A 1 371 ? 27.740 15.470 0.218 1.00 86.31 371 TYR A N 1
ATOM 2919 C CA . TYR A 1 371 ? 27.324 16.552 -0.681 1.00 86.31 371 TYR A CA 1
ATOM 2920 C C . TYR A 1 371 ? 26.679 15.986 -1.953 1.00 86.31 371 TYR A C 1
ATOM 2922 O O . TYR A 1 371 ? 26.724 14.781 -2.195 1.00 86.31 371 TYR A O 1
ATOM 2930 N N . LEU A 1 372 ? 26.048 16.832 -2.772 1.00 86.25 372 LEU A N 1
ATOM 2931 C CA . LEU A 1 372 ? 25.394 16.386 -4.005 1.00 86.25 372 LEU A CA 1
ATOM 2932 C C . LEU A 1 372 ? 26.431 15.956 -5.055 1.00 86.25 372 LEU A C 1
ATOM 2934 O O . LEU A 1 372 ? 27.287 16.744 -5.452 1.00 86.25 372 LEU A O 1
ATOM 2938 N N . ASP A 1 373 ? 26.326 14.720 -5.541 1.00 84.62 373 ASP A N 1
ATOM 2939 C CA . ASP A 1 373 ? 27.160 14.232 -6.638 1.00 84.62 373 ASP A CA 1
ATOM 2940 C C . ASP A 1 373 ? 26.654 14.746 -7.991 1.00 84.62 373 ASP A C 1
ATOM 2942 O O . ASP A 1 373 ? 25.626 14.297 -8.501 1.00 84.62 373 ASP A O 1
ATOM 2946 N N . ILE A 1 374 ? 27.407 15.687 -8.558 1.00 87.94 374 ILE A N 1
ATOM 2947 C CA . ILE A 1 374 ? 27.183 16.279 -9.884 1.00 87.94 374 ILE A CA 1
ATOM 2948 C C . ILE A 1 374 ? 28.065 15.585 -10.948 1.00 87.94 374 ILE A C 1
ATOM 2950 O O . ILE A 1 374 ? 27.818 15.723 -12.143 1.00 87.94 374 ILE A O 1
ATOM 2954 N N . LYS A 1 375 ? 29.093 14.824 -10.537 1.00 87.94 375 LYS A N 1
ATOM 2955 C CA . LYS A 1 375 ? 30.118 14.267 -11.438 1.00 87.94 375 LYS A CA 1
ATOM 2956 C C . LYS A 1 375 ? 29.750 12.880 -11.970 1.00 87.94 375 LYS A C 1
ATOM 2958 O O . LYS A 1 375 ? 30.008 12.591 -13.138 1.00 87.94 375 LYS A O 1
ATOM 2963 N N . THR A 1 376 ? 29.154 12.009 -11.155 1.00 86.88 376 THR A N 1
ATOM 2964 C CA . THR A 1 376 ? 28.776 10.661 -11.615 1.00 86.88 376 THR A CA 1
ATOM 2965 C C . THR A 1 376 ? 27.550 10.720 -12.518 1.00 86.88 376 THR A C 1
ATOM 2967 O O . THR A 1 376 ? 26.478 11.164 -12.103 1.00 86.88 376 THR A O 1
ATOM 2970 N N . TYR A 1 377 ? 27.660 10.192 -13.743 1.00 87.50 377 TYR A N 1
ATOM 2971 C CA . TYR A 1 377 ? 26.516 10.079 -14.650 1.00 87.50 377 TYR A CA 1
ATOM 2972 C C . TYR A 1 377 ? 25.385 9.257 -14.013 1.00 87.50 377 TYR A C 1
ATOM 2974 O O . TYR A 1 377 ? 25.521 8.062 -13.731 1.00 87.50 377 TYR A O 1
ATOM 2982 N N . GLY A 1 378 ? 24.244 9.915 -13.808 1.00 84.19 378 GLY A N 1
ATOM 2983 C CA . GLY A 1 378 ? 23.084 9.337 -13.139 1.00 84.19 378 GLY A CA 1
ATOM 2984 C C . GLY A 1 378 ? 23.180 9.282 -11.609 1.00 84.19 378 GLY A C 1
ATOM 2985 O O . GLY A 1 378 ? 22.322 8.631 -11.014 1.00 84.19 378 GLY A O 1
ATOM 2986 N N . GLY A 1 379 ? 24.162 9.947 -10.993 1.00 87.06 379 GLY A N 1
ATOM 2987 C CA . GLY A 1 379 ? 24.318 10.134 -9.548 1.00 87.06 379 GLY A CA 1
ATOM 2988 C C . GLY A 1 379 ? 24.867 8.931 -8.773 1.00 87.06 379 GLY A C 1
ATOM 2989 O O . GLY A 1 379 ? 24.782 7.779 -9.212 1.00 87.06 379 GLY A O 1
ATOM 2990 N N . GLY A 1 380 ? 25.406 9.218 -7.585 1.00 83.31 380 GLY A N 1
ATOM 2991 C CA . GLY A 1 380 ? 25.990 8.239 -6.669 1.00 83.31 380 GLY A CA 1
ATOM 2992 C C . GLY A 1 380 ? 25.049 7.082 -6.303 1.00 83.31 380 GLY A C 1
ATOM 2993 O O . GLY A 1 380 ? 23.846 7.253 -6.061 1.00 83.31 380 GLY A O 1
ATOM 2994 N N . LYS A 1 381 ? 25.620 5.875 -6.246 1.00 86.56 381 LYS A N 1
ATOM 2995 C CA . LYS A 1 381 ? 24.910 4.625 -5.948 1.00 86.56 381 LYS A CA 1
ATOM 2996 C C . LYS A 1 381 ? 25.601 3.839 -4.843 1.00 86.56 381 LYS A C 1
ATOM 2998 O O . LYS A 1 381 ? 26.812 3.928 -4.680 1.00 86.56 381 LYS A O 1
ATOM 3003 N N . TYR A 1 382 ? 24.833 3.029 -4.119 1.00 85.06 382 TYR A N 1
ATOM 3004 C CA . TYR A 1 382 ? 25.329 2.293 -2.958 1.00 85.06 382 TYR A CA 1
ATOM 3005 C C . TYR A 1 382 ? 24.693 0.902 -2.846 1.00 85.06 382 TYR A C 1
ATOM 3007 O O . TYR A 1 382 ? 23.477 0.771 -2.983 1.00 85.06 382 TYR A O 1
ATOM 3015 N N . TYR A 1 383 ? 25.483 -0.142 -2.587 1.00 88.50 383 TYR A N 1
ATOM 3016 C CA . TYR A 1 383 ? 24.970 -1.511 -2.441 1.00 88.50 383 TYR A CA 1
ATOM 3017 C C . TYR A 1 383 ? 24.488 -1.797 -1.015 1.00 88.50 383 TYR A C 1
ATOM 3019 O O . TYR A 1 383 ? 25.210 -1.589 -0.037 1.00 88.50 383 TYR A O 1
ATOM 3027 N N . VAL A 1 384 ? 23.264 -2.314 -0.895 1.00 90.12 384 VAL A N 1
ATOM 3028 C CA . VAL A 1 384 ? 22.577 -2.474 0.394 1.00 90.12 384 VAL A CA 1
ATOM 3029 C C . VAL A 1 384 ? 21.854 -3.812 0.533 1.00 90.12 384 VAL A C 1
ATOM 3031 O O . VAL A 1 384 ? 21.402 -4.402 -0.442 1.00 90.12 384 VAL A O 1
ATOM 3034 N N . GLU A 1 385 ? 21.706 -4.286 1.767 1.00 90.50 385 GLU A N 1
ATOM 3035 C CA . GLU A 1 385 ? 20.927 -5.480 2.106 1.00 90.50 385 GLU A CA 1
ATOM 3036 C C . GLU A 1 385 ? 19.587 -5.063 2.740 1.00 90.50 385 GLU A C 1
ATOM 3038 O O . GLU A 1 385 ? 19.588 -4.586 3.880 1.00 90.50 385 GLU A O 1
ATOM 3043 N N . PRO A 1 386 ? 18.438 -5.224 2.057 1.00 91.88 386 PRO A N 1
ATOM 3044 C CA . PRO A 1 386 ? 17.132 -5.034 2.679 1.00 91.88 386 PRO A CA 1
ATOM 3045 C C . PRO A 1 386 ? 16.778 -6.238 3.570 1.00 91.88 386 PRO A C 1
ATOM 3047 O O . PRO A 1 386 ? 16.996 -7.389 3.184 1.00 91.88 386 PRO 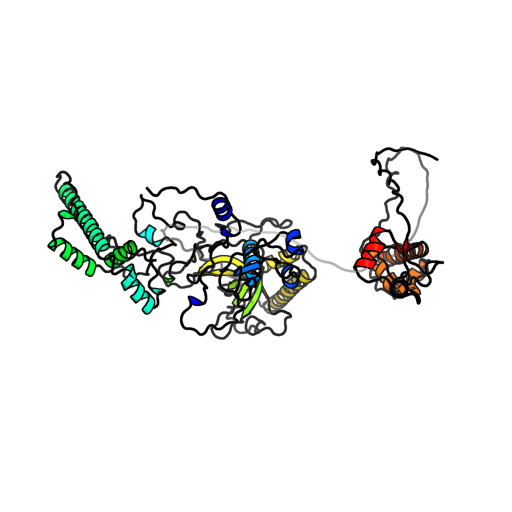A O 1
ATOM 3050 N N . LEU A 1 387 ? 16.255 -5.976 4.774 1.00 88.62 387 LEU A N 1
ATOM 3051 C CA . LEU A 1 387 ? 16.044 -7.001 5.809 1.00 88.62 387 LEU A CA 1
ATOM 3052 C C . LEU A 1 387 ? 14.564 -7.277 6.100 1.00 88.62 387 LEU A C 1
ATOM 3054 O O . LEU A 1 387 ? 14.113 -8.411 5.931 1.00 88.62 387 LEU A O 1
ATOM 3058 N N . LEU A 1 388 ? 13.832 -6.241 6.521 1.00 89.50 388 LEU A N 1
ATOM 3059 C CA . LEU A 1 388 ? 12.393 -6.268 6.802 1.00 89.50 388 LEU A CA 1
ATOM 3060 C C . LEU A 1 388 ? 11.718 -5.016 6.237 1.00 89.50 388 LEU A C 1
ATOM 3062 O O . LEU A 1 388 ? 12.370 -3.986 6.032 1.00 89.50 388 LEU A O 1
ATOM 3066 N N . ALA A 1 389 ? 10.409 -5.088 6.036 1.00 92.06 389 ALA A N 1
ATOM 3067 C CA . ALA A 1 389 ? 9.550 -3.937 5.804 1.00 92.06 389 ALA A CA 1
ATOM 3068 C C . ALA A 1 389 ? 8.584 -3.763 6.981 1.00 92.06 389 ALA A C 1
ATOM 3070 O O . ALA A 1 389 ? 8.241 -4.726 7.662 1.00 92.06 389 ALA A O 1
ATOM 3071 N N . SER A 1 390 ? 8.140 -2.532 7.215 1.00 89.88 390 SER A N 1
ATOM 3072 C CA . SER A 1 390 ? 7.139 -2.202 8.234 1.00 89.88 390 SER A CA 1
ATOM 3073 C C . SER A 1 390 ? 6.273 -1.030 7.772 1.00 89.88 390 SER A C 1
ATOM 3075 O O . SER A 1 390 ? 6.724 -0.212 6.967 1.00 89.88 390 SER A O 1
ATOM 3077 N N . LEU A 1 391 ? 5.034 -0.950 8.258 1.00 89.62 391 LEU A N 1
ATOM 3078 C CA . LEU A 1 391 ? 4.064 0.071 7.858 1.00 89.62 391 LEU A CA 1
ATOM 3079 C C . LEU A 1 391 ? 3.958 1.188 8.911 1.00 89.62 391 LEU A C 1
ATOM 3081 O O . LEU A 1 391 ? 3.705 0.925 10.083 1.00 89.62 391 LEU A O 1
ATOM 3085 N N . ASP A 1 392 ? 4.121 2.444 8.491 1.00 84.94 392 ASP A N 1
ATOM 3086 C CA . ASP A 1 392 ? 3.775 3.619 9.301 1.00 84.94 392 ASP A CA 1
ATOM 3087 C C . ASP A 1 392 ? 2.237 3.792 9.394 1.00 84.94 392 ASP A C 1
ATOM 3089 O O . ASP A 1 392 ? 1.535 3.556 8.409 1.00 84.94 392 ASP A O 1
ATOM 3093 N N . PRO A 1 393 ? 1.707 4.419 10.464 1.00 82.31 393 PRO A N 1
ATOM 3094 C CA . PRO A 1 393 ? 0.306 4.876 10.560 1.00 82.31 393 PRO A CA 1
ATOM 3095 C C . PRO A 1 393 ? -0.121 5.897 9.486 1.00 82.31 393 PRO A C 1
ATOM 3097 O O . PRO A 1 393 ? -1.304 6.184 9.304 1.00 82.31 393 PRO A O 1
ATOM 3100 N N . ARG A 1 394 ? 0.847 6.456 8.748 1.00 82.25 394 ARG A N 1
ATOM 3101 C CA . ARG A 1 394 ? 0.639 7.272 7.538 1.00 82.25 394 ARG A CA 1
ATOM 3102 C C . ARG A 1 394 ? 0.514 6.430 6.252 1.00 82.25 394 ARG A C 1
ATOM 3104 O O . ARG A 1 394 ? 0.566 6.984 5.161 1.00 82.25 394 ARG A O 1
ATOM 3111 N N . GLY A 1 395 ? 0.422 5.103 6.363 1.00 85.31 395 GLY A N 1
ATOM 3112 C CA . GLY A 1 395 ? 0.368 4.166 5.236 1.00 85.31 395 GLY A CA 1
ATOM 3113 C C . GLY A 1 395 ? 1.681 4.031 4.454 1.00 85.31 395 GLY A C 1
ATOM 3114 O O . GLY A 1 395 ? 1.667 3.506 3.346 1.00 85.31 395 GLY A O 1
ATOM 3115 N N . ARG A 1 396 ? 2.808 4.530 4.987 1.00 89.12 396 ARG A N 1
ATOM 3116 C CA . ARG A 1 396 ? 4.121 4.511 4.313 1.00 89.12 396 ARG A CA 1
ATOM 3117 C C . ARG A 1 396 ? 4.878 3.234 4.651 1.00 89.12 396 ARG A C 1
ATOM 3119 O O . ARG A 1 396 ? 4.994 2.893 5.824 1.00 89.12 396 ARG A O 1
ATOM 3126 N N . ILE A 1 397 ? 5.454 2.581 3.650 1.00 91.75 397 ILE A N 1
ATOM 3127 C CA . ILE A 1 397 ? 6.276 1.382 3.845 1.00 91.75 397 ILE A CA 1
ATOM 3128 C C . ILE A 1 397 ? 7.725 1.803 4.114 1.00 91.75 397 ILE A C 1
ATOM 3130 O O . ILE A 1 397 ? 8.375 2.406 3.262 1.00 91.75 397 ILE A O 1
ATOM 3134 N N . ILE A 1 398 ? 8.235 1.474 5.302 1.00 89.38 398 ILE A N 1
ATOM 3135 C CA . ILE A 1 398 ? 9.632 1.670 5.696 1.00 89.38 398 ILE A CA 1
ATOM 3136 C C . ILE A 1 398 ? 10.370 0.341 5.545 1.00 89.38 398 ILE A C 1
ATOM 3138 O O . ILE A 1 398 ? 10.171 -0.587 6.333 1.00 89.38 398 ILE A O 1
ATOM 3142 N N . VAL A 1 399 ? 11.261 0.272 4.555 1.00 91.38 399 VAL A N 1
ATOM 3143 C CA . VAL A 1 399 ? 12.216 -0.833 4.389 1.00 91.38 399 VAL A CA 1
ATOM 3144 C C . VAL A 1 399 ? 13.429 -0.579 5.288 1.00 91.38 399 VAL A C 1
ATOM 3146 O O . VAL A 1 399 ? 14.119 0.431 5.126 1.00 91.38 399 VAL A O 1
ATOM 3149 N N . LYS A 1 400 ? 13.699 -1.483 6.234 1.00 89.50 400 LYS A N 1
ATOM 3150 C CA . LYS A 1 400 ? 14.905 -1.482 7.079 1.00 89.50 400 LYS A CA 1
ATOM 3151 C C . LYS A 1 400 ? 16.057 -2.172 6.349 1.00 89.50 400 LYS A C 1
ATOM 3153 O O . LYS A 1 400 ? 15.873 -3.202 5.697 1.00 89.50 400 LYS A O 1
ATOM 3158 N N . ILE A 1 401 ? 17.247 -1.584 6.458 1.00 90.19 401 ILE A N 1
ATOM 3159 C CA . ILE A 1 401 ? 18.393 -1.866 5.588 1.00 90.19 401 ILE A CA 1
ATOM 3160 C C . ILE A 1 401 ? 19.691 -1.990 6.393 1.00 90.19 401 ILE A C 1
ATOM 3162 O O . ILE A 1 401 ? 19.866 -1.327 7.413 1.00 90.19 401 ILE A O 1
ATOM 3166 N N . ARG A 1 402 ? 20.616 -2.820 5.895 1.00 87.38 402 ARG A N 1
ATOM 3167 C CA . ARG A 1 402 ? 21.978 -3.030 6.404 1.00 87.38 402 ARG A CA 1
ATOM 3168 C C . ARG A 1 402 ? 23.024 -2.799 5.300 1.00 87.38 402 ARG A C 1
ATOM 3170 O O . ARG A 1 402 ? 22.740 -2.993 4.119 1.00 87.38 402 ARG A O 1
ATOM 3177 N N . ARG A 1 403 ? 24.250 -2.413 5.680 1.00 84.12 403 ARG A N 1
ATOM 3178 C CA . ARG A 1 403 ? 25.416 -2.344 4.775 1.00 84.12 403 ARG A CA 1
ATOM 3179 C C . ARG A 1 403 ? 25.731 -3.725 4.174 1.00 84.12 403 ARG A C 1
ATOM 3181 O O . ARG A 1 403 ? 25.861 -4.705 4.916 1.00 84.12 403 ARG A O 1
ATOM 3188 N N . ALA A 1 404 ? 25.895 -3.779 2.850 1.00 83.00 404 ALA A N 1
ATOM 3189 C CA . ALA A 1 404 ? 26.366 -4.968 2.141 1.00 83.00 404 ALA A CA 1
ATOM 3190 C C . ALA A 1 404 ? 27.819 -5.315 2.518 1.00 83.00 404 ALA A C 1
ATOM 3192 O O . ALA A 1 404 ? 28.629 -4.424 2.776 1.00 83.00 404 ALA A O 1
ATOM 3193 N N . SER A 1 405 ? 28.171 -6.604 2.561 1.00 75.25 405 SER A N 1
ATOM 3194 C CA . SER A 1 405 ? 29.555 -7.030 2.817 1.00 75.25 405 SER A CA 1
ATOM 3195 C C . SER A 1 405 ? 30.391 -7.126 1.533 1.00 75.25 405 SER A C 1
ATOM 3197 O O . SER A 1 405 ? 29.944 -7.698 0.542 1.00 75.25 405 SER A O 1
ATOM 3199 N N . LEU A 1 406 ? 31.648 -6.660 1.585 1.00 68.88 406 LEU A N 1
ATOM 3200 C CA . LEU A 1 406 ? 32.642 -6.749 0.496 1.00 68.88 406 LEU A CA 1
ATOM 3201 C C . LEU A 1 406 ? 32.686 -8.133 -0.172 1.00 68.88 406 LEU A C 1
ATOM 3203 O O . LEU A 1 406 ? 32.502 -8.259 -1.380 1.00 68.88 406 LEU A O 1
ATOM 3207 N N . LYS A 1 407 ? 32.822 -9.197 0.634 1.00 66.25 407 LYS A N 1
ATOM 3208 C CA . LYS A 1 407 ? 32.849 -10.594 0.158 1.00 66.25 407 LYS A CA 1
ATOM 3209 C C . LYS A 1 407 ? 31.605 -10.997 -0.653 1.00 66.25 407 LYS A C 1
ATOM 3211 O O . LYS A 1 407 ? 31.688 -11.925 -1.445 1.00 66.25 407 LYS A O 1
ATOM 3216 N N . ARG A 1 408 ? 30.461 -10.323 -0.477 1.00 68.94 408 ARG A N 1
ATOM 3217 C CA . ARG A 1 408 ? 29.223 -10.580 -1.232 1.00 68.94 408 ARG A CA 1
ATOM 3218 C C . ARG A 1 408 ? 29.168 -9.806 -2.555 1.00 68.94 408 ARG A C 1
ATOM 3220 O O . ARG A 1 408 ? 28.536 -10.296 -3.483 1.00 68.94 408 ARG A O 1
ATOM 3227 N N . LEU A 1 409 ? 29.857 -8.665 -2.667 1.00 70.12 409 LEU A N 1
ATOM 3228 C CA . LEU A 1 409 ? 30.007 -7.926 -3.930 1.00 70.12 409 LEU A CA 1
ATOM 3229 C C . LEU A 1 409 ? 30.858 -8.726 -4.928 1.00 70.12 409 LEU A C 1
ATOM 3231 O O . LEU A 1 409 ? 30.400 -8.979 -6.036 1.00 70.12 409 LEU A O 1
ATOM 3235 N N . HIS A 1 410 ? 32.001 -9.265 -4.486 1.00 60.09 410 HIS A N 1
ATOM 3236 C CA . HIS A 1 410 ? 32.833 -10.172 -5.294 1.00 60.09 410 HIS A CA 1
ATOM 3237 C C . HIS A 1 410 ? 32.082 -11.420 -5.806 1.00 60.09 410 HIS A C 1
ATOM 3239 O O . HIS A 1 410 ? 32.404 -11.947 -6.868 1.00 60.09 410 HIS A O 1
ATOM 3245 N N . VAL A 1 411 ? 31.067 -11.908 -5.080 1.00 65.00 411 VAL A N 1
ATOM 3246 C CA . VAL A 1 411 ? 30.228 -13.026 -5.552 1.00 65.00 411 VAL A CA 1
ATOM 3247 C C . VAL A 1 411 ? 29.304 -12.595 -6.697 1.00 65.00 411 VAL A C 1
ATOM 3249 O O . VAL A 1 411 ? 29.048 -13.401 -7.589 1.00 65.00 411 VAL A O 1
ATOM 3252 N N . LEU A 1 412 ? 28.859 -11.333 -6.748 1.00 63.03 412 LEU A N 1
ATOM 3253 C CA . LEU A 1 412 ? 28.091 -10.822 -7.891 1.00 63.03 412 LEU A CA 1
ATOM 3254 C C . LEU A 1 412 ? 28.948 -10.723 -9.170 1.00 63.03 412 LEU A C 1
ATOM 3256 O O . LEU A 1 412 ? 28.437 -11.031 -10.242 1.00 63.03 412 LEU A O 1
ATOM 3260 N N . ASP A 1 413 ? 30.248 -10.412 -9.078 1.00 55.88 413 ASP A N 1
ATOM 3261 C CA . ASP A 1 413 ? 31.182 -10.403 -10.230 1.00 55.88 413 ASP A CA 1
ATOM 3262 C C . ASP A 1 413 ? 31.400 -11.772 -10.898 1.00 55.88 413 ASP A C 1
ATOM 3264 O O . ASP A 1 413 ? 31.922 -11.847 -12.022 1.00 55.88 413 ASP A O 1
ATOM 3268 N N . SER A 1 414 ? 31.043 -12.856 -10.202 1.00 55.72 414 SER A N 1
ATOM 3269 C CA . SER A 1 414 ? 31.115 -14.229 -10.717 1.00 55.72 414 SER A CA 1
ATOM 3270 C C . SER A 1 414 ? 29.921 -14.606 -11.603 1.00 55.72 414 SER A C 1
ATOM 3272 O O . SER A 1 414 ? 30.023 -15.529 -12.411 1.00 55.72 414 SER A O 1
ATOM 3274 N N . LEU A 1 415 ? 28.792 -13.899 -11.465 1.00 58.91 415 LEU A N 1
ATOM 3275 C CA . LEU A 1 415 ? 27.584 -14.155 -12.243 1.00 58.91 415 LEU A CA 1
ATOM 3276 C C . LEU A 1 415 ? 27.772 -13.682 -13.697 1.00 58.91 415 LEU A C 1
ATOM 3278 O O . LEU A 1 415 ? 28.563 -12.768 -13.951 1.00 58.91 415 LEU A O 1
ATOM 3282 N N . PRO A 1 416 ? 27.022 -14.244 -14.667 1.00 52.28 416 PRO A N 1
ATOM 3283 C CA . PRO A 1 416 ? 27.043 -13.818 -16.068 1.00 52.28 416 PRO A CA 1
ATOM 3284 C C . PRO A 1 416 ? 26.312 -12.473 -16.270 1.00 52.28 416 PRO A C 1
ATOM 3286 O O . PRO A 1 416 ? 25.327 -12.371 -16.998 1.00 52.28 416 PRO A O 1
ATOM 3289 N N . LEU A 1 417 ? 26.796 -11.429 -15.595 1.00 57.09 417 LEU A N 1
ATOM 3290 C CA . LEU A 1 417 ? 26.340 -10.049 -15.728 1.00 57.09 417 LEU A CA 1
ATOM 3291 C C . LEU A 1 417 ? 26.831 -9.429 -17.043 1.00 57.09 417 LEU A C 1
ATOM 3293 O O . LEU A 1 417 ? 27.830 -9.856 -17.628 1.00 57.09 417 LEU A O 1
ATOM 3297 N N . SER A 1 418 ? 26.165 -8.359 -17.487 1.00 50.81 418 SER A N 1
ATOM 3298 C CA . SER A 1 418 ? 26.674 -7.564 -18.609 1.00 50.81 418 SER A CA 1
ATOM 3299 C C . SER A 1 418 ? 28.047 -6.964 -18.278 1.00 50.81 418 SER A C 1
ATOM 3301 O O . SER A 1 418 ? 28.338 -6.627 -17.128 1.00 50.81 418 SER A O 1
ATOM 3303 N N . TRP A 1 419 ? 28.890 -6.771 -19.298 1.00 36.06 419 TRP A N 1
ATOM 3304 C CA . TRP A 1 419 ? 30.243 -6.219 -19.127 1.00 36.06 419 TRP A CA 1
ATOM 3305 C C . TRP A 1 419 ? 30.240 -4.863 -18.393 1.00 36.06 419 TRP A C 1
ATOM 3307 O O . TRP A 1 419 ? 31.101 -4.613 -17.556 1.00 36.06 419 TRP A O 1
ATOM 3317 N N . ILE A 1 420 ? 29.206 -4.043 -18.618 1.00 48.56 420 ILE A N 1
ATOM 3318 C CA . ILE A 1 420 ? 28.989 -2.747 -17.955 1.00 48.56 420 ILE A CA 1
ATOM 3319 C C . ILE A 1 420 ? 28.673 -2.912 -16.457 1.00 48.56 420 ILE A C 1
ATOM 3321 O O . ILE A 1 420 ? 29.161 -2.135 -15.639 1.00 48.56 420 ILE A O 1
ATOM 3325 N N . GLN A 1 421 ? 27.866 -3.907 -16.073 1.00 47.28 421 GLN A N 1
ATOM 3326 C CA . GLN A 1 421 ? 27.591 -4.199 -14.659 1.00 47.28 421 GLN A CA 1
ATOM 3327 C C . GLN A 1 421 ? 28.848 -4.710 -13.952 1.00 47.28 421 GLN A C 1
ATOM 3329 O O . GLN A 1 421 ? 29.173 -4.220 -12.875 1.00 47.28 421 GLN A O 1
ATOM 3334 N N . ARG A 1 422 ? 29.586 -5.627 -14.589 1.00 49.78 422 ARG A N 1
ATOM 3335 C CA . ARG A 1 422 ? 30.840 -6.170 -14.051 1.00 49.78 422 ARG A CA 1
ATOM 3336 C C . ARG A 1 422 ? 31.894 -5.074 -13.865 1.00 49.78 422 ARG A C 1
ATOM 3338 O O . ARG A 1 422 ? 32.464 -4.947 -12.792 1.00 49.78 422 ARG A O 1
ATOM 3345 N N . TRP A 1 423 ? 32.076 -4.202 -14.860 1.00 49.00 423 TRP A N 1
ATOM 3346 C CA . TRP A 1 423 ? 32.984 -3.053 -14.758 1.00 49.00 423 TRP A CA 1
ATOM 3347 C C . TRP A 1 423 ? 32.596 -2.080 -13.630 1.00 49.00 423 TRP A C 1
ATOM 3349 O O . TRP A 1 423 ? 33.471 -1.577 -12.932 1.00 49.00 423 TRP A O 1
ATOM 3359 N N . ARG A 1 424 ? 31.295 -1.855 -13.387 1.00 49.34 424 ARG A N 1
ATOM 3360 C CA . ARG A 1 424 ? 30.817 -1.019 -12.267 1.00 49.34 424 ARG A CA 1
ATOM 3361 C C . ARG A 1 424 ? 31.110 -1.620 -10.891 1.00 49.34 424 ARG A C 1
ATOM 3363 O O . ARG A 1 424 ? 31.451 -0.868 -9.983 1.00 49.34 424 ARG A O 1
ATOM 3370 N N . ILE A 1 425 ? 30.962 -2.936 -10.721 1.00 57.94 425 ILE A N 1
ATOM 3371 C CA . ILE A 1 425 ? 31.276 -3.602 -9.447 1.00 57.94 425 ILE A CA 1
ATOM 3372 C C . ILE A 1 425 ? 32.798 -3.630 -9.246 1.00 57.94 425 ILE A C 1
ATOM 3374 O O . ILE A 1 425 ? 33.265 -3.224 -8.186 1.00 57.94 425 ILE A O 1
ATOM 3378 N N . ILE A 1 426 ? 33.575 -3.956 -10.286 1.00 56.38 426 ILE A N 1
ATOM 3379 C CA . ILE A 1 426 ? 35.044 -3.868 -10.268 1.00 56.38 426 ILE A CA 1
ATOM 3380 C C . ILE A 1 426 ? 35.514 -2.458 -9.871 1.00 56.38 426 ILE A C 1
ATOM 3382 O O . ILE A 1 426 ? 36.303 -2.341 -8.942 1.00 56.38 426 ILE A O 1
ATOM 3386 N N . LYS A 1 427 ? 34.977 -1.379 -10.463 1.00 48.31 427 LYS A N 1
ATOM 3387 C CA . LYS A 1 427 ? 35.329 0.004 -10.074 1.00 48.31 427 LYS A CA 1
ATOM 3388 C C . LYS A 1 427 ? 35.003 0.337 -8.612 1.00 48.31 427 LYS A C 1
ATOM 3390 O O . LYS A 1 427 ? 35.768 1.041 -7.952 1.00 48.31 427 LYS A O 1
ATOM 3395 N N . TYR A 1 428 ? 33.889 -0.179 -8.091 1.00 54.31 428 TYR A N 1
ATOM 3396 C CA . TYR A 1 428 ? 33.538 -0.048 -6.673 1.00 54.31 428 TYR A CA 1
ATOM 3397 C C . TYR A 1 428 ? 34.536 -0.805 -5.766 1.00 54.31 428 TYR A C 1
ATOM 3399 O O . TYR A 1 428 ? 34.851 -0.353 -4.671 1.00 54.31 428 TYR A O 1
ATOM 3407 N N . LEU A 1 429 ? 35.074 -1.939 -6.222 1.00 52.47 429 LEU A N 1
ATOM 3408 C CA . LEU A 1 429 ? 36.051 -2.740 -5.476 1.00 52.47 429 LEU A CA 1
ATOM 3409 C C . LEU A 1 429 ? 37.484 -2.195 -5.563 1.00 52.47 429 LEU A C 1
ATOM 3411 O O . LEU A 1 429 ? 38.203 -2.250 -4.570 1.00 52.47 429 LEU A O 1
ATOM 3415 N N . GLU A 1 430 ? 37.889 -1.646 -6.711 1.00 46.00 430 GLU A N 1
ATOM 3416 C CA . GLU A 1 430 ? 39.171 -0.946 -6.885 1.00 46.00 430 GLU A CA 1
ATOM 3417 C C . GLU A 1 430 ? 39.302 0.194 -5.862 1.00 46.00 430 GLU A C 1
ATOM 3419 O O . GLU A 1 430 ? 40.285 0.249 -5.123 1.00 46.00 430 GLU A O 1
ATOM 3424 N N . THR A 1 431 ? 38.260 1.024 -5.726 1.00 51.75 431 THR A N 1
ATOM 3425 C CA . THR A 1 431 ? 38.246 2.124 -4.744 1.00 51.75 431 THR A CA 1
ATOM 3426 C C . THR A 1 431 ? 38.281 1.655 -3.281 1.00 51.75 431 THR A C 1
ATOM 3428 O O . THR A 1 431 ? 38.882 2.339 -2.457 1.00 51.75 431 THR A O 1
ATOM 3431 N N . GLU A 1 432 ? 37.732 0.482 -2.923 1.00 48.62 432 GLU A N 1
ATOM 3432 C CA . GLU A 1 432 ? 37.903 -0.073 -1.562 1.00 48.62 432 GLU A CA 1
ATOM 3433 C C . GLU A 1 432 ? 39.284 -0.759 -1.352 1.00 48.62 432 GLU A C 1
ATOM 3435 O O . GLU A 1 432 ? 39.726 -0.874 -0.208 1.00 48.62 432 GLU A O 1
ATOM 3440 N N . GLN A 1 433 ? 40.027 -1.149 -2.405 1.00 41.47 433 GLN A N 1
ATOM 3441 C CA . GLN A 1 433 ? 41.418 -1.635 -2.264 1.00 41.47 433 GLN A CA 1
ATOM 3442 C C . GLN A 1 433 ? 42.454 -0.511 -2.108 1.00 41.47 433 GLN A C 1
ATOM 3444 O O . GLN A 1 433 ? 43.452 -0.697 -1.406 1.00 41.47 433 GLN A O 1
ATOM 3449 N N . GLU A 1 434 ? 42.223 0.655 -2.712 1.00 42.34 434 GLU A N 1
ATOM 3450 C CA . GLU A 1 434 ? 43.028 1.858 -2.461 1.00 42.34 434 GLU A CA 1
ATOM 3451 C C . GLU A 1 434 ? 42.809 2.375 -1.025 1.00 42.34 434 GLU A C 1
ATOM 3453 O O . GLU A 1 434 ? 43.776 2.688 -0.324 1.00 42.34 434 GLU A O 1
ATOM 3458 N N . GLU A 1 435 ? 41.565 2.340 -0.520 1.00 39.56 435 GLU A N 1
ATOM 3459 C CA . GLU A 1 435 ? 41.278 2.607 0.899 1.00 39.56 435 GLU A CA 1
ATOM 3460 C C . GLU A 1 435 ? 41.984 1.610 1.831 1.00 39.56 435 GLU A C 1
ATOM 3462 O O . GLU A 1 435 ? 42.601 2.035 2.806 1.00 39.56 435 GLU A O 1
ATOM 3467 N N . ALA A 1 436 ? 41.964 0.305 1.530 1.00 39.75 436 ALA A N 1
ATOM 3468 C CA . ALA A 1 436 ? 42.597 -0.708 2.380 1.00 39.75 436 ALA A CA 1
ATOM 3469 C C . ALA A 1 436 ? 44.093 -0.417 2.610 1.00 39.75 436 ALA A C 1
ATOM 3471 O O . ALA A 1 436 ? 44.531 -0.322 3.760 1.00 39.75 436 ALA A O 1
ATOM 3472 N N . LYS A 1 437 ? 44.848 -0.170 1.529 1.00 39.72 437 LYS A N 1
ATOM 3473 C CA . LYS A 1 437 ? 46.293 0.125 1.576 1.00 39.72 437 LYS A CA 1
ATOM 3474 C C . LYS A 1 437 ? 46.638 1.398 2.356 1.00 39.72 437 LYS A C 1
ATOM 3476 O O . LYS A 1 437 ? 47.715 1.474 2.934 1.00 39.72 437 LYS A O 1
ATOM 3481 N N . SER A 1 438 ? 45.740 2.386 2.412 1.00 38.50 438 SER A N 1
ATOM 3482 C CA . SER A 1 438 ? 45.983 3.626 3.172 1.00 38.50 438 SER A CA 1
ATOM 3483 C C . SER A 1 438 ? 45.766 3.489 4.688 1.00 38.50 438 SER A C 1
ATOM 3485 O O . SER A 1 438 ? 46.133 4.392 5.438 1.00 38.50 438 SER A O 1
ATOM 3487 N N . THR A 1 439 ? 45.215 2.363 5.162 1.00 39.16 439 THR A N 1
ATOM 3488 C CA . THR A 1 439 ? 44.895 2.143 6.590 1.00 39.16 439 THR A CA 1
ATOM 3489 C C . THR A 1 439 ? 45.810 1.147 7.312 1.00 39.16 439 THR A C 1
ATOM 3491 O O . THR A 1 439 ? 45.628 0.895 8.504 1.00 39.16 439 THR A O 1
ATOM 3494 N N . GLU A 1 440 ? 46.828 0.606 6.638 1.00 32.75 440 GLU A N 1
ATOM 3495 C CA . GLU A 1 440 ? 47.711 -0.426 7.190 1.00 32.75 440 GLU A CA 1
ATOM 3496 C C . GLU A 1 440 ? 48.898 0.166 7.980 1.00 32.75 440 GLU A C 1
ATOM 3498 O O . GLU A 1 440 ? 50.024 0.270 7.497 1.00 32.75 440 GLU A O 1
ATOM 3503 N N . LYS A 1 441 ? 48.648 0.544 9.242 1.00 32.84 441 LYS A N 1
ATOM 3504 C CA . LYS A 1 441 ? 49.700 0.801 10.245 1.00 32.84 441 LYS A CA 1
ATOM 3505 C C . LYS A 1 441 ? 49.506 -0.064 11.497 1.00 32.84 441 LYS A C 1
ATOM 3507 O O . LYS A 1 441 ? 48.737 0.290 12.382 1.00 32.84 441 LYS A O 1
ATOM 3512 N N . LEU A 1 442 ? 50.253 -1.173 11.526 1.00 29.77 442 LEU A N 1
ATOM 3513 C CA . LEU A 1 442 ? 50.665 -2.012 12.669 1.00 29.77 442 LEU A CA 1
ATOM 3514 C C . LEU A 1 442 ? 49.649 -2.244 13.820 1.00 29.77 442 LEU A C 1
ATOM 3516 O O . LEU A 1 442 ? 49.480 -1.375 14.680 1.00 29.77 442 LEU A O 1
ATOM 3520 N N . PRO A 1 443 ? 49.063 -3.453 13.947 1.00 33.66 443 PRO A N 1
ATOM 3521 C CA . PRO A 1 443 ? 48.317 -3.837 15.145 1.00 33.66 443 PRO A CA 1
ATOM 3522 C C . PRO A 1 443 ? 49.253 -4.126 16.333 1.00 33.66 443 PRO A C 1
ATOM 3524 O O . PRO A 1 443 ? 50.335 -4.687 16.169 1.00 33.66 443 PRO A O 1
ATOM 3527 N N . ARG A 1 444 ? 48.802 -3.812 17.555 1.00 29.92 444 ARG A N 1
ATOM 3528 C CA . ARG A 1 444 ? 49.403 -4.327 18.801 1.00 29.92 444 ARG A CA 1
ATOM 3529 C C . ARG A 1 444 ? 48.772 -5.686 19.161 1.00 29.92 444 ARG A C 1
ATOM 3531 O O . ARG A 1 444 ? 47.585 -5.865 18.885 1.00 29.92 444 ARG A O 1
ATOM 3538 N N . PRO A 1 445 ? 49.508 -6.625 19.785 1.00 31.12 445 PRO A N 1
ATOM 3539 C CA . PRO A 1 445 ? 48.950 -7.911 20.204 1.00 31.12 445 PRO A CA 1
ATOM 3540 C C . PRO A 1 445 ? 47.914 -7.747 21.328 1.00 31.12 445 PRO A C 1
ATOM 3542 O O . PRO A 1 445 ? 48.048 -6.880 22.193 1.00 31.12 445 PRO A O 1
ATOM 3545 N N . CYS A 1 446 ? 46.887 -8.598 21.329 1.00 28.52 446 CYS A N 1
ATOM 3546 C CA . CYS A 1 446 ? 45.864 -8.641 22.376 1.00 28.52 446 CYS A CA 1
ATOM 3547 C C . CYS A 1 446 ? 46.225 -9.667 23.462 1.00 28.52 446 CYS A C 1
ATOM 3549 O O . CYS A 1 446 ? 46.686 -10.763 23.149 1.00 28.52 446 CYS A O 1
ATOM 3551 N N . ALA A 1 447 ? 45.962 -9.333 24.727 1.00 29.28 447 ALA A N 1
ATOM 3552 C CA . ALA A 1 447 ? 46.085 -10.262 25.851 1.00 29.28 447 ALA A CA 1
ATOM 3553 C C . ALA A 1 447 ? 44.893 -11.252 25.913 1.00 29.28 447 ALA A C 1
ATOM 3555 O O . ALA A 1 447 ? 43.796 -10.904 25.462 1.00 29.28 447 ALA A O 1
ATOM 3556 N N . PRO A 1 448 ? 45.075 -12.466 26.471 1.00 32.47 448 PRO A N 1
ATOM 3557 C CA . PRO A 1 448 ? 43.998 -13.444 26.644 1.00 32.47 448 PRO A CA 1
ATOM 3558 C C . PRO A 1 448 ? 43.001 -13.039 27.754 1.00 32.47 448 PRO A C 1
ATOM 3560 O O . PRO A 1 448 ? 43.353 -12.269 28.650 1.00 32.47 448 PRO A O 1
ATOM 3563 N N . PRO A 1 449 ? 41.752 -13.548 27.721 1.00 33.66 449 PRO A N 1
ATOM 3564 C CA . PRO A 1 449 ? 40.694 -13.141 28.646 1.00 33.66 449 PRO A CA 1
ATOM 3565 C C . PRO A 1 449 ? 40.792 -13.827 30.018 1.00 33.66 449 PRO A C 1
ATOM 3567 O O . PRO A 1 449 ? 40.975 -15.040 30.108 1.00 33.66 449 PRO A O 1
ATOM 3570 N N . SER A 1 450 ? 40.572 -13.067 31.092 1.00 27.77 450 SER A N 1
ATOM 3571 C CA . SER A 1 450 ? 40.462 -13.587 32.458 1.00 27.77 450 SER A CA 1
ATOM 3572 C C . SER A 1 450 ? 39.023 -14.003 32.795 1.00 27.77 450 SER A C 1
ATOM 3574 O O . SER A 1 450 ? 38.114 -13.181 32.899 1.00 27.77 450 SER A O 1
ATOM 3576 N N . THR A 1 451 ? 38.806 -15.301 33.009 1.00 29.16 451 THR A N 1
ATOM 3577 C CA . THR A 1 451 ? 37.541 -15.839 33.529 1.00 29.16 451 THR A CA 1
ATOM 3578 C C . THR A 1 451 ? 37.518 -15.793 35.055 1.00 29.16 451 THR A C 1
ATOM 3580 O O . THR A 1 451 ? 38.291 -16.499 35.701 1.00 29.16 451 THR A O 1
ATOM 3583 N N . LEU A 1 452 ? 36.592 -15.030 35.642 1.00 27.84 452 LEU A N 1
ATOM 3584 C CA . LEU A 1 452 ? 36.270 -15.114 37.070 1.00 27.84 452 LEU A CA 1
ATOM 3585 C C . LEU A 1 452 ? 34.951 -15.868 37.268 1.00 27.84 452 LEU A C 1
ATOM 3587 O O . LEU A 1 452 ? 33.882 -15.357 36.941 1.00 27.84 452 LEU A O 1
ATOM 3591 N N . TYR A 1 453 ? 35.038 -17.068 37.845 1.00 26.56 453 TYR A N 1
ATOM 3592 C CA . TYR A 1 453 ? 33.900 -17.783 38.428 1.00 26.56 453 TYR A CA 1
ATOM 3593 C C . TYR A 1 453 ? 34.120 -17.992 39.938 1.00 26.56 453 TYR A C 1
ATOM 3595 O O . TYR A 1 453 ? 35.207 -17.754 40.469 1.00 26.56 453 TYR A O 1
ATOM 3603 N N . SER A 1 454 ? 33.068 -18.354 40.668 1.00 28.75 454 SER A N 1
ATOM 3604 C CA . SER A 1 454 ? 32.977 -18.134 42.116 1.00 28.75 454 SER A CA 1
ATOM 3605 C C . SER A 1 454 ? 33.814 -19.074 43.007 1.00 28.75 454 SER A C 1
ATOM 3607 O O . SER A 1 454 ? 33.412 -20.200 43.292 1.00 28.75 454 SER A O 1
ATOM 3609 N N . ARG A 1 455 ? 34.910 -18.534 43.559 1.00 24.69 455 ARG A N 1
ATOM 3610 C CA . ARG A 1 455 ? 35.388 -18.671 44.959 1.00 24.69 455 ARG A CA 1
ATOM 3611 C C . ARG A 1 455 ? 34.804 -19.835 45.801 1.00 24.69 455 ARG A C 1
ATOM 3613 O O . ARG A 1 455 ? 33.770 -19.649 46.443 1.00 24.69 455 ARG A O 1
ATOM 3620 N N . ARG A 1 456 ? 35.547 -20.943 45.985 1.00 25.84 456 ARG A N 1
ATOM 3621 C CA . ARG A 1 456 ? 35.400 -21.851 47.157 1.00 25.84 456 ARG A CA 1
ATOM 3622 C C . ARG A 1 456 ? 36.703 -22.588 47.553 1.00 25.84 456 ARG A C 1
ATOM 3624 O O . ARG A 1 456 ? 37.155 -23.469 46.845 1.00 25.84 456 ARG A O 1
ATOM 3631 N N . ARG A 1 457 ? 37.220 -22.217 48.735 1.00 26.03 457 ARG A N 1
ATOM 3632 C CA . ARG A 1 457 ? 37.990 -22.976 49.758 1.00 26.03 457 ARG A CA 1
ATOM 3633 C C . ARG A 1 457 ? 39.107 -23.990 49.375 1.00 26.03 457 ARG A C 1
ATOM 3635 O O . ARG A 1 457 ? 38.812 -25.130 49.059 1.00 26.03 457 ARG A O 1
ATOM 3642 N N . ASN A 1 458 ? 40.337 -23.591 49.729 1.00 25.02 458 ASN A N 1
ATOM 3643 C CA . ASN A 1 458 ? 41.260 -24.220 50.709 1.00 25.02 458 ASN A CA 1
ATOM 3644 C C . ASN A 1 458 ? 42.012 -25.564 50.473 1.00 25.02 458 ASN A C 1
ATOM 3646 O O . ASN A 1 458 ? 41.434 -26.570 50.092 1.00 25.02 458 ASN A O 1
ATOM 3650 N N . LEU A 1 459 ? 43.247 -25.546 51.023 1.00 28.00 459 LEU A N 1
ATOM 3651 C CA . LEU A 1 459 ? 44.107 -26.617 51.589 1.00 28.00 459 LEU A CA 1
ATOM 3652 C C . LEU A 1 459 ? 45.074 -27.434 50.686 1.00 28.00 459 LEU A C 1
ATOM 3654 O O . LEU A 1 459 ? 44.637 -28.177 49.823 1.00 28.00 459 LEU A O 1
ATOM 3658 N N . ALA A 1 460 ? 46.371 -27.362 51.060 1.00 28.95 460 ALA A N 1
ATOM 3659 C CA . ALA A 1 460 ? 47.519 -28.269 50.802 1.00 28.95 460 ALA A CA 1
ATOM 3660 C C . ALA A 1 460 ? 47.921 -28.632 49.340 1.00 28.95 460 ALA A C 1
ATOM 3662 O O . ALA A 1 460 ? 47.091 -28.697 48.449 1.00 28.95 460 ALA A O 1
ATOM 3663 N N . GLY A 1 461 ? 49.197 -28.915 49.013 1.00 26.41 461 GLY A N 1
ATOM 3664 C CA . GLY A 1 461 ? 50.452 -28.704 49.761 1.00 26.41 461 GLY A CA 1
ATOM 3665 C C . GLY A 1 461 ? 51.652 -29.556 49.269 1.00 26.41 461 GLY A C 1
ATOM 3666 O O . GLY A 1 461 ? 51.457 -30.680 48.835 1.00 26.41 461 GLY A O 1
ATOM 3667 N N . SER A 1 462 ? 52.886 -29.052 49.462 1.00 26.31 462 SER A N 1
ATOM 3668 C CA . SER A 1 462 ? 54.164 -29.809 49.608 1.00 26.31 462 SER A CA 1
ATOM 3669 C C . SER A 1 462 ? 54.847 -30.538 48.408 1.00 26.31 462 SER A C 1
ATOM 3671 O O . SER A 1 462 ? 54.420 -31.626 48.045 1.00 26.31 462 SER A O 1
ATOM 3673 N N . LYS A 1 463 ? 56.078 -30.074 48.059 1.00 27.66 463 LYS A N 1
ATOM 3674 C CA . LYS A 1 463 ? 57.275 -30.849 47.570 1.00 27.66 463 LYS A CA 1
ATOM 3675 C C . LYS A 1 463 ? 57.180 -31.506 46.164 1.00 27.66 463 LYS A C 1
ATOM 3677 O O . LYS A 1 463 ? 56.083 -31.653 45.651 1.00 27.66 463 LYS A O 1
ATOM 3682 N N . THR A 1 464 ? 58.235 -31.909 45.427 1.00 27.42 464 THR A N 1
ATOM 3683 C CA . THR A 1 464 ? 59.732 -31.764 45.396 1.00 27.42 464 THR A CA 1
ATOM 3684 C C . THR A 1 464 ? 60.147 -32.047 43.923 1.00 27.42 464 THR A C 1
ATOM 3686 O O . THR A 1 464 ? 59.465 -32.834 43.281 1.00 27.42 464 THR A O 1
ATOM 3689 N N . ALA A 1 465 ? 61.085 -31.390 43.224 1.00 25.86 465 ALA A N 1
ATOM 3690 C CA . ALA A 1 465 ? 62.511 -31.071 43.435 1.00 25.86 465 ALA A CA 1
ATOM 3691 C C . ALA A 1 465 ? 63.519 -32.145 42.919 1.00 25.86 465 ALA A C 1
ATOM 3693 O O . ALA A 1 465 ? 63.558 -33.247 43.446 1.00 25.86 465 ALA A O 1
ATOM 3694 N N . VAL A 1 466 ? 64.393 -31.715 41.984 1.00 26.36 466 VAL A N 1
ATOM 3695 C CA . VAL A 1 466 ? 65.718 -32.263 41.563 1.00 26.36 466 VAL A CA 1
ATOM 3696 C C . VAL A 1 466 ? 65.783 -33.606 40.794 1.00 26.36 466 VAL A C 1
ATOM 3698 O O . VAL A 1 466 ? 65.375 -34.638 41.306 1.00 26.36 466 VAL A O 1
ATOM 3701 N N . ILE A 1 467 ? 66.413 -33.600 39.600 1.00 26.52 467 ILE A N 1
ATOM 3702 C CA . ILE A 1 467 ? 67.668 -34.326 39.239 1.00 26.52 467 ILE A CA 1
ATOM 3703 C C . ILE A 1 467 ? 68.095 -33.984 37.788 1.00 26.52 467 ILE A C 1
ATOM 3705 O O . ILE A 1 467 ? 67.261 -33.749 36.918 1.00 26.52 467 ILE A O 1
ATOM 3709 N N . ASN A 1 468 ? 69.411 -33.900 37.548 1.00 26.47 468 ASN A N 1
ATOM 3710 C CA . ASN A 1 468 ? 70.044 -33.609 36.248 1.00 26.47 468 ASN A CA 1
ATOM 3711 C C . ASN A 1 468 ? 70.410 -34.904 35.488 1.00 26.47 468 ASN A C 1
ATOM 3713 O O . ASN A 1 468 ? 70.541 -35.942 36.129 1.00 26.47 468 ASN A O 1
ATOM 3717 N N . SER A 1 469 ? 70.762 -34.815 34.190 1.00 27.42 469 SER A N 1
ATOM 3718 C CA . SER A 1 469 ? 72.160 -35.049 33.728 1.00 27.42 469 SER A CA 1
ATOM 3719 C C . SER A 1 469 ? 72.325 -35.393 32.224 1.00 27.42 469 SER A C 1
ATOM 3721 O O . SER A 1 469 ? 72.000 -36.499 31.814 1.00 27.42 469 SER A O 1
ATOM 3723 N N . ARG A 1 470 ? 73.025 -34.496 31.502 1.00 31.16 470 ARG A N 1
ATOM 3724 C CA . ARG A 1 470 ? 74.082 -34.744 30.478 1.00 31.16 470 ARG A CA 1
ATOM 3725 C C . ARG A 1 470 ? 73.805 -35.315 29.063 1.00 31.16 470 ARG A C 1
ATOM 3727 O O . ARG A 1 470 ? 73.212 -36.367 28.903 1.00 31.16 470 ARG A O 1
ATOM 3734 N N . ASP A 1 471 ? 74.458 -34.624 28.110 1.00 28.88 471 ASP A N 1
ATOM 3735 C CA . ASP A 1 471 ? 75.327 -35.097 27.002 1.00 28.88 471 ASP A CA 1
ATOM 3736 C C . ASP A 1 471 ? 74.751 -35.975 25.857 1.00 28.88 471 ASP A C 1
ATOM 3738 O O . ASP A 1 471 ? 73.836 -36.755 26.064 1.00 28.88 471 ASP A O 1
ATOM 3742 N N . SER A 1 472 ? 75.272 -35.987 24.612 1.00 31.67 472 SER A N 1
ATOM 3743 C CA . SER A 1 472 ? 76.041 -35.037 23.748 1.00 31.67 472 SER A CA 1
ATOM 3744 C C . SER A 1 472 ? 76.126 -35.664 22.308 1.00 31.67 472 SER A C 1
ATOM 3746 O O . SER A 1 472 ? 75.591 -36.753 22.133 1.00 31.67 472 SER A O 1
ATOM 3748 N N . HIS A 1 473 ? 76.711 -35.148 21.206 1.00 31.23 473 HIS A N 1
ATOM 3749 C CA . HIS A 1 473 ? 77.421 -33.905 20.831 1.00 31.23 473 HIS A CA 1
ATOM 3750 C C . HIS A 1 473 ? 77.520 -33.784 19.267 1.00 31.23 473 HIS A C 1
ATOM 3752 O O . HIS A 1 473 ? 77.078 -34.681 18.566 1.00 31.23 473 HIS A O 1
ATOM 3758 N N . VAL A 1 474 ? 78.215 -32.743 18.752 1.00 29.58 474 VAL A N 1
ATOM 3759 C CA . VAL A 1 474 ? 79.066 -32.714 17.513 1.00 29.58 474 VAL A CA 1
ATOM 3760 C C . VAL A 1 474 ? 78.387 -32.861 16.116 1.00 29.58 474 VAL A C 1
ATOM 3762 O O . VAL A 1 474 ? 77.795 -33.889 15.840 1.00 29.58 474 VAL A O 1
ATOM 3765 N N . ARG A 1 475 ? 78.340 -31.864 15.188 1.00 30.67 475 ARG A N 1
ATOM 3766 C CA . ARG A 1 475 ? 79.344 -30.966 14.491 1.00 30.67 475 ARG A CA 1
ATOM 3767 C C . ARG A 1 475 ? 79.661 -31.492 13.041 1.00 30.67 475 ARG A C 1
ATOM 3769 O O . ARG A 1 475 ? 79.603 -32.697 12.872 1.00 30.67 475 ARG A O 1
ATOM 3776 N N . VAL A 1 476 ? 80.018 -30.743 11.962 1.00 28.06 476 VAL A N 1
ATOM 3777 C CA . VAL A 1 476 ? 80.129 -29.280 11.643 1.00 28.06 476 VAL A CA 1
ATOM 3778 C C . VAL A 1 476 ? 80.321 -28.979 10.111 1.00 28.06 476 VAL A C 1
ATOM 3780 O O . VAL A 1 476 ? 80.856 -29.814 9.399 1.00 28.06 476 VAL A O 1
ATOM 3783 N N . PHE A 1 477 ? 79.926 -27.766 9.662 1.00 25.89 477 PHE A N 1
ATOM 3784 C CA . PHE A 1 477 ? 80.352 -26.895 8.508 1.00 25.89 477 PHE A CA 1
ATOM 3785 C C . PHE A 1 477 ? 80.383 -27.287 6.995 1.00 25.89 477 PHE A C 1
ATOM 3787 O O . PHE A 1 477 ? 81.116 -28.156 6.547 1.00 25.89 477 PHE A O 1
ATOM 3794 N N . LEU A 1 478 ? 79.693 -26.438 6.206 1.00 27.83 478 LEU A N 1
ATOM 3795 C CA . LEU A 1 478 ? 80.131 -25.545 5.092 1.00 27.83 478 LEU A CA 1
ATOM 3796 C C . LEU A 1 478 ? 81.295 -25.882 4.100 1.00 27.83 478 LEU A C 1
ATOM 3798 O O . LEU A 1 478 ? 82.465 -25.736 4.430 1.00 27.83 478 LEU A O 1
ATOM 3802 N N . GLN A 1 479 ? 80.921 -26.050 2.814 1.00 29.11 479 GLN A N 1
ATOM 3803 C CA . GLN A 1 479 ? 81.114 -25.111 1.664 1.00 29.11 479 GLN A CA 1
ATOM 3804 C C . GLN A 1 479 ? 82.519 -24.621 1.191 1.00 29.11 479 GLN A C 1
ATOM 3806 O O . GLN A 1 479 ? 83.097 -23.750 1.833 1.00 29.11 479 GLN A O 1
ATOM 3811 N N . ALA A 1 480 ? 82.908 -24.947 -0.070 1.00 28.48 480 ALA A N 1
ATOM 3812 C CA . ALA A 1 480 ? 83.654 -24.047 -0.995 1.00 28.48 480 ALA A CA 1
ATOM 3813 C C . ALA A 1 480 ? 83.645 -24.434 -2.519 1.00 28.48 480 ALA A C 1
ATOM 3815 O O . ALA A 1 480 ? 83.901 -25.569 -2.892 1.00 28.48 480 ALA A O 1
ATOM 3816 N N . LEU A 1 481 ? 83.364 -23.413 -3.347 1.00 29.38 481 LEU A N 1
ATOM 3817 C CA . LEU A 1 481 ? 83.529 -23.071 -4.793 1.00 29.38 481 LEU A CA 1
ATOM 3818 C C . LEU A 1 481 ? 84.382 -23.864 -5.852 1.00 29.38 481 LEU A C 1
ATOM 3820 O O . LEU A 1 481 ? 85.388 -24.487 -5.545 1.00 29.38 481 LEU A O 1
ATOM 3824 N N . THR A 1 482 ? 84.076 -23.540 -7.139 1.00 29.83 482 THR A N 1
ATOM 3825 C CA . THR A 1 482 ? 84.889 -23.521 -8.414 1.00 29.83 482 THR A CA 1
ATOM 3826 C C . THR A 1 482 ? 84.773 -24.680 -9.443 1.00 29.83 482 THR A C 1
ATOM 3828 O O . THR A 1 482 ? 84.521 -25.812 -9.057 1.00 29.83 482 THR A O 1
ATOM 3831 N N . GLY A 1 483 ? 84.989 -24.407 -10.761 1.00 26.47 483 GLY A N 1
ATOM 3832 C CA . GLY A 1 483 ? 85.711 -25.393 -11.613 1.00 26.47 483 GLY A CA 1
ATOM 3833 C C . GLY A 1 483 ? 85.309 -25.856 -13.049 1.00 26.47 483 GLY A C 1
ATOM 3834 O O . GLY A 1 483 ? 85.718 -26.956 -13.361 1.00 26.47 483 GLY A O 1
ATOM 3835 N N . ALA A 1 484 ? 84.595 -25.106 -13.915 1.00 27.84 484 ALA A N 1
ATOM 3836 C CA . ALA A 1 484 ? 84.575 -25.145 -15.424 1.00 27.84 484 ALA A CA 1
ATOM 3837 C C . ALA A 1 484 ? 84.715 -26.441 -16.331 1.00 27.84 484 ALA A C 1
ATOM 3839 O O . ALA A 1 484 ? 85.322 -27.443 -15.984 1.00 27.84 484 ALA A O 1
ATOM 3840 N N . SER A 1 485 ? 84.303 -26.301 -17.618 1.00 26.23 485 SER A N 1
ATOM 3841 C CA . SER A 1 485 ? 84.669 -27.079 -18.856 1.00 26.23 485 SER A CA 1
ATOM 3842 C C . SER A 1 485 ? 83.710 -28.159 -19.449 1.00 26.23 485 SER A C 1
ATOM 3844 O O . SER A 1 485 ? 82.780 -28.616 -18.792 1.00 26.23 485 SER A O 1
ATOM 3846 N N . CYS A 1 486 ? 83.888 -28.450 -20.759 1.00 31.20 486 CYS A N 1
ATOM 3847 C CA . CYS A 1 486 ? 83.113 -29.284 -21.730 1.00 31.20 486 CYS A CA 1
ATOM 3848 C C . CYS A 1 486 ? 83.964 -29.466 -23.031 1.00 31.20 486 CYS A C 1
ATOM 3850 O O . CYS A 1 486 ? 84.953 -28.731 -23.129 1.00 31.20 486 CYS A O 1
ATOM 3852 N N . PRO A 1 487 ? 83.598 -30.255 -24.089 1.00 59.44 487 PRO A N 1
ATOM 3853 C CA . PRO A 1 487 ? 82.501 -31.231 -24.326 1.00 59.44 487 PRO A CA 1
ATOM 3854 C C . PRO A 1 487 ? 83.116 -32.666 -24.566 1.00 59.44 487 PRO A C 1
ATOM 3856 O O . PRO A 1 487 ? 83.799 -33.059 -23.623 1.00 59.44 487 PRO A O 1
ATOM 3859 N N . PRO A 1 488 ? 83.064 -33.452 -25.695 1.00 55.03 488 PRO A N 1
ATOM 3860 C CA . PRO A 1 488 ? 82.137 -33.620 -26.851 1.00 55.03 488 PRO A CA 1
ATOM 3861 C C . PRO A 1 488 ? 81.826 -35.083 -27.355 1.00 55.03 488 PRO A C 1
ATOM 3863 O O . PRO A 1 488 ? 82.441 -36.051 -26.934 1.00 55.03 488 PRO A O 1
ATOM 3866 N N . ASN A 1 489 ? 80.904 -35.184 -28.336 1.00 30.95 489 ASN A N 1
ATOM 3867 C CA . ASN A 1 489 ? 80.738 -36.136 -29.479 1.00 30.95 489 ASN A CA 1
ATOM 3868 C C . ASN A 1 489 ? 80.940 -37.680 -29.383 1.00 30.95 489 ASN A C 1
ATOM 3870 O O . ASN A 1 489 ? 82.072 -38.130 -29.237 1.00 30.95 489 ASN A O 1
ATOM 3874 N N . ALA A 1 490 ? 79.902 -38.465 -29.760 1.00 28.34 490 ALA A N 1
ATOM 3875 C CA . ALA A 1 490 ? 79.835 -39.321 -30.985 1.00 28.34 490 ALA A CA 1
ATOM 3876 C C . ALA A 1 490 ? 78.551 -40.213 -31.065 1.00 28.34 490 ALA A C 1
ATOM 3878 O O . ALA A 1 490 ? 78.060 -40.668 -30.036 1.00 28.34 490 ALA A O 1
ATOM 3879 N N . ASP A 1 491 ? 78.050 -40.508 -32.281 1.00 27.31 491 ASP A N 1
ATOM 3880 C CA . ASP A 1 491 ? 76.906 -41.415 -32.610 1.00 27.31 491 ASP A CA 1
ATOM 3881 C C . ASP A 1 491 ? 77.365 -42.533 -33.623 1.00 27.31 491 ASP A C 1
ATOM 3883 O O . ASP A 1 491 ? 78.584 -42.650 -33.784 1.00 27.31 491 ASP A O 1
ATOM 3887 N N . PRO A 1 492 ? 76.544 -43.273 -34.441 1.00 56.00 492 PRO A N 1
ATOM 3888 C CA . PRO A 1 492 ? 75.112 -43.701 -34.414 1.00 56.00 492 PRO A CA 1
ATOM 3889 C C . PRO A 1 492 ? 74.829 -45.190 -34.908 1.00 56.00 492 PRO A C 1
ATOM 3891 O O . PRO A 1 492 ? 75.746 -45.955 -35.177 1.00 56.00 492 PRO A O 1
ATOM 3894 N N . ILE A 1 493 ? 73.539 -45.522 -35.184 1.00 30.31 493 ILE A N 1
ATOM 3895 C CA . ILE A 1 493 ? 72.953 -46.490 -36.192 1.00 30.31 493 ILE A CA 1
ATOM 3896 C C . ILE A 1 493 ? 72.649 -47.982 -35.844 1.00 30.31 493 ILE A C 1
ATOM 3898 O O . ILE A 1 493 ? 73.555 -48.778 -35.644 1.00 30.31 493 ILE A O 1
ATOM 3902 N N . LEU A 1 494 ? 71.350 -48.363 -35.961 1.00 29.12 494 LEU A N 1
ATOM 3903 C CA . LEU A 1 494 ? 70.692 -49.500 -36.701 1.00 29.12 494 LEU A CA 1
ATOM 3904 C C . LEU A 1 494 ? 69.191 -49.547 -36.255 1.00 29.12 494 LEU A C 1
ATOM 3906 O O . LEU A 1 494 ? 68.925 -49.389 -35.070 1.00 29.12 494 LEU A O 1
ATOM 3910 N N . GLN A 1 495 ? 68.133 -49.459 -37.088 1.00 30.97 495 GLN A N 1
ATOM 3911 C CA . GLN A 1 495 ? 67.548 -50.370 -38.114 1.00 30.97 495 GLN A CA 1
ATOM 3912 C C . GLN A 1 495 ? 66.995 -51.722 -37.574 1.00 30.97 495 GLN A C 1
ATOM 3914 O O . GLN A 1 495 ? 67.656 -52.330 -36.748 1.00 30.97 495 GLN A O 1
ATOM 3919 N N . SER A 1 496 ? 65.848 -52.299 -38.013 1.00 28.86 496 SER A N 1
ATOM 3920 C CA . SER A 1 496 ? 64.681 -51.803 -38.801 1.00 28.86 496 SER A CA 1
ATOM 3921 C C . SER A 1 496 ? 63.524 -52.853 -38.928 1.00 28.86 496 SER A C 1
ATOM 3923 O O . SER A 1 496 ? 63.786 -54.037 -38.760 1.00 28.86 496 SER A O 1
ATOM 3925 N N . ILE A 1 497 ? 62.317 -52.419 -39.361 1.00 32.91 497 ILE A N 1
ATOM 3926 C CA . ILE A 1 497 ? 61.222 -53.169 -40.066 1.00 32.91 497 ILE A CA 1
ATOM 3927 C C . ILE A 1 497 ? 60.094 -53.916 -39.281 1.00 32.91 497 ILE A C 1
ATOM 3929 O O . ILE A 1 497 ? 60.290 -54.595 -38.283 1.00 32.91 497 ILE A O 1
ATOM 3933 N N . ASP A 1 498 ? 58.884 -53.736 -39.839 1.00 32.12 498 ASP A N 1
ATOM 3934 C CA . ASP A 1 498 ? 57.488 -54.038 -39.453 1.00 32.12 498 ASP A CA 1
ATOM 3935 C C . ASP A 1 498 ? 57.008 -55.502 -39.259 1.00 32.12 498 ASP A C 1
ATOM 3937 O O . ASP A 1 498 ? 57.499 -56.441 -39.878 1.00 32.12 498 ASP A O 1
ATOM 3941 N N . HIS A 1 499 ? 55.833 -55.634 -38.613 1.00 31.28 499 HIS A N 1
ATOM 3942 C CA . HIS A 1 499 ? 54.773 -56.599 -38.985 1.00 31.28 499 HIS A CA 1
ATOM 3943 C C . HIS A 1 499 ? 53.365 -55.941 -38.944 1.00 31.28 499 HIS A C 1
ATOM 3945 O O . HIS A 1 499 ? 53.210 -54.821 -38.459 1.00 31.28 499 HIS A O 1
ATOM 3951 N N . ARG A 1 500 ? 52.324 -56.586 -39.511 1.00 30.69 500 ARG A N 1
ATOM 3952 C CA . ARG A 1 500 ? 51.038 -55.941 -39.893 1.00 30.69 500 ARG A CA 1
ATOM 3953 C C . ARG A 1 500 ? 49.787 -56.420 -39.124 1.00 30.69 500 ARG A C 1
ATOM 3955 O O . ARG A 1 500 ? 49.693 -57.572 -38.730 1.00 30.69 500 ARG A O 1
ATOM 3962 N N . HIS A 1 501 ? 48.760 -55.556 -39.156 1.00 35.31 501 HIS A N 1
ATOM 3963 C CA . HIS A 1 501 ? 47.304 -55.838 -39.117 1.00 35.31 501 HIS A CA 1
ATOM 3964 C C . HIS A 1 501 ? 46.598 -56.247 -37.799 1.00 35.31 501 HIS A C 1
ATOM 3966 O O . HIS A 1 501 ? 46.464 -57.421 -37.468 1.00 35.31 501 HIS A O 1
ATOM 3972 N N . ARG A 1 502 ? 45.837 -55.285 -37.248 1.00 28.81 502 ARG A N 1
ATOM 3973 C CA . ARG A 1 502 ? 44.376 -55.435 -37.049 1.00 28.81 502 ARG A CA 1
ATOM 3974 C C . ARG A 1 502 ? 43.669 -54.082 -37.276 1.00 28.81 502 ARG A C 1
ATOM 3976 O O . ARG A 1 502 ? 44.341 -53.105 -37.600 1.00 28.81 502 ARG A O 1
ATOM 3983 N N . GLN A 1 503 ? 42.333 -54.041 -37.256 1.00 34.25 503 GLN A N 1
ATOM 3984 C CA . GLN A 1 503 ? 41.536 -52.904 -37.760 1.00 34.25 503 GLN A CA 1
ATOM 3985 C C . GLN A 1 503 ? 40.943 -52.033 -36.638 1.00 34.25 503 GLN A C 1
ATOM 3987 O O . GLN A 1 503 ? 40.250 -52.558 -35.772 1.00 34.25 503 GLN A O 1
ATOM 3992 N N . ASP A 1 504 ? 41.112 -50.706 -36.727 1.00 36.56 504 ASP A N 1
ATOM 3993 C CA . ASP A 1 504 ? 40.498 -49.730 -35.810 1.00 36.56 504 ASP A CA 1
ATOM 3994 C C . ASP A 1 504 ? 39.268 -49.012 -36.411 1.00 36.56 504 ASP A C 1
ATOM 3996 O O . ASP A 1 504 ? 39.332 -48.509 -37.541 1.00 36.56 504 ASP A O 1
ATOM 4000 N N . PRO A 1 505 ? 38.171 -48.820 -35.647 1.00 36.75 505 PRO A N 1
ATOM 4001 C CA . PRO A 1 505 ? 36.945 -48.159 -36.116 1.00 36.75 505 PRO A CA 1
ATOM 4002 C C . PRO A 1 505 ? 37.040 -46.618 -36.242 1.00 36.75 505 PRO A C 1
ATOM 4004 O O . PRO A 1 505 ? 36.038 -45.944 -36.484 1.00 36.75 505 PRO A O 1
ATOM 4007 N N . ALA A 1 506 ? 38.230 -46.024 -36.110 1.00 38.31 506 ALA A N 1
ATOM 4008 C CA . ALA A 1 506 ? 38.423 -44.571 -36.013 1.00 38.31 506 ALA A CA 1
ATOM 4009 C C . ALA A 1 506 ? 38.180 -43.774 -37.321 1.00 38.31 506 ALA A C 1
ATOM 4011 O O . ALA A 1 506 ? 38.021 -42.551 -37.291 1.00 38.31 506 ALA A O 1
ATOM 4012 N N . LYS A 1 507 ? 38.133 -44.429 -38.492 1.00 38.03 507 LYS A N 1
ATOM 4013 C CA . LYS A 1 507 ? 38.174 -43.751 -39.809 1.00 38.03 507 LYS A CA 1
ATOM 4014 C C . LYS A 1 507 ? 36.886 -43.043 -40.276 1.00 38.03 507 LYS A C 1
ATOM 4016 O O . LYS A 1 507 ? 36.892 -42.480 -41.368 1.00 38.03 507 LYS A O 1
ATOM 4021 N N . ARG A 1 508 ? 35.807 -42.987 -39.480 1.00 32.88 508 ARG A N 1
ATOM 4022 C CA . ARG A 1 508 ? 34.549 -42.288 -39.859 1.00 32.88 508 ARG A CA 1
ATOM 4023 C C . ARG A 1 508 ? 34.380 -40.848 -39.342 1.00 32.88 508 ARG A C 1
ATOM 4025 O O . ARG A 1 508 ? 33.474 -40.165 -39.807 1.00 32.88 508 ARG A O 1
ATOM 4032 N N . PHE A 1 509 ? 35.256 -40.337 -38.468 1.00 34.03 509 PHE A N 1
ATOM 4033 C CA . PHE A 1 509 ? 35.127 -38.974 -37.903 1.00 34.03 509 PHE A CA 1
ATOM 4034 C C . PHE A 1 509 ? 36.098 -37.915 -38.469 1.00 34.03 509 PHE A C 1
ATOM 4036 O O . PHE A 1 509 ? 36.014 -36.739 -38.109 1.00 34.03 509 PHE A O 1
ATOM 4043 N N . ALA A 1 510 ? 36.989 -38.286 -39.395 1.00 37.78 510 ALA A N 1
ATOM 4044 C CA . ALA A 1 510 ? 38.109 -37.445 -39.841 1.00 37.78 510 ALA A CA 1
ATOM 4045 C C . ALA A 1 510 ? 37.728 -36.112 -40.536 1.00 37.78 510 ALA A C 1
ATOM 4047 O O . ALA A 1 510 ? 38.551 -35.200 -40.604 1.00 37.78 510 ALA A O 1
ATOM 4048 N N . ILE A 1 511 ? 36.494 -35.961 -41.032 1.00 44.56 511 ILE A N 1
ATOM 4049 C CA . ILE A 1 511 ? 36.081 -34.807 -41.859 1.00 44.56 511 ILE A CA 1
ATOM 4050 C C . ILE A 1 511 ? 35.740 -33.552 -41.020 1.00 44.56 511 ILE A C 1
ATOM 4052 O O . ILE A 1 511 ? 35.829 -32.430 -41.518 1.00 44.56 511 ILE A O 1
ATOM 4056 N N . MET A 1 512 ? 35.410 -33.684 -39.727 1.00 39.53 512 MET A N 1
ATOM 4057 C CA . MET A 1 512 ? 34.943 -32.549 -38.900 1.00 39.53 512 MET A CA 1
ATOM 4058 C C . MET A 1 512 ? 36.048 -31.780 -38.141 1.00 39.53 512 MET A C 1
ATOM 4060 O O . MET A 1 512 ? 35.769 -30.779 -37.478 1.00 39.53 512 MET A O 1
ATOM 4064 N N . GLY A 1 513 ? 37.316 -32.184 -38.256 1.00 47.22 513 GLY A N 1
ATOM 4065 C CA . GLY A 1 513 ? 38.417 -31.754 -37.378 1.00 47.22 513 GLY A CA 1
ATOM 4066 C C . GLY A 1 513 ? 38.937 -30.305 -37.484 1.00 47.22 513 GLY A C 1
ATOM 4067 O O . GLY A 1 513 ? 40.053 -30.050 -37.031 1.00 47.22 513 GLY A O 1
ATOM 4068 N N . ARG A 1 514 ? 38.223 -29.338 -38.095 1.00 70.00 514 ARG A N 1
ATOM 4069 C CA . ARG A 1 514 ? 38.777 -27.973 -38.312 1.00 70.00 514 ARG A CA 1
ATOM 4070 C C . ARG A 1 514 ? 37.804 -26.783 -38.248 1.00 70.00 514 ARG A C 1
ATOM 4072 O O . ARG A 1 514 ? 37.946 -25.806 -38.991 1.00 70.00 514 ARG A O 1
ATOM 4079 N N . VAL A 1 515 ? 36.842 -26.802 -37.326 1.00 78.12 515 VAL A N 1
ATOM 4080 C CA . VAL A 1 515 ? 35.949 -25.649 -37.087 1.00 78.12 515 VAL A CA 1
ATOM 4081 C C . VAL A 1 515 ? 36.718 -24.455 -36.487 1.00 78.12 515 VAL A C 1
ATOM 4083 O O . VAL A 1 515 ? 37.301 -24.545 -35.411 1.00 78.12 515 VAL A O 1
ATOM 4086 N N . ARG A 1 516 ? 36.698 -23.298 -37.167 1.00 81.94 516 ARG A N 1
ATOM 4087 C CA . ARG A 1 516 ? 37.309 -22.041 -36.676 1.00 81.94 516 ARG A CA 1
ATOM 4088 C C . ARG A 1 516 ? 36.429 -21.350 -35.619 1.00 81.94 516 ARG A C 1
ATOM 4090 O O . ARG A 1 516 ? 35.205 -21.309 -35.762 1.00 81.94 516 ARG A O 1
ATOM 4097 N N . THR A 1 517 ? 37.057 -20.766 -34.597 1.00 85.75 517 THR A N 1
ATOM 4098 C CA . THR A 1 517 ? 36.398 -20.157 -33.423 1.00 85.75 517 THR A CA 1
ATOM 4099 C C . THR A 1 517 ? 35.672 -18.836 -33.724 1.00 85.75 517 THR A C 1
ATOM 4101 O O . THR A 1 517 ? 35.920 -18.169 -34.730 1.00 85.75 517 THR A O 1
ATOM 4104 N N . LYS A 1 518 ? 34.766 -18.423 -32.821 1.00 86.31 518 LYS A N 1
ATOM 4105 C CA . LYS A 1 518 ? 33.942 -17.207 -32.981 1.00 86.31 518 LYS A CA 1
ATOM 4106 C C . LYS A 1 518 ? 34.746 -15.902 -33.060 1.00 86.31 518 LYS A C 1
ATOM 4108 O O . LYS A 1 518 ? 34.344 -15.003 -33.790 1.00 86.31 518 LYS A O 1
ATOM 4113 N N . THR A 1 519 ? 35.883 -15.808 -32.366 1.00 83.31 519 THR A N 1
ATOM 4114 C CA . THR A 1 519 ? 36.789 -14.646 -32.432 1.00 83.31 519 THR A CA 1
ATOM 4115 C C . THR A 1 519 ? 37.365 -14.492 -33.834 1.00 83.31 519 THR A C 1
ATOM 4117 O O . THR A 1 519 ? 37.166 -13.464 -34.467 1.00 83.31 519 THR A O 1
ATOM 4120 N N . VAL A 1 520 ? 37.958 -15.564 -34.361 1.00 86.88 520 VAL A N 1
ATOM 4121 C CA . VAL A 1 520 ? 38.514 -15.649 -35.719 1.00 86.88 520 VAL A CA 1
ATOM 4122 C C . VAL A 1 520 ? 37.473 -15.279 -36.776 1.00 86.88 520 VAL A C 1
ATOM 4124 O O . VAL A 1 520 ? 37.741 -14.455 -37.649 1.00 86.88 520 VAL A O 1
ATOM 4127 N N . LYS A 1 521 ? 36.264 -15.846 -36.667 1.00 88.12 521 LYS A N 1
ATOM 4128 C CA . LYS A 1 521 ? 35.162 -15.556 -37.593 1.00 88.12 521 LYS A CA 1
ATOM 4129 C C . LYS A 1 521 ? 34.678 -14.103 -37.514 1.00 88.12 521 LYS A C 1
ATOM 4131 O O . LYS A 1 521 ? 34.265 -13.580 -38.541 1.00 88.12 521 LYS A O 1
ATOM 4136 N N . LYS A 1 522 ? 34.722 -13.457 -36.339 1.00 88.38 522 LYS A N 1
ATOM 4137 C CA . LYS A 1 522 ? 34.335 -12.045 -36.170 1.00 88.38 522 LYS A CA 1
ATOM 4138 C C . LYS A 1 522 ? 35.421 -11.091 -36.676 1.00 88.38 522 LYS A C 1
ATOM 4140 O O . LYS A 1 522 ? 35.105 -10.195 -37.445 1.00 88.38 522 LYS A O 1
ATOM 4145 N N . SER A 1 523 ? 36.686 -11.299 -36.304 1.00 86.38 523 SER A N 1
ATOM 4146 C CA . SER A 1 523 ? 37.797 -10.433 -36.730 1.00 86.38 523 SER A CA 1
ATOM 4147 C C . SER A 1 523 ? 37.965 -10.405 -38.249 1.00 86.38 523 SER A C 1
ATOM 4149 O O . SER A 1 523 ? 38.101 -9.331 -38.819 1.00 86.38 523 SER A O 1
ATOM 4151 N N . ALA A 1 524 ? 37.885 -11.560 -38.919 1.00 88.25 524 ALA A N 1
ATOM 4152 C CA . ALA A 1 524 ? 37.979 -11.624 -40.378 1.00 88.25 524 ALA A CA 1
ATOM 4153 C C . ALA A 1 524 ? 36.836 -10.876 -41.091 1.00 88.25 524 ALA A C 1
ATOM 4155 O O . ALA A 1 524 ? 37.074 -10.265 -42.125 1.00 88.25 524 ALA A O 1
ATOM 4156 N N . LYS A 1 525 ? 35.616 -10.887 -40.531 1.00 89.56 525 LYS A N 1
ATOM 4157 C CA . LYS A 1 525 ? 34.498 -10.093 -41.061 1.00 89.56 525 LYS A CA 1
ATOM 4158 C C . LYS A 1 525 ? 34.775 -8.593 -40.957 1.00 89.56 525 LYS A C 1
ATOM 4160 O O . LYS A 1 525 ? 34.751 -7.924 -41.977 1.00 89.56 525 LYS A O 1
ATOM 4165 N N . VAL A 1 526 ? 35.179 -8.108 -39.780 1.00 89.31 526 VAL A N 1
ATOM 4166 C CA . VAL A 1 526 ? 35.514 -6.685 -39.551 1.00 89.31 526 VAL A CA 1
ATOM 4167 C C . VAL A 1 526 ? 36.675 -6.199 -40.432 1.00 89.31 526 VAL A C 1
ATOM 4169 O O . VAL A 1 526 ? 36.696 -5.041 -40.841 1.00 89.31 526 VAL A O 1
ATOM 4172 N N . ILE A 1 527 ? 37.629 -7.078 -40.757 1.00 89.12 527 ILE A N 1
ATOM 4173 C CA . ILE A 1 527 ? 38.711 -6.779 -41.708 1.00 89.12 527 ILE A CA 1
ATOM 4174 C C . ILE A 1 527 ? 38.161 -6.634 -43.140 1.00 89.12 527 ILE A C 1
ATOM 4176 O O . ILE A 1 527 ? 38.538 -5.697 -43.835 1.00 89.12 527 ILE A O 1
ATOM 4180 N N . ILE A 1 528 ? 37.234 -7.498 -43.567 1.00 89.56 528 ILE A N 1
ATOM 4181 C CA . ILE A 1 528 ? 36.588 -7.410 -44.890 1.00 89.56 528 ILE A CA 1
ATOM 4182 C C . ILE A 1 528 ? 35.683 -6.175 -44.994 1.00 89.56 528 ILE A C 1
ATOM 4184 O O . ILE A 1 528 ? 35.825 -5.409 -45.940 1.00 89.56 528 ILE A O 1
ATOM 4188 N N . GLU A 1 529 ? 34.823 -5.946 -43.998 1.00 88.75 529 GLU A N 1
ATOM 4189 C CA . GLU A 1 529 ? 33.898 -4.801 -43.898 1.00 88.75 529 GLU A CA 1
ATOM 4190 C C . GLU A 1 529 ? 34.616 -3.448 -44.079 1.00 88.75 529 GLU A C 1
ATOM 4192 O O . GLU A 1 529 ? 34.048 -2.507 -44.630 1.00 88.75 529 GLU A O 1
ATOM 4197 N N . ARG A 1 530 ? 35.876 -3.347 -43.627 1.00 86.88 530 ARG A N 1
ATOM 4198 C CA . ARG A 1 530 ? 36.662 -2.099 -43.610 1.00 86.88 530 ARG A CA 1
ATOM 4199 C C . ARG A 1 530 ? 37.735 -1.986 -44.691 1.00 86.88 530 ARG A C 1
ATOM 4201 O O . ARG A 1 530 ? 38.076 -0.868 -45.062 1.00 86.88 530 ARG A O 1
ATOM 4208 N N . TYR A 1 531 ? 38.290 -3.102 -45.164 1.00 88.19 531 TYR A N 1
ATOM 4209 C CA . TYR A 1 531 ? 39.486 -3.109 -46.016 1.00 88.19 531 TYR A CA 1
ATOM 4210 C C . TYR A 1 531 ? 39.338 -3.956 -47.286 1.00 88.19 531 TYR A C 1
ATOM 4212 O O . TYR A 1 531 ? 40.351 -4.305 -47.889 1.00 88.19 531 TYR A O 1
ATOM 4220 N N . TYR A 1 532 ? 38.106 -4.257 -47.725 1.00 87.44 532 TYR A N 1
ATOM 4221 C CA . TYR A 1 532 ? 37.823 -5.021 -48.953 1.00 87.44 532 TYR A CA 1
ATOM 4222 C C . TYR A 1 532 ? 38.743 -4.683 -50.151 1.00 87.44 532 TYR A C 1
ATOM 4224 O O . TYR A 1 532 ? 39.338 -5.621 -50.678 1.00 87.44 532 TYR A O 1
ATOM 4232 N N . PRO A 1 533 ? 38.986 -3.404 -50.530 1.00 88.31 533 PRO A N 1
ATOM 4233 C CA . PRO A 1 533 ? 39.817 -3.072 -51.697 1.00 88.31 533 PRO A CA 1
ATOM 4234 C C . PRO A 1 533 ? 41.306 -3.437 -51.570 1.00 88.31 533 PRO A C 1
ATOM 4236 O O . PRO A 1 533 ? 42.018 -3.427 -52.567 1.00 88.31 533 PRO A O 1
ATOM 4239 N N . LYS A 1 534 ? 41.800 -3.730 -50.358 1.00 87.00 534 LYS A N 1
ATOM 4240 C CA . LYS A 1 534 ? 43.199 -4.121 -50.111 1.00 87.00 534 LYS A CA 1
ATOM 4241 C C . LYS A 1 534 ? 43.403 -5.637 -50.029 1.00 87.00 534 LYS A C 1
ATOM 4243 O O . LYS A 1 534 ? 44.540 -6.077 -49.904 1.00 87.00 534 LYS A O 1
ATOM 4248 N N . LEU A 1 535 ? 42.336 -6.435 -50.037 1.00 87.75 535 LEU A N 1
ATOM 4249 C CA . LEU A 1 535 ? 42.384 -7.874 -49.762 1.00 87.75 535 LEU A CA 1
ATOM 4250 C C . LEU A 1 535 ? 42.277 -8.689 -51.057 1.00 87.75 535 LEU A C 1
ATOM 4252 O O . LEU A 1 535 ? 41.464 -8.391 -51.925 1.00 87.75 535 LEU A O 1
ATOM 4256 N N . THR A 1 536 ? 43.070 -9.755 -51.173 1.00 88.81 536 THR A N 1
ATOM 4257 C CA . THR A 1 536 ? 43.156 -10.582 -52.396 1.00 88.81 536 THR A CA 1
ATOM 4258 C C . THR A 1 536 ? 42.547 -11.982 -52.192 1.00 88.81 536 THR A C 1
ATOM 4260 O O . THR A 1 536 ? 41.946 -12.279 -51.155 1.00 88.81 536 THR A O 1
ATOM 4263 N N . LEU A 1 537 ? 42.721 -12.893 -53.158 1.00 88.56 537 LEU A N 1
ATOM 4264 C CA . LEU A 1 537 ? 42.411 -14.324 -52.997 1.00 88.56 537 LEU A CA 1
ATOM 4265 C C . LEU A 1 537 ? 43.556 -15.151 -52.394 1.00 88.56 537 LEU A C 1
ATOM 4267 O O . LEU A 1 537 ? 43.326 -16.290 -51.966 1.00 88.56 537 LEU A O 1
ATOM 4271 N N . ASP A 1 538 ? 44.775 -14.617 -52.413 1.00 89.69 538 ASP A N 1
ATOM 4272 C CA . ASP A 1 538 ? 45.989 -15.303 -51.984 1.00 89.69 538 ASP A CA 1
ATOM 4273 C C . ASP A 1 538 ? 46.146 -15.267 -50.451 1.00 89.69 538 ASP A C 1
ATOM 4275 O O . ASP A 1 538 ? 45.628 -14.394 -49.759 1.00 89.69 538 ASP A O 1
ATOM 4279 N N . PHE A 1 539 ? 46.827 -16.262 -49.889 1.00 86.06 539 PHE A N 1
ATOM 4280 C CA . PHE A 1 539 ? 47.057 -16.375 -48.455 1.00 86.06 539 PHE A CA 1
ATOM 4281 C C . PHE A 1 539 ? 48.266 -15.569 -47.961 1.00 86.06 539 PHE A C 1
ATOM 4283 O O . PHE A 1 539 ? 48.222 -15.061 -46.840 1.00 86.06 539 PHE A O 1
ATOM 4290 N N . GLU A 1 540 ? 49.330 -15.445 -48.752 1.00 86.00 540 GLU A N 1
ATOM 4291 C CA . GLU A 1 540 ? 50.600 -14.855 -48.310 1.00 86.00 540 GLU A CA 1
ATOM 4292 C C . GLU A 1 540 ? 50.535 -13.324 -48.249 1.00 86.00 540 GLU A C 1
ATOM 4294 O O . GLU A 1 540 ? 50.957 -12.720 -47.261 1.00 86.00 540 GLU A O 1
ATOM 4299 N N . THR A 1 541 ? 49.932 -12.707 -49.264 1.00 87.81 541 THR A N 1
ATOM 4300 C CA . THR A 1 541 ? 49.581 -11.280 -49.317 1.00 87.81 541 THR A CA 1
ATOM 4301 C C . THR A 1 541 ? 48.647 -10.905 -48.167 1.00 87.81 541 THR A C 1
ATOM 4303 O O . THR A 1 541 ? 49.014 -10.100 -47.311 1.00 87.81 541 THR A O 1
ATOM 4306 N N . ASN A 1 542 ? 47.478 -11.551 -48.061 1.00 88.38 542 ASN A N 1
ATOM 4307 C CA . ASN A 1 542 ? 46.499 -11.283 -46.998 1.00 88.38 542 ASN A CA 1
ATOM 4308 C C . ASN A 1 542 ? 47.051 -11.506 -45.579 1.00 88.38 542 ASN A C 1
ATOM 4310 O O . ASN A 1 542 ? 46.575 -10.881 -44.633 1.00 88.38 542 ASN A O 1
ATOM 4314 N N . LYS A 1 543 ? 48.041 -12.391 -45.406 1.00 87.12 543 LYS A N 1
ATOM 4315 C CA . LYS A 1 543 ? 48.763 -12.581 -44.140 1.00 87.12 543 LYS A CA 1
ATOM 4316 C C . LYS A 1 543 ? 49.585 -11.338 -43.773 1.00 87.12 543 LYS A C 1
ATOM 4318 O O . LYS A 1 543 ? 49.478 -10.901 -42.635 1.00 87.12 543 LYS A O 1
ATOM 4323 N N . ARG A 1 544 ? 50.339 -10.747 -44.713 1.00 86.75 544 ARG A N 1
ATOM 4324 C CA . ARG A 1 544 ? 51.089 -9.487 -44.490 1.00 86.75 544 ARG A CA 1
ATOM 4325 C C . ARG A 1 544 ? 50.130 -8.335 -44.159 1.00 86.75 544 ARG A C 1
ATOM 4327 O O . ARG A 1 544 ? 50.247 -7.718 -43.108 1.00 86.75 544 ARG A O 1
ATOM 4334 N N . ILE A 1 545 ? 49.076 -8.185 -44.962 1.00 87.62 545 ILE A N 1
ATOM 4335 C CA . ILE A 1 545 ? 48.023 -7.172 -44.777 1.00 87.62 545 ILE A CA 1
ATOM 4336 C C . ILE A 1 545 ? 47.314 -7.308 -43.410 1.00 87.62 545 ILE A C 1
ATOM 4338 O O . ILE A 1 545 ? 46.994 -6.310 -42.767 1.00 87.62 545 ILE A O 1
ATOM 4342 N N . CYS A 1 546 ? 47.084 -8.530 -42.912 1.00 85.50 546 CYS A N 1
ATOM 4343 C CA . CYS A 1 546 ? 46.510 -8.740 -41.574 1.00 85.50 546 CYS A CA 1
ATOM 4344 C C . CYS A 1 546 ? 47.466 -8.380 -40.422 1.00 85.50 546 CYS A C 1
ATOM 4346 O O . CYS A 1 546 ? 46.980 -8.033 -39.345 1.00 85.50 546 CYS A O 1
ATOM 4348 N N . ASP A 1 547 ? 48.783 -8.472 -40.628 1.00 83.88 547 ASP A N 1
ATOM 4349 C CA . ASP A 1 547 ? 49.799 -8.077 -39.644 1.00 83.88 547 ASP A CA 1
ATOM 4350 C C . ASP A 1 547 ? 49.945 -6.547 -39.557 1.00 83.88 547 ASP A C 1
ATOM 4352 O O . ASP A 1 547 ? 50.201 -6.029 -38.472 1.00 83.88 547 ASP A O 1
ATOM 4356 N N . GLU A 1 548 ? 49.729 -5.835 -40.668 1.00 85.75 548 GLU A N 1
ATOM 4357 C CA . GLU A 1 548 ? 49.679 -4.365 -40.738 1.00 85.75 548 GLU A CA 1
ATOM 4358 C C . GLU A 1 548 ? 48.390 -3.796 -40.116 1.00 85.75 548 GLU A C 1
ATOM 4360 O O . GLU A 1 548 ? 48.431 -2.849 -39.334 1.00 85.75 548 GLU A O 1
ATOM 4365 N N . ILE A 1 549 ? 47.229 -4.377 -40.447 1.00 85.19 549 ILE A N 1
ATOM 4366 C CA . ILE A 1 549 ? 45.911 -3.859 -40.032 1.00 85.19 549 ILE A CA 1
ATOM 4367 C C . ILE A 1 549 ? 45.615 -4.104 -38.542 1.00 85.19 549 ILE A C 1
ATOM 4369 O O . ILE A 1 549 ? 44.831 -3.363 -37.943 1.00 85.19 549 ILE A O 1
ATOM 4373 N N . ALA A 1 550 ? 46.171 -5.158 -37.932 1.00 78.69 550 ALA A N 1
ATOM 4374 C CA . ALA A 1 550 ? 45.765 -5.588 -36.596 1.00 78.69 550 ALA A CA 1
ATOM 4375 C C . ALA A 1 550 ? 46.926 -6.074 -35.716 1.00 78.69 550 ALA A C 1
ATOM 4377 O O . ALA A 1 550 ? 47.671 -6.989 -36.063 1.00 78.69 550 ALA A O 1
ATOM 4378 N N . ILE A 1 551 ? 46.980 -5.560 -34.481 1.00 83.81 551 ILE A N 1
ATOM 4379 C CA . ILE A 1 551 ? 47.917 -6.002 -33.436 1.00 83.81 551 ILE A CA 1
ATOM 4380 C C . ILE A 1 551 ? 47.499 -7.394 -32.920 1.00 83.81 551 ILE A C 1
ATOM 4382 O O . ILE A 1 551 ? 46.874 -7.557 -31.871 1.00 83.81 551 ILE A O 1
ATOM 4386 N N . ILE A 1 552 ? 47.821 -8.439 -33.688 1.00 80.81 552 ILE A N 1
ATOM 4387 C CA . ILE A 1 552 ? 47.515 -9.831 -33.340 1.00 80.81 552 ILE A CA 1
ATOM 4388 C C . ILE A 1 552 ? 48.627 -10.374 -32.433 1.00 80.81 552 ILE A C 1
ATOM 4390 O O . ILE A 1 552 ? 49.681 -10.810 -32.906 1.00 80.81 552 ILE A O 1
ATOM 4394 N N . ALA A 1 553 ? 48.366 -10.376 -31.123 1.00 76.06 553 ALA A N 1
ATOM 4395 C CA . ALA A 1 553 ? 49.320 -10.764 -30.077 1.00 76.06 553 ALA A CA 1
ATOM 4396 C C . ALA A 1 553 ? 49.740 -12.252 -30.084 1.00 76.06 553 ALA A C 1
ATOM 4398 O O . ALA A 1 553 ? 50.761 -12.605 -29.504 1.00 76.06 553 ALA A O 1
ATOM 4399 N N . SER A 1 554 ? 48.984 -13.149 -30.732 1.00 77.75 554 SER A N 1
ATOM 4400 C CA . SER A 1 554 ? 49.317 -14.581 -30.788 1.00 77.75 554 SER A CA 1
ATOM 4401 C C . SER A 1 554 ? 49.782 -15.016 -32.175 1.00 77.75 554 SER A C 1
ATOM 4403 O O . SER A 1 554 ? 49.013 -14.971 -33.139 1.00 77.75 554 SER A O 1
ATOM 4405 N N . LYS A 1 555 ? 50.997 -15.581 -32.252 1.00 70.88 555 LYS A N 1
ATOM 4406 C CA . LYS A 1 555 ? 51.565 -16.188 -33.472 1.00 70.88 555 LYS A CA 1
ATOM 4407 C C . LYS A 1 555 ? 50.656 -17.268 -34.086 1.00 70.88 555 LYS A C 1
ATOM 4409 O O . LYS A 1 555 ? 50.720 -17.456 -35.293 1.00 70.88 555 LYS A O 1
ATOM 4414 N N . ARG A 1 556 ? 49.772 -17.920 -33.309 1.00 70.56 556 ARG A N 1
ATOM 4415 C CA . ARG A 1 556 ? 48.790 -18.926 -33.783 1.00 70.56 556 ARG A CA 1
ATOM 4416 C C . ARG A 1 556 ? 47.459 -18.331 -34.272 1.00 70.56 556 ARG A C 1
ATOM 4418 O O . ARG A 1 556 ? 46.752 -18.988 -35.028 1.00 70.56 556 ARG A O 1
ATOM 4425 N N . LEU A 1 557 ? 47.102 -17.113 -33.849 1.00 73.50 557 LEU A N 1
ATOM 4426 C CA . LEU A 1 557 ? 45.960 -16.374 -34.419 1.00 73.50 557 LEU A CA 1
ATOM 4427 C C . LEU A 1 557 ? 46.338 -15.654 -35.723 1.00 73.50 557 LEU A C 1
ATOM 4429 O O . LEU A 1 557 ? 45.506 -15.487 -36.619 1.00 73.50 557 LEU A O 1
ATOM 4433 N N . ARG A 1 558 ? 47.608 -15.246 -35.784 1.00 62.50 558 ARG A N 1
ATOM 4434 C CA . ARG A 1 558 ? 48.284 -14.574 -36.889 1.00 62.50 558 ARG A CA 1
ATOM 4435 C C . ARG A 1 558 ? 48.632 -15.563 -38.010 1.00 62.50 558 ARG A C 1
ATOM 4437 O O . ARG A 1 558 ? 48.067 -15.515 -39.099 1.00 62.50 558 ARG A O 1
ATOM 4444 N N . ASN A 1 559 ? 49.493 -16.536 -37.706 1.00 59.72 559 ASN A N 1
ATOM 4445 C CA . ASN A 1 559 ? 50.049 -17.480 -38.671 1.00 59.72 559 ASN A CA 1
ATOM 4446 C C . ASN A 1 559 ? 49.372 -18.860 -38.614 1.00 59.72 559 ASN A C 1
ATOM 4448 O O . ASN A 1 559 ? 49.053 -19.387 -37.551 1.00 59.72 559 ASN A O 1
ATOM 4452 N N . LYS A 1 560 ? 49.231 -19.470 -39.798 1.00 51.50 560 LYS A N 1
ATOM 4453 C CA . LYS A 1 560 ? 48.694 -20.819 -40.062 1.00 51.50 560 LYS A CA 1
ATOM 4454 C C . LYS A 1 560 ? 47.210 -21.024 -39.665 1.00 51.50 560 LYS A C 1
ATOM 4456 O O . LYS A 1 560 ? 46.856 -21.718 -38.717 1.00 51.50 560 LYS A O 1
ATOM 4461 N N . VAL A 1 561 ? 46.344 -20.562 -40.581 1.00 48.88 561 VAL A N 1
ATOM 4462 C CA . VAL A 1 561 ? 44.961 -21.037 -40.857 1.00 48.88 561 VAL A CA 1
ATOM 4463 C C . VAL A 1 561 ? 43.789 -20.361 -40.110 1.00 48.88 561 VAL A C 1
ATOM 4465 O O . VAL A 1 561 ? 42.645 -20.583 -40.513 1.00 48.88 561 VAL A O 1
ATOM 4468 N N . SER A 1 562 ? 43.991 -19.479 -39.120 1.00 62.12 562 SER A N 1
ATOM 4469 C CA . SER A 1 562 ? 42.848 -18.802 -38.471 1.00 62.12 562 SER A CA 1
ATOM 4470 C C . SER A 1 562 ? 42.346 -17.527 -39.170 1.00 62.12 562 SER A C 1
ATOM 4472 O O . SER A 1 562 ? 41.354 -17.644 -39.882 1.00 62.12 562 SER A O 1
ATOM 4474 N N . ILE A 1 563 ? 42.941 -16.337 -38.974 1.00 72.19 563 ILE A N 1
ATOM 4475 C CA . ILE A 1 563 ? 42.322 -15.063 -39.421 1.00 72.19 563 ILE A CA 1
ATOM 4476 C C . ILE A 1 563 ? 42.481 -14.865 -40.933 1.00 72.19 563 ILE A C 1
ATOM 4478 O O . ILE A 1 563 ? 41.501 -15.051 -41.650 1.00 72.19 563 ILE A O 1
ATOM 4482 N N . ALA A 1 564 ? 43.695 -14.616 -41.441 1.00 80.56 564 ALA A N 1
ATOM 4483 C CA . ALA A 1 564 ? 43.940 -14.465 -42.885 1.00 80.56 564 ALA A CA 1
ATOM 4484 C C . ALA A 1 564 ? 43.444 -15.682 -43.697 1.00 80.56 564 ALA A C 1
ATOM 4486 O O . ALA A 1 564 ? 42.867 -15.543 -44.772 1.00 80.56 564 ALA A O 1
ATOM 4487 N N . GLY A 1 565 ? 43.571 -16.887 -43.125 1.00 86.69 565 GLY A N 1
ATOM 4488 C CA . GLY A 1 565 ? 43.074 -18.140 -43.705 1.00 86.69 565 GLY A CA 1
ATOM 4489 C C . GLY A 1 565 ? 41.554 -18.347 -43.631 1.00 86.69 565 GLY A C 1
ATOM 4490 O O . GLY A 1 565 ? 41.074 -19.382 -44.089 1.00 86.69 565 GLY A O 1
ATOM 4491 N N . TYR A 1 566 ? 40.797 -17.430 -43.026 1.00 87.50 566 TYR A N 1
ATOM 4492 C CA . TYR A 1 566 ? 39.336 -17.348 -43.125 1.00 87.50 566 TYR A CA 1
ATOM 4493 C C . TYR A 1 566 ? 38.911 -16.132 -43.957 1.00 87.50 566 TYR A C 1
ATOM 4495 O O . TYR A 1 566 ? 37.940 -16.245 -44.696 1.00 87.50 566 TYR A O 1
ATOM 4503 N N . THR A 1 567 ? 39.678 -15.035 -43.936 1.00 89.00 567 THR A N 1
ATOM 4504 C CA . THR A 1 567 ? 39.536 -13.899 -44.863 1.00 89.00 567 THR A CA 1
ATOM 4505 C C . THR A 1 567 ? 39.596 -14.362 -46.323 1.00 89.00 567 THR A C 1
ATOM 4507 O O . THR A 1 567 ? 38.644 -14.139 -47.065 1.00 89.00 567 THR A O 1
ATOM 4510 N N . THR A 1 568 ? 40.620 -15.130 -46.720 1.00 89.25 568 THR A N 1
ATOM 4511 C CA . THR A 1 568 ? 40.715 -15.722 -48.074 1.00 89.25 568 THR A CA 1
ATOM 4512 C C . THR A 1 568 ? 39.554 -16.655 -48.414 1.00 89.25 568 THR A C 1
ATOM 4514 O O . THR A 1 568 ? 39.058 -16.659 -49.539 1.00 89.25 568 THR A O 1
ATOM 4517 N N . HIS A 1 569 ? 39.089 -17.447 -47.445 1.00 88.06 569 HIS A N 1
ATOM 4518 C CA . HIS A 1 569 ? 37.950 -18.346 -47.631 1.00 88.06 569 HIS A CA 1
ATOM 4519 C C . HIS A 1 569 ? 36.625 -17.585 -47.802 1.00 88.06 569 HIS A C 1
ATOM 4521 O O . HIS A 1 569 ? 35.733 -18.066 -48.496 1.00 88.06 569 HIS A O 1
ATOM 4527 N N . LEU A 1 570 ? 36.490 -16.401 -47.198 1.00 89.56 570 LEU A N 1
ATOM 4528 C CA . LEU A 1 570 ? 35.355 -15.510 -47.422 1.00 89.56 570 LEU A CA 1
ATOM 4529 C C . LEU A 1 570 ? 35.468 -14.791 -48.773 1.00 89.56 570 LEU A C 1
ATOM 4531 O O . LEU A 1 570 ? 34.483 -14.772 -49.500 1.00 89.56 570 LEU A O 1
ATOM 4535 N N . MET A 1 571 ? 36.652 -14.318 -49.175 1.00 88.50 571 MET A N 1
ATOM 4536 C CA . MET A 1 571 ? 36.872 -13.723 -50.505 1.00 88.50 571 MET A CA 1
ATOM 4537 C C . MET A 1 571 ? 36.537 -14.698 -51.645 1.00 88.50 571 MET A C 1
ATOM 4539 O O . MET A 1 571 ? 35.720 -14.386 -52.510 1.00 88.50 571 MET A O 1
ATOM 4543 N N . LYS A 1 572 ? 37.025 -15.946 -51.565 1.00 90.31 572 LYS A N 1
ATOM 4544 C CA . LYS A 1 572 ? 36.671 -17.035 -52.502 1.00 90.31 572 LYS A CA 1
ATOM 4545 C C . LYS A 1 572 ? 35.192 -17.460 -52.454 1.00 90.31 572 LYS A C 1
ATOM 4547 O O . LYS A 1 572 ? 34.768 -18.279 -53.267 1.00 90.31 572 LYS A O 1
ATOM 4552 N N . ARG A 1 573 ? 34.403 -16.938 -51.506 1.00 90.56 573 ARG A N 1
ATOM 4553 C CA . ARG A 1 573 ? 32.940 -17.086 -51.463 1.00 90.56 573 ARG A CA 1
ATOM 4554 C C . ARG A 1 573 ? 32.202 -15.855 -51.982 1.00 90.56 573 ARG A C 1
ATOM 4556 O O . ARG A 1 573 ? 31.198 -16.055 -52.646 1.00 90.56 573 ARG A O 1
ATOM 4563 N N . ILE A 1 574 ? 32.700 -14.640 -51.737 1.00 86.50 574 ILE A N 1
ATOM 4564 C CA . ILE A 1 574 ? 32.133 -13.388 -52.272 1.00 86.50 574 ILE A CA 1
ATOM 4565 C C . ILE A 1 574 ? 32.142 -13.416 -53.807 1.00 86.50 574 ILE A C 1
ATOM 4567 O O . ILE A 1 574 ? 31.124 -13.126 -54.425 1.00 86.50 574 ILE A O 1
ATOM 4571 N N . GLN A 1 575 ? 33.224 -13.908 -54.423 1.00 83.69 575 GLN A N 1
ATOM 4572 C CA . GLN A 1 575 ? 33.285 -14.141 -55.876 1.00 83.69 575 GLN A CA 1
ATOM 4573 C C . GLN A 1 575 ? 32.251 -15.144 -56.417 1.00 83.69 575 GLN A C 1
ATOM 4575 O O . GLN A 1 575 ? 31.991 -15.164 -57.613 1.00 83.69 575 GLN A O 1
ATOM 4580 N N . ARG A 1 576 ? 31.683 -16.006 -55.563 1.00 85.44 576 ARG A N 1
ATOM 4581 C CA . ARG A 1 576 ? 30.661 -16.999 -55.939 1.00 85.44 576 ARG A CA 1
ATOM 4582 C C . ARG A 1 576 ? 29.236 -16.534 -55.617 1.00 85.44 576 ARG A C 1
ATOM 4584 O O . ARG A 1 576 ? 28.303 -17.310 -55.797 1.00 85.44 576 ARG A O 1
ATOM 4591 N N . GLY A 1 577 ? 29.066 -15.317 -55.095 1.00 82.62 577 GLY A N 1
ATOM 4592 C CA . GLY A 1 577 ? 27.771 -14.745 -54.732 1.00 82.62 577 GLY A CA 1
ATOM 4593 C C . GLY A 1 577 ? 27.727 -14.110 -53.332 1.00 82.62 577 GLY A C 1
ATOM 4594 O O . GLY A 1 577 ? 28.684 -14.193 -52.555 1.00 82.62 577 GLY A O 1
ATOM 4595 N N . PRO A 1 578 ? 26.600 -13.468 -52.976 1.00 83.94 578 PRO A N 1
ATOM 4596 C CA . PRO A 1 578 ? 26.470 -12.671 -51.757 1.00 83.94 578 PRO A CA 1
ATOM 4597 C C . PRO A 1 578 ? 26.613 -13.509 -50.474 1.00 83.94 578 PRO A C 1
ATOM 4599 O O . PRO A 1 578 ? 25.860 -14.452 -50.212 1.00 83.94 578 PRO A O 1
ATOM 4602 N N . VAL A 1 579 ? 27.569 -13.142 -49.614 1.00 80.62 579 VAL A N 1
ATOM 4603 C CA . VAL A 1 579 ? 27.857 -13.871 -48.367 1.00 80.62 579 VAL A CA 1
ATOM 4604 C C . VAL A 1 579 ? 27.063 -13.285 -47.198 1.00 80.62 579 VAL A C 1
ATOM 4606 O O . VAL A 1 579 ? 27.441 -12.276 -46.610 1.00 80.62 579 VAL A O 1
ATOM 4609 N N . ARG A 1 580 ? 25.975 -13.967 -46.813 1.00 75.94 580 ARG A N 1
ATOM 4610 C CA . ARG A 1 580 ? 25.032 -13.524 -45.766 1.00 75.94 580 ARG A CA 1
ATOM 4611 C C . ARG A 1 580 ? 25.718 -13.005 -44.489 1.00 75.94 580 ARG A C 1
ATOM 4613 O O . ARG A 1 580 ? 26.423 -13.737 -43.783 1.00 75.94 580 ARG A O 1
ATOM 4620 N N . GLY A 1 581 ? 25.419 -11.751 -44.151 1.00 76.25 581 GLY A N 1
ATOM 4621 C CA . GLY A 1 581 ? 25.919 -11.072 -42.954 1.00 76.25 581 GLY A CA 1
ATOM 4622 C C . GLY A 1 581 ? 27.377 -10.619 -43.057 1.00 76.25 581 GLY A C 1
ATOM 4623 O O . GLY A 1 581 ? 28.058 -10.591 -42.035 1.00 76.25 581 GLY A O 1
ATOM 4624 N N . ILE A 1 582 ? 27.872 -10.359 -44.262 1.00 79.12 582 ILE A N 1
ATOM 4625 C CA . ILE A 1 582 ? 29.010 -9.476 -44.522 1.00 79.12 582 ILE A CA 1
ATOM 4626 C C . ILE A 1 582 ? 28.482 -8.422 -45.487 1.00 79.12 582 ILE A C 1
ATOM 4628 O O . ILE A 1 582 ? 27.845 -8.783 -46.475 1.00 79.12 582 ILE A O 1
ATOM 4632 N N . SER A 1 583 ? 28.747 -7.160 -45.195 1.00 76.69 583 SER A N 1
ATOM 4633 C CA . SER A 1 583 ? 28.640 -6.064 -46.147 1.00 76.69 583 SER A CA 1
ATOM 4634 C C . SER A 1 583 ? 30.000 -5.375 -46.241 1.00 76.69 583 SER A C 1
ATOM 4636 O O . SER A 1 583 ? 30.849 -5.512 -45.359 1.00 76.69 583 SER A O 1
ATOM 4638 N N . PHE A 1 584 ? 30.241 -4.695 -47.351 1.00 78.44 584 PHE A N 1
ATOM 4639 C CA . PHE A 1 584 ? 31.349 -3.763 -47.511 1.00 78.44 584 PHE A CA 1
ATOM 4640 C C . PHE A 1 584 ? 30.805 -2.546 -48.245 1.00 78.44 584 PHE A C 1
ATOM 4642 O O . PHE A 1 584 ? 29.909 -2.701 -49.072 1.00 78.44 584 PHE A O 1
ATOM 4649 N N . LYS A 1 585 ? 31.342 -1.359 -47.950 1.00 70.88 585 LYS A N 1
ATOM 4650 C CA . LYS A 1 585 ? 30.739 -0.077 -48.350 1.00 70.88 585 LYS A CA 1
ATOM 4651 C C . LYS A 1 585 ? 30.281 -0.009 -49.804 1.00 70.88 585 LYS A C 1
ATOM 4653 O O . LYS A 1 585 ? 29.158 0.388 -50.049 1.00 70.88 585 LYS A O 1
ATOM 4658 N N . LEU A 1 586 ? 31.089 -0.491 -50.748 1.00 72.56 586 LEU A N 1
ATOM 4659 C CA . LEU A 1 586 ? 30.736 -0.494 -52.171 1.00 72.56 586 LEU A CA 1
ATOM 4660 C C . LEU A 1 586 ? 29.433 -1.274 -52.472 1.00 72.56 586 LEU A C 1
ATOM 4662 O O . LEU A 1 586 ? 28.641 -0.826 -53.287 1.00 72.56 586 LEU A O 1
ATOM 4666 N N . GLN A 1 587 ? 29.165 -2.385 -51.771 1.00 66.00 587 GLN A N 1
ATOM 4667 C CA . GLN A 1 587 ? 27.893 -3.127 -51.855 1.00 66.00 587 GLN A CA 1
ATOM 4668 C C . GLN A 1 587 ? 26.733 -2.463 -51.101 1.00 66.00 587 GLN A C 1
ATOM 4670 O O . GLN A 1 587 ? 25.578 -2.783 -51.376 1.00 66.00 587 GLN A O 1
ATOM 4675 N N . GLU A 1 588 ? 27.014 -1.594 -50.131 1.00 69.44 588 GLU A N 1
ATOM 4676 C CA . GLU A 1 588 ? 25.993 -0.789 -49.450 1.00 69.44 588 GLU A CA 1
ATOM 4677 C C . GLU A 1 588 ? 25.634 0.417 -50.330 1.00 69.44 588 GLU A C 1
ATOM 4679 O O . GLU A 1 588 ? 24.471 0.581 -50.658 1.00 69.44 588 GLU A O 1
ATOM 4684 N N . GLU A 1 589 ? 26.621 1.137 -50.863 1.00 73.88 589 GLU A N 1
ATOM 4685 C CA . GLU A 1 589 ? 26.474 2.265 -51.793 1.00 73.88 589 GLU A CA 1
ATOM 4686 C C . GLU A 1 589 ? 25.864 1.861 -53.153 1.00 73.88 589 GLU A C 1
ATOM 4688 O O . GLU A 1 589 ? 25.115 2.637 -53.743 1.00 73.88 589 GLU A O 1
ATOM 4693 N N . GLU A 1 590 ? 26.154 0.663 -53.681 1.00 70.69 590 GLU A N 1
ATOM 4694 C CA . GLU A 1 590 ? 25.455 0.115 -54.860 1.00 70.69 590 GLU A CA 1
ATOM 4695 C C . GLU A 1 590 ? 24.019 -0.306 -54.549 1.00 70.69 590 GLU A C 1
ATOM 4697 O O . GLU A 1 590 ? 23.146 -0.168 -55.406 1.00 70.69 590 GLU A O 1
ATOM 4702 N N . ARG A 1 591 ? 23.763 -0.819 -53.339 1.00 73.69 591 ARG A N 1
ATOM 4703 C CA . ARG A 1 591 ? 22.408 -1.171 -52.913 1.00 73.69 591 ARG A CA 1
ATOM 4704 C C . ARG A 1 591 ? 21.575 0.083 -52.702 1.00 73.69 591 ARG A C 1
ATOM 4706 O O . ARG A 1 591 ? 20.490 0.153 -53.249 1.00 73.69 591 ARG A O 1
ATOM 4713 N N . GLU A 1 592 ? 22.097 1.073 -51.987 1.00 73.25 592 GLU A N 1
ATOM 4714 C CA . GLU A 1 592 ? 21.462 2.375 -51.795 1.00 73.25 592 GLU A CA 1
ATOM 4715 C C . GLU A 1 592 ? 21.196 3.028 -53.155 1.00 73.25 592 GLU A C 1
ATOM 4717 O O . GLU A 1 592 ? 20.050 3.335 -53.444 1.00 73.25 592 GLU A O 1
ATOM 4722 N N . ARG A 1 593 ? 22.172 3.100 -54.076 1.00 78.88 593 ARG A N 1
ATOM 4723 C CA . ARG A 1 593 ? 21.917 3.604 -55.444 1.00 78.88 593 ARG A CA 1
ATOM 4724 C C . ARG A 1 593 ? 20.861 2.822 -56.233 1.00 78.88 593 ARG A C 1
ATOM 4726 O O . ARG A 1 593 ? 20.292 3.396 -57.154 1.00 78.88 593 ARG A O 1
ATOM 4733 N N . LYS A 1 594 ? 20.600 1.550 -55.913 1.00 75.25 594 LYS A N 1
ATOM 4734 C CA . LYS A 1 594 ? 19.569 0.736 -56.578 1.00 75.25 594 LYS A CA 1
ATOM 4735 C C . LYS A 1 594 ? 18.205 0.797 -55.883 1.00 75.25 594 LYS A C 1
ATOM 4737 O O . LYS A 1 594 ? 17.192 0.781 -56.569 1.00 75.25 594 LYS A O 1
ATOM 4742 N N . ASP A 1 595 ? 18.180 0.912 -54.559 1.00 67.50 595 ASP A N 1
ATOM 4743 C CA . ASP A 1 595 ? 16.966 1.050 -53.748 1.00 67.50 595 ASP A CA 1
ATOM 4744 C C . ASP A 1 595 ? 16.444 2.514 -53.769 1.00 67.50 595 ASP A C 1
ATOM 4746 O O . ASP A 1 595 ? 15.249 2.739 -53.593 1.00 67.50 595 ASP A O 1
ATOM 4750 N N . GLN A 1 596 ? 17.305 3.505 -54.061 1.00 69.62 596 GLN A N 1
ATOM 4751 C CA . GLN A 1 596 ? 16.948 4.901 -54.381 1.00 69.62 596 GLN A CA 1
ATOM 4752 C C . GLN A 1 596 ? 16.755 5.179 -55.886 1.00 69.62 596 GLN A C 1
ATOM 4754 O O . GLN A 1 596 ? 16.471 6.322 -56.245 1.00 69.62 596 GLN A O 1
ATOM 4759 N N . TYR A 1 597 ? 16.904 4.188 -56.775 1.00 72.25 597 TYR A N 1
ATOM 4760 C CA . TYR A 1 597 ? 16.666 4.394 -58.207 1.00 72.25 597 TYR A CA 1
ATOM 4761 C C . TYR A 1 597 ? 15.163 4.513 -58.488 1.00 72.25 597 TYR A C 1
ATOM 4763 O O . TYR A 1 597 ? 14.454 3.516 -58.629 1.00 72.25 597 TYR A O 1
ATOM 4771 N N . VAL A 1 598 ? 14.685 5.754 -58.573 1.00 71.31 598 VAL A N 1
ATOM 4772 C CA . VAL A 1 598 ? 13.374 6.077 -59.139 1.00 71.31 598 VAL A CA 1
ATOM 4773 C C . VAL A 1 598 ? 13.532 6.106 -60.667 1.00 71.31 598 VAL A C 1
ATOM 4775 O O . VAL A 1 598 ? 14.363 6.877 -61.151 1.00 71.31 598 VAL A O 1
ATOM 4778 N N . PRO A 1 599 ? 12.802 5.274 -61.432 1.00 76.25 599 PRO A N 1
ATOM 4779 C CA . PRO A 1 599 ? 12.821 5.343 -62.891 1.00 76.25 599 PRO A CA 1
ATOM 4780 C C . PRO A 1 599 ? 12.168 6.643 -63.382 1.00 76.25 599 PRO A C 1
ATOM 4782 O O . PRO A 1 599 ? 11.284 7.187 -62.725 1.00 76.25 599 PRO A O 1
ATOM 4785 N N . GLU A 1 600 ? 12.579 7.122 -64.557 1.00 72.38 600 GLU A N 1
ATOM 4786 C CA . GLU A 1 600 ? 12.072 8.372 -65.156 1.00 72.38 600 GLU A CA 1
ATOM 4787 C C . GLU A 1 600 ? 10.594 8.290 -65.582 1.00 72.38 600 GLU A C 1
ATOM 4789 O O . GLU A 1 600 ? 9.932 9.315 -65.727 1.00 72.38 600 GLU A O 1
ATOM 4794 N N . VAL A 1 601 ? 10.072 7.069 -65.736 1.00 67.62 601 VAL A N 1
ATOM 4795 C CA . VAL A 1 601 ? 8.660 6.750 -65.981 1.00 67.62 601 VAL A CA 1
ATOM 4796 C C . VAL A 1 601 ? 8.215 5.749 -64.919 1.00 67.62 601 VAL A C 1
ATOM 4798 O O . VAL A 1 601 ? 8.923 4.776 -64.639 1.00 67.62 601 VAL A O 1
ATOM 4801 N N . SER A 1 602 ? 7.047 5.956 -64.316 1.00 66.75 602 SER A N 1
ATOM 4802 C CA . SER A 1 602 ? 6.525 5.051 -63.294 1.00 66.75 602 SER A CA 1
ATOM 4803 C C . SER A 1 602 ? 6.002 3.770 -63.940 1.00 66.75 602 SER A C 1
ATOM 4805 O O . SER A 1 602 ? 5.295 3.803 -64.945 1.00 66.75 602 SER A O 1
ATOM 4807 N N . ALA A 1 603 ? 6.189 2.627 -63.276 1.00 66.00 603 ALA A N 1
ATOM 4808 C CA . ALA A 1 603 ? 5.530 1.363 -63.646 1.00 66.00 603 ALA A CA 1
ATOM 4809 C C . ALA A 1 603 ? 3.988 1.377 -63.460 1.00 66.00 603 ALA A C 1
ATOM 4811 O O . ALA A 1 603 ? 3.337 0.342 -63.570 1.00 66.00 603 ALA A O 1
ATOM 4812 N N . LEU A 1 604 ? 3.419 2.542 -63.128 1.00 63.72 604 LEU A N 1
ATOM 4813 C CA . LEU A 1 604 ? 1.991 2.823 -62.980 1.00 63.72 604 LEU A CA 1
ATOM 4814 C C . LEU A 1 604 ? 1.498 3.877 -63.993 1.00 63.72 604 LEU A C 1
ATOM 4816 O O . LEU A 1 604 ? 0.315 4.196 -63.991 1.00 63.72 604 LEU A O 1
ATOM 4820 N N . ASP A 1 605 ? 2.372 4.426 -64.847 1.00 64.12 605 ASP A N 1
ATOM 4821 C CA . ASP A 1 605 ? 1.969 5.401 -65.862 1.00 64.12 605 ASP A CA 1
ATOM 4822 C C . ASP A 1 605 ? 1.298 4.675 -67.040 1.00 64.12 605 ASP A C 1
ATOM 4824 O O . ASP A 1 605 ? 1.941 4.002 -67.855 1.00 64.12 605 ASP A O 1
ATOM 4828 N N . PHE A 1 606 ? -0.029 4.796 -67.118 1.00 60.75 606 PHE A N 1
ATOM 4829 C CA . PHE A 1 606 ? -0.883 4.102 -68.096 1.00 60.75 606 PHE A CA 1
ATOM 4830 C C . PHE A 1 606 ? -0.677 4.565 -69.548 1.00 60.75 606 PHE A C 1
ATOM 4832 O O . PHE A 1 606 ? -1.197 3.952 -70.472 1.00 60.75 606 PHE A O 1
ATOM 4839 N N . THR A 1 607 ? 0.094 5.633 -69.762 1.00 61.88 607 THR A N 1
ATOM 4840 C CA . THR A 1 607 ? 0.405 6.202 -71.081 1.00 61.88 607 THR A CA 1
ATOM 4841 C C . THR A 1 607 ? 1.526 5.476 -71.828 1.00 61.88 607 THR A C 1
ATOM 4843 O O . THR A 1 607 ? 1.727 5.762 -73.005 1.00 61.88 607 THR A O 1
ATOM 4846 N N . GLN A 1 608 ? 2.270 4.574 -71.171 1.00 60.12 608 GLN A N 1
ATOM 4847 C CA . GLN A 1 608 ? 3.402 3.857 -71.789 1.00 60.12 608 GLN A CA 1
ATOM 4848 C C . GLN A 1 608 ? 3.428 2.340 -71.535 1.00 60.12 608 GLN A C 1
ATOM 4850 O O . GLN A 1 608 ? 4.065 1.618 -72.295 1.00 60.12 608 GLN A O 1
ATOM 4855 N N . ASN A 1 609 ? 2.770 1.839 -70.481 1.00 58.25 609 ASN A N 1
ATOM 4856 C CA . ASN A 1 609 ? 2.912 0.436 -70.058 1.00 58.25 609 ASN A CA 1
ATOM 4857 C C . ASN A 1 609 ? 1.896 -0.547 -70.685 1.00 58.25 609 ASN A C 1
ATOM 4859 O O . ASN A 1 609 ? 2.078 -1.756 -70.555 1.00 58.25 609 ASN A O 1
ATOM 4863 N N . SER A 1 610 ? 0.848 -0.063 -71.362 1.00 58.03 610 SER A N 1
ATOM 4864 C CA . SER A 1 610 ? -0.064 -0.876 -72.180 1.00 58.03 610 SER A CA 1
ATOM 4865 C C . SER A 1 610 ? -0.111 -0.327 -73.609 1.00 58.03 610 SER A C 1
ATOM 4867 O O . SER A 1 610 ?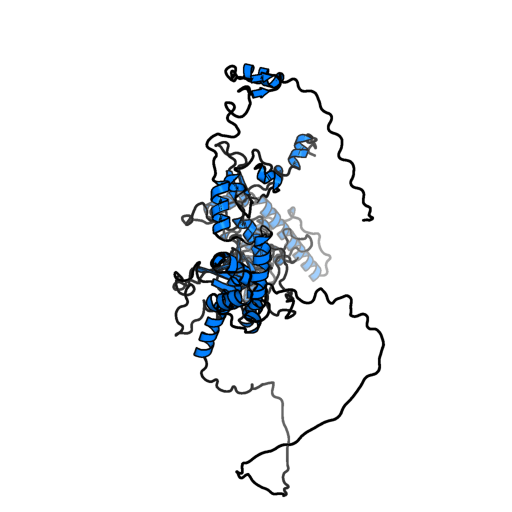 -0.231 0.881 -73.807 1.00 58.03 610 SER A O 1
ATOM 4869 N N . GLU A 1 611 ? -0.033 -1.205 -74.617 1.00 59.28 611 GLU A N 1
ATOM 4870 C CA . GLU A 1 611 ? 0.042 -0.826 -76.047 1.00 59.28 611 GLU A CA 1
ATOM 4871 C C . GLU A 1 611 ? -1.194 -0.045 -76.545 1.00 59.28 611 GLU A C 1
ATOM 4873 O O . GLU A 1 611 ? -1.161 0.579 -77.603 1.00 59.28 611 GLU A O 1
ATOM 4878 N N . SER A 1 612 ? -2.281 -0.061 -75.769 1.00 57.44 612 SER A N 1
ATOM 4879 C CA . SER A 1 612 ? -3.552 0.624 -76.020 1.00 57.44 612 SER A CA 1
ATOM 4880 C C . SER A 1 612 ? -3.750 1.925 -75.224 1.00 57.44 612 SER A C 1
ATOM 4882 O O . SER A 1 612 ? -4.738 2.622 -75.460 1.00 57.44 612 SER A O 1
ATOM 4884 N N . GLY A 1 613 ? -2.860 2.259 -74.277 1.00 61.53 613 GLY A N 1
ATOM 4885 C CA . GLY A 1 613 ? -2.967 3.460 -73.432 1.00 61.53 613 GLY A CA 1
ATOM 4886 C C . GLY A 1 613 ? -4.195 3.488 -72.507 1.00 61.53 613 GLY A C 1
ATOM 4887 O O . GLY A 1 613 ? -4.698 4.564 -72.176 1.00 61.53 613 GLY A O 1
ATOM 4888 N N . GLN A 1 614 ? -4.728 2.316 -72.151 1.00 68.06 614 GLN A N 1
ATOM 4889 C CA . GLN A 1 614 ? -5.979 2.142 -71.401 1.00 68.06 614 GLN A CA 1
ATOM 4890 C C . GLN A 1 614 ? -5.794 1.209 -70.198 1.00 68.06 614 GLN A C 1
ATOM 4892 O O . GLN A 1 614 ? -4.871 0.390 -70.157 1.00 68.06 614 GLN A O 1
ATOM 4897 N N . LEU A 1 615 ? -6.698 1.344 -69.224 1.00 73.81 615 LEU A N 1
ATOM 4898 C CA . LEU A 1 615 ? -6.806 0.480 -68.047 1.00 73.81 615 LEU A CA 1
ATOM 4899 C C . LEU A 1 615 ? -7.826 -0.641 -68.283 1.00 73.81 615 LEU A C 1
ATOM 4901 O O . LEU A 1 615 ? -8.991 -0.346 -68.540 1.00 73.81 615 LEU A O 1
ATOM 4905 N N . ASP A 1 616 ? -7.417 -1.901 -68.133 1.00 79.56 616 ASP A N 1
ATOM 4906 C CA . ASP A 1 616 ? -8.326 -3.056 -68.144 1.00 79.56 616 ASP A CA 1
ATOM 4907 C C . ASP A 1 616 ? -9.023 -3.212 -66.783 1.00 79.56 616 ASP A C 1
ATOM 4909 O O . ASP A 1 616 ? -8.369 -3.348 -65.745 1.00 79.56 616 ASP A O 1
ATOM 4913 N N . VAL A 1 617 ? -10.358 -3.181 -66.780 1.00 81.25 617 VAL A N 1
ATOM 4914 C CA . VAL A 1 617 ? -11.195 -3.188 -65.568 1.00 81.25 617 VAL A CA 1
ATOM 4915 C C . VAL A 1 617 ? -12.441 -4.058 -65.791 1.00 81.25 617 VAL A C 1
ATOM 4917 O O . VAL A 1 617 ? -12.925 -4.189 -66.914 1.00 81.25 617 VAL A O 1
ATOM 4920 N N . ASP A 1 618 ? -12.984 -4.660 -64.730 1.00 83.25 618 ASP A N 1
ATOM 4921 C CA . ASP A 1 618 ? -14.232 -5.432 -64.808 1.00 83.25 618 ASP A CA 1
ATOM 4922 C C . ASP A 1 618 ? -15.473 -4.517 -64.891 1.00 83.25 618 ASP A C 1
ATOM 4924 O O . ASP A 1 618 ? -15.499 -3.399 -64.369 1.00 83.25 618 ASP A O 1
ATOM 4928 N N . SER A 1 619 ? -16.524 -5.039 -65.514 1.00 83.88 619 SER A N 1
ATOM 4929 C CA . SER A 1 619 ? -17.877 -4.494 -65.636 1.00 83.88 619 SER A CA 1
ATOM 4930 C C . SER A 1 619 ? -18.387 -3.772 -64.376 1.00 83.88 619 SER A C 1
ATOM 4932 O O . SER A 1 619 ? -18.598 -2.558 -64.418 1.00 83.88 619 SER A O 1
ATOM 4934 N N . GLU A 1 620 ? -18.499 -4.471 -63.239 1.00 85.19 620 GLU A N 1
ATOM 4935 C CA . GLU A 1 620 ? -18.960 -3.896 -61.961 1.00 85.19 620 GLU A CA 1
ATOM 4936 C C . GLU A 1 620 ? -18.089 -2.718 -61.494 1.00 85.19 620 GLU A C 1
ATOM 4938 O O . GLU A 1 620 ? -18.579 -1.734 -60.937 1.00 85.19 620 GLU A O 1
ATOM 4943 N N . THR A 1 621 ? -16.779 -2.786 -61.746 1.00 81.50 621 THR A N 1
ATOM 4944 C CA . THR A 1 621 ? -15.832 -1.748 -61.315 1.00 81.50 621 THR A CA 1
ATOM 4945 C C . THR A 1 621 ? -15.892 -0.518 -62.227 1.00 81.50 621 THR A C 1
ATOM 4947 O O . THR A 1 621 ? -15.701 0.602 -61.753 1.00 81.50 621 THR A O 1
ATOM 4950 N N . LYS A 1 622 ? -16.252 -0.677 -63.509 1.00 84.06 622 LYS A N 1
ATOM 4951 C CA . LYS A 1 622 ? -16.569 0.459 -64.389 1.00 84.06 622 LYS A CA 1
ATOM 4952 C C . LYS A 1 622 ? -17.852 1.174 -63.961 1.00 84.06 622 LYS A C 1
ATOM 4954 O O . LYS A 1 622 ? -17.891 2.401 -63.993 1.00 84.06 622 LYS A O 1
ATOM 4959 N N . ASP A 1 623 ? -18.868 0.445 -63.507 1.00 85.75 623 ASP A N 1
ATOM 4960 C CA . ASP A 1 623 ? -20.103 1.058 -63.000 1.00 85.75 623 ASP A CA 1
ATOM 4961 C C . ASP A 1 623 ? -19.908 1.740 -61.634 1.00 85.75 623 ASP A C 1
ATOM 4963 O O . ASP A 1 623 ? -20.476 2.808 -61.391 1.00 85.75 623 ASP A O 1
ATOM 4967 N N . LEU A 1 624 ? -19.009 1.221 -60.790 1.00 86.06 624 LEU A N 1
ATOM 4968 C CA . LEU A 1 624 ? -18.532 1.926 -59.596 1.00 86.06 624 LEU A CA 1
ATOM 4969 C C . LEU A 1 624 ? -17.828 3.253 -59.944 1.00 86.06 624 LEU A C 1
ATOM 4971 O O . LEU A 1 624 ? -18.080 4.262 -59.287 1.00 86.06 624 LEU A O 1
ATOM 4975 N N . LEU A 1 625 ? -16.977 3.281 -60.978 1.00 85.19 625 LEU A N 1
ATOM 4976 C CA . LEU A 1 625 ? -16.285 4.504 -61.415 1.00 85.19 625 LEU A CA 1
ATOM 4977 C C . LEU A 1 625 ? -17.262 5.584 -61.913 1.00 85.19 625 LEU A C 1
ATOM 4979 O O . LEU A 1 625 ? -17.105 6.744 -61.524 1.00 85.19 625 LEU A O 1
ATOM 4983 N N . LYS A 1 626 ? -18.309 5.201 -62.663 1.00 84.75 626 LYS A N 1
ATOM 4984 C CA . LYS A 1 626 ? -19.422 6.100 -63.039 1.00 84.75 626 LYS A CA 1
ATOM 4985 C C . LYS A 1 626 ? -20.105 6.686 -61.804 1.00 84.75 626 LYS A C 1
ATOM 4987 O O . LYS A 1 626 ? -20.262 7.897 -61.681 1.00 84.75 626 LYS A O 1
ATOM 4992 N N . HIS A 1 627 ? -20.477 5.835 -60.844 1.00 85.88 627 HIS A N 1
ATOM 4993 C CA . HIS A 1 627 ? -21.195 6.269 -59.639 1.00 85.88 627 HIS A CA 1
ATOM 4994 C C . HIS A 1 627 ? -20.340 7.172 -58.719 1.00 85.88 627 HIS A C 1
ATOM 4996 O O . HIS A 1 627 ? -20.881 7.935 -57.915 1.00 85.88 627 HIS A O 1
ATOM 5002 N N . LEU A 1 628 ? -19.011 7.119 -58.847 1.00 84.94 628 LEU A N 1
ATOM 5003 C CA . LEU A 1 628 ? -18.066 8.007 -58.164 1.00 84.94 628 LEU A CA 1
ATOM 5004 C C . LEU A 1 628 ? -17.696 9.268 -58.976 1.00 84.94 628 LEU A C 1
ATOM 5006 O O . LEU A 1 628 ? -16.968 10.113 -58.458 1.00 84.94 628 LEU A O 1
ATOM 5010 N N . GLY A 1 629 ? -18.195 9.421 -60.209 1.00 80.88 629 GLY A N 1
ATOM 5011 C CA . GLY A 1 629 ? -17.959 10.592 -61.063 1.00 80.88 629 GLY A CA 1
ATOM 5012 C C . GLY A 1 629 ? -16.602 10.617 -61.780 1.00 80.88 629 GLY A C 1
ATOM 5013 O O . GLY A 1 629 ? -16.140 11.690 -62.163 1.00 80.88 629 GLY A O 1
ATOM 5014 N N . PHE A 1 630 ? -15.952 9.462 -61.965 1.00 77.75 630 PHE A N 1
ATOM 5015 C CA . PHE A 1 630 ? -14.633 9.339 -62.608 1.00 77.75 630 PHE A CA 1
ATOM 5016 C C . PHE A 1 630 ? -14.709 8.881 -64.080 1.00 77.75 630 PHE A C 1
ATOM 5018 O O . PHE A 1 630 ? -13.852 8.140 -64.560 1.00 77.75 630 PHE A O 1
ATOM 5025 N N . ASP A 1 631 ? -15.717 9.355 -64.817 1.00 71.00 631 ASP A N 1
ATOM 5026 C CA . ASP A 1 631 ? -15.971 8.995 -66.225 1.00 71.00 631 ASP A CA 1
ATOM 5027 C C . ASP A 1 631 ? -14.881 9.449 -67.216 1.00 71.00 631 ASP A C 1
ATOM 5029 O O . ASP A 1 631 ? -14.840 8.985 -68.353 1.00 71.00 631 ASP A O 1
ATOM 5033 N N . SER A 1 632 ? -13.982 10.347 -66.802 1.00 73.88 632 SER A N 1
ATOM 5034 C CA . SER A 1 632 ? -12.874 10.861 -67.619 1.00 73.88 632 SER A CA 1
ATOM 5035 C C . SER A 1 632 ? -11.636 9.953 -67.666 1.00 73.88 632 SER A C 1
ATOM 5037 O O . SER A 1 632 ? -10.641 10.314 -68.295 1.00 73.88 632 SER A O 1
ATOM 5039 N N . ILE A 1 633 ? -11.667 8.788 -67.008 1.00 76.25 633 ILE A N 1
ATOM 5040 C CA . ILE A 1 633 ? -10.569 7.813 -67.022 1.00 76.25 633 ILE A CA 1
ATOM 5041 C C . ILE A 1 633 ? -10.812 6.789 -68.142 1.00 76.25 633 ILE A C 1
ATOM 5043 O O . ILE A 1 633 ? -11.808 6.064 -68.136 1.00 76.25 633 ILE A O 1
ATOM 5047 N N . ASN A 1 634 ? -9.878 6.692 -69.093 1.00 73.12 634 ASN A N 1
ATOM 5048 C CA . ASN A 1 634 ? -9.989 5.784 -70.239 1.00 73.12 634 ASN A CA 1
ATOM 5049 C C . ASN A 1 634 ? -9.829 4.311 -69.814 1.00 73.12 634 ASN A C 1
ATOM 5051 O O . ASN A 1 634 ? -8.720 3.817 -69.599 1.00 73.12 634 ASN A O 1
ATOM 5055 N N . VAL A 1 635 ? -10.966 3.617 -69.708 1.00 79.38 635 VAL A N 1
ATOM 5056 C CA . VAL A 1 635 ? -11.079 2.255 -69.167 1.00 79.38 635 VAL A CA 1
ATOM 5057 C C . VAL A 1 635 ? -11.684 1.282 -70.184 1.00 79.38 635 VAL A C 1
ATOM 5059 O O . VAL A 1 635 ? -12.849 1.424 -70.588 1.00 79.38 635 VAL A O 1
ATOM 5062 N N . ASN A 1 636 ? -10.906 0.254 -70.523 1.00 81.31 636 ASN A N 1
ATOM 5063 C CA . ASN A 1 636 ? -11.316 -0.924 -71.280 1.00 81.31 636 ASN A CA 1
ATOM 5064 C C . ASN A 1 636 ? -12.028 -1.939 -70.361 1.00 81.31 636 ASN A C 1
ATOM 5066 O O . ASN A 1 636 ? -11.765 -1.983 -69.159 1.00 81.31 636 ASN A O 1
ATOM 5070 N N . VAL A 1 637 ? -12.943 -2.746 -70.910 1.00 78.19 637 VAL A N 1
ATOM 5071 C CA . VAL A 1 637 ? -13.731 -3.719 -70.130 1.00 78.19 637 VAL A CA 1
ATOM 5072 C C . VAL A 1 637 ? -13.384 -5.140 -70.539 1.00 78.19 637 VAL A C 1
ATOM 5074 O O . VAL A 1 637 ? -13.654 -5.541 -71.670 1.00 78.19 637 VAL A O 1
ATOM 5077 N N . VAL A 1 638 ? -12.842 -5.917 -69.601 1.00 79.44 638 VAL A N 1
ATOM 5078 C CA . VAL A 1 638 ? -12.482 -7.324 -69.820 1.00 79.44 638 VAL A CA 1
ATOM 5079 C C . VAL A 1 638 ? -13.423 -8.223 -69.006 1.00 79.44 638 VAL A C 1
ATOM 5081 O O . VAL A 1 638 ? -13.440 -8.111 -67.780 1.00 79.44 638 VAL A O 1
ATOM 5084 N N . PRO A 1 639 ? -14.212 -9.116 -69.637 1.00 67.19 639 PRO A N 1
ATOM 5085 C CA . PRO A 1 639 ? -15.135 -9.991 -68.919 1.00 67.19 639 PRO A CA 1
ATOM 5086 C C . PRO A 1 639 ? -14.383 -11.100 -68.167 1.00 67.19 639 PRO A C 1
ATOM 5088 O O . PRO A 1 639 ? -13.613 -11.863 -68.756 1.00 67.19 639 PRO A O 1
ATOM 5091 N N . VAL A 1 640 ? -14.628 -11.220 -66.860 1.00 64.69 640 VAL A N 1
ATOM 5092 C CA . VAL A 1 640 ? -13.914 -12.167 -65.990 1.00 64.69 640 VAL A CA 1
ATOM 5093 C C . VAL A 1 640 ? -14.417 -13.602 -66.183 1.00 64.69 640 VAL A C 1
ATOM 5095 O O . VAL A 1 640 ? -15.451 -14.008 -65.654 1.00 64.69 640 VAL A O 1
ATOM 5098 N N . THR A 1 641 ? -13.638 -14.419 -66.895 1.00 58.88 641 THR A N 1
ATOM 5099 C CA . THR A 1 641 ? -13.822 -15.876 -66.911 1.00 58.88 641 THR A CA 1
ATOM 5100 C C . THR A 1 641 ? -13.253 -16.496 -65.629 1.00 58.88 641 THR A C 1
ATOM 5102 O O . THR A 1 641 ? -12.075 -16.344 -65.306 1.00 58.88 641 THR A O 1
ATOM 5105 N N . GLN A 1 642 ? -14.089 -17.209 -64.866 1.00 49.97 642 GLN A N 1
ATOM 5106 C CA . GLN A 1 642 ? -13.669 -17.837 -63.608 1.00 49.97 642 GLN A CA 1
ATOM 5107 C C . GLN A 1 642 ? -12.756 -19.051 -63.853 1.00 49.97 642 GLN A C 1
ATOM 5109 O O . GLN A 1 642 ? -13.219 -20.181 -64.012 1.00 49.97 642 GLN A O 1
ATOM 5114 N N . ALA A 1 643 ? -11.441 -18.834 -63.836 1.00 45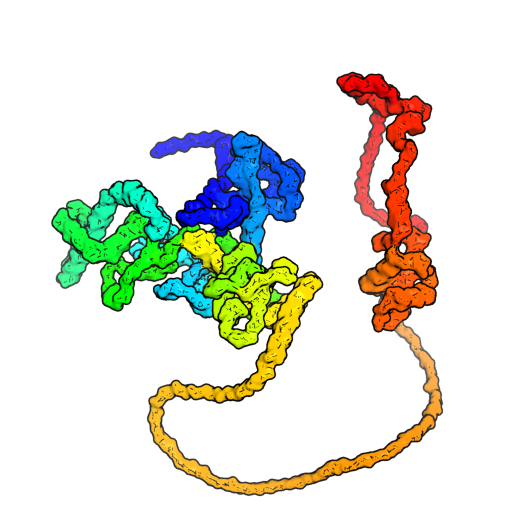.50 643 ALA A N 1
ATOM 5115 C CA . ALA A 1 643 ? -10.463 -19.916 -63.830 1.00 45.50 643 ALA A CA 1
ATOM 5116 C C . ALA A 1 643 ? -10.462 -20.640 -62.468 1.00 45.50 643 ALA A C 1
ATOM 5118 O O . ALA A 1 643 ? -10.076 -20.067 -61.447 1.00 45.50 643 ALA A O 1
ATOM 5119 N N . GLN A 1 644 ? -10.865 -21.916 -62.442 1.00 42.16 644 GLN A N 1
ATOM 5120 C CA . GLN A 1 644 ? -10.774 -22.738 -61.232 1.00 42.16 644 GLN A CA 1
ATOM 5121 C C . GLN A 1 644 ? -9.307 -22.958 -60.833 1.00 42.16 644 GLN A C 1
ATOM 5123 O O . GLN A 1 644 ? -8.523 -23.545 -61.578 1.00 42.16 644 GLN A O 1
ATOM 5128 N N . VAL A 1 645 ? -8.942 -22.520 -59.626 1.00 43.94 645 VAL A N 1
ATOM 5129 C CA . VAL A 1 645 ? -7.620 -22.778 -59.041 1.00 43.94 645 VAL A CA 1
ATOM 5130 C C . VAL A 1 645 ? -7.601 -24.201 -58.462 1.00 43.94 645 VAL A C 1
ATOM 5132 O O . VAL A 1 645 ? -8.375 -24.473 -57.544 1.00 43.94 645 VAL A O 1
ATOM 5135 N N . PRO A 1 646 ? -6.729 -25.113 -58.934 1.00 39.94 646 PRO A N 1
ATOM 5136 C CA . PRO A 1 646 ? -6.668 -26.473 -58.407 1.00 39.94 646 PRO A CA 1
ATOM 5137 C C . PRO A 1 646 ? -6.104 -26.502 -56.979 1.00 39.94 646 PRO A C 1
ATOM 5139 O O . PRO A 1 646 ? -5.133 -25.807 -56.657 1.00 39.94 646 PRO A O 1
ATOM 5142 N N . GLU A 1 647 ? -6.687 -27.341 -56.119 1.00 40.59 647 GLU A N 1
ATOM 5143 C CA . GLU A 1 647 ? -6.252 -27.488 -54.728 1.00 40.59 647 GLU A CA 1
ATOM 5144 C C . GLU A 1 647 ? -4.790 -27.948 -54.614 1.00 40.59 647 GLU A C 1
ATOM 5146 O O . GLU A 1 647 ? -4.338 -28.895 -55.264 1.00 40.59 647 GLU A O 1
ATOM 5151 N N . ARG A 1 648 ? -4.034 -27.321 -53.704 1.00 37.91 648 ARG A N 1
ATOM 5152 C CA . ARG A 1 648 ? -2.671 -27.757 -53.373 1.00 37.91 648 ARG A CA 1
ATOM 5153 C C . ARG A 1 648 ? -2.706 -28.977 -52.453 1.00 37.91 648 ARG A C 1
ATOM 5155 O O . ARG A 1 648 ? -2.718 -28.841 -51.231 1.00 37.91 648 ARG A O 1
ATOM 5162 N N . GLY A 1 649 ? -2.681 -30.156 -53.074 1.00 34.84 649 GLY A N 1
ATOM 5163 C CA . GLY A 1 649 ? -2.699 -31.463 -52.414 1.00 34.84 649 GLY A CA 1
ATOM 5164 C C . GLY A 1 649 ? -1.636 -31.680 -51.323 1.00 34.84 649 GLY A C 1
ATOM 5165 O O . GLY A 1 649 ? -0.601 -31.011 -51.249 1.00 34.84 649 GLY A O 1
ATOM 5166 N N . ALA A 1 650 ? -1.916 -32.647 -50.448 1.00 35.69 650 ALA A N 1
ATOM 5167 C CA . ALA A 1 650 ? -1.182 -32.870 -49.206 1.00 35.69 650 ALA A CA 1
ATOM 5168 C C . ALA A 1 650 ? 0.286 -33.306 -49.398 1.00 35.69 650 ALA A C 1
ATOM 5170 O O . ALA A 1 650 ? 0.621 -34.148 -50.231 1.00 35.69 650 ALA A O 1
ATOM 5171 N N . ARG A 1 651 ? 1.173 -32.801 -48.529 1.00 38.56 651 ARG A N 1
ATOM 5172 C CA . ARG A 1 651 ? 2.583 -33.222 -48.462 1.00 38.56 651 ARG A CA 1
ATOM 5173 C C . ARG A 1 651 ? 2.707 -34.612 -47.831 1.00 38.56 651 ARG A C 1
ATOM 5175 O O . ARG A 1 651 ? 2.614 -34.735 -46.610 1.00 38.56 651 ARG A O 1
ATOM 5182 N N . ARG A 1 652 ? 2.989 -35.641 -48.635 1.00 33.78 652 ARG A N 1
ATOM 5183 C CA . ARG A 1 652 ? 3.357 -36.982 -48.145 1.00 33.78 652 ARG A CA 1
ATOM 5184 C C . ARG A 1 652 ? 4.883 -37.163 -48.128 1.00 33.78 652 ARG A C 1
ATOM 5186 O O . ARG A 1 652 ? 5.588 -36.636 -48.982 1.00 33.78 652 ARG A O 1
ATOM 5193 N N . PHE A 1 653 ? 5.390 -37.886 -47.131 1.00 33.19 653 PHE A N 1
ATOM 5194 C CA . PHE A 1 653 ? 6.792 -38.323 -47.051 1.00 33.19 653 PHE A CA 1
ATOM 5195 C C . PHE A 1 653 ? 7.098 -39.397 -48.113 1.00 33.19 653 PHE A C 1
ATOM 5197 O O . PHE A 1 653 ? 6.211 -40.194 -48.412 1.00 33.19 653 PHE A O 1
ATOM 5204 N N . GLY A 1 654 ? 8.368 -39.525 -48.533 1.00 35.09 654 GLY A N 1
ATOM 5205 C CA . GLY A 1 654 ? 8.912 -40.839 -48.928 1.00 35.09 654 GLY A CA 1
ATOM 5206 C C . GLY A 1 654 ? 9.810 -40.930 -50.169 1.00 35.09 654 GLY A C 1
ATOM 5207 O O . GLY A 1 654 ? 9.352 -41.423 -51.183 1.00 35.09 654 GLY A O 1
ATOM 5208 N N . ASP A 1 655 ? 11.089 -40.562 -50.013 1.00 33.53 655 ASP A N 1
ATOM 5209 C CA . ASP A 1 655 ? 12.295 -41.353 -50.373 1.00 33.53 655 ASP A CA 1
ATOM 5210 C C . ASP A 1 655 ? 12.510 -41.952 -51.807 1.00 33.53 655 ASP A C 1
ATOM 5212 O O . ASP A 1 655 ? 11.621 -42.481 -52.455 1.00 33.53 655 ASP A O 1
ATOM 5216 N N . ARG A 1 656 ? 13.801 -42.037 -52.181 1.00 34.19 656 ARG A N 1
ATOM 5217 C CA . ARG A 1 656 ? 14.454 -42.909 -53.202 1.00 34.19 656 ARG A CA 1
ATOM 5218 C C . ARG A 1 656 ? 14.601 -42.496 -54.681 1.00 34.19 656 ARG A C 1
ATOM 5220 O O . ARG A 1 656 ? 13.868 -42.949 -55.544 1.00 34.19 656 ARG A O 1
ATOM 5227 N N . ARG A 1 657 ? 15.831 -42.006 -54.919 1.00 34.69 657 ARG A N 1
ATOM 5228 C CA . ARG A 1 657 ? 16.911 -42.642 -55.726 1.00 34.69 657 ARG A CA 1
ATOM 5229 C C . ARG A 1 657 ? 16.987 -42.393 -57.241 1.00 34.69 657 ARG A C 1
ATOM 5231 O O . ARG A 1 657 ? 16.136 -42.863 -57.978 1.00 34.69 657 ARG A O 1
ATOM 5238 N N . ARG A 1 658 ? 18.222 -42.010 -57.608 1.00 38.69 658 ARG A N 1
ATOM 5239 C CA . ARG A 1 658 ? 18.938 -42.247 -58.876 1.00 38.69 658 ARG A CA 1
ATOM 5240 C C . ARG A 1 658 ? 18.432 -41.440 -60.081 1.00 38.69 658 ARG A C 1
ATOM 5242 O O . ARG A 1 658 ? 17.264 -41.081 -60.135 1.00 38.69 658 ARG A O 1
ATOM 5249 N N . ASP A 1 659 ? 19.307 -41.100 -61.025 1.00 36.94 659 ASP A N 1
ATOM 5250 C CA . ASP A 1 659 ? 20.750 -41.436 -61.107 1.00 36.94 659 ASP A CA 1
ATOM 5251 C C . ASP A 1 659 ? 21.704 -40.397 -60.474 1.00 36.94 659 ASP A C 1
ATOM 5253 O O . ASP A 1 659 ? 21.320 -39.212 -60.357 1.00 36.94 659 ASP A O 1
#

InterPro domains:
  IPR001210 Small ribosomal subunit protein eS17 [MF_00511] (512-576)
  IPR001210 Small ribosomal subunit protein eS17 [PF00833] (512-634)
  IPR016712 Small ribosomal subunit protein bS1m-like [PF11709] (7-401)
  IPR016712 Small ribosomal subunit protein bS1m-like [PTHR28058] (6-408)
  IPR036401 Small ribosomal subunit protein eS17 superfamily [G3DSA:1.10.60.20] (512-575)
  IPR036401 Small ribosomal subunit protein eS17 superfamily [SSF116820] (512-575)

Radius of gyration: 44.27 Å; chains: 1; bounding box: 125×80×131 Å

Foldseek 3Di:
DDDPPPQDPVRVPVCVDPVVVWDDFDDFLVVLDDDDDPPDDPPDDGQAGRGDKFDDDPVCLCVQDRPAPDRDDNVVQVVDPQRIKGFPASQDPVRDTDMDHPCLHVLLLVLVVVLVFAAAAQDADPVRDHDAPVPDPRFHLPDPQQPDDDDDPPDPAVLSLQSYQDFPAEAPVSDDPVRVVVCCVPPVVVCPVVLLLVLLVVLQVVVQVVQQVVCVVVVHDRDDGGDSVNDDPVSSVVSVVVLVVVVLVVCSSVCVVNRHHAAQDPDDDPVVVPDPPRRDRHPYSQRPQHRAPDRWRLPSDDDRAPPAFDQDPPPGTDPADQWFKWAWDAADDVVDFTWIQRSSAIEGDAPDDDPLPDPDPPDDDDDSHHDDHPPDDVGDMFTWRFHHWTAGSSRHIYTHIDHDDPVSLVVVLVDPDDPVVNVVSVVVVVVVVVVVVVPDDDDDDDDDDDDDDDDDDDDDDDDDDDDDDDDDDDDDDDDDDDDDDDDDDDDDDDDDDDDDDDDDPPPPPPPPPDDADPVLVVLLLVCCQEPVVLADLDLPSLLVVCVVVDPDVDPVCRDDQGRSVVNNVVVVVVVVHDDPPHDHVVNVVVVCCVVPDDDPDDPPQLCPNDPVSEAEDAPVVVVVCVVVVNPVHHHDHDYDDDDDDDDDDDDDDDDDDDD

Secondary structure (DSSP, 8-state):
--------HHHHHHHHSTTTTSPPPPPPTTTTS-SS---S-TTPPPSS--S--B---HHHHHHT--SSSSPPPHHHHTS-SS--EEEEESS-TTSS-EEEE-HHHHHHHHHHHHHTPPBB-----TTS----TTS----BSS-TTTS-SS--TT---HHHHTT-S--SS--GGG--HHHHHHHIIIIISTTHHHHHHHHHHHHHHHHHHHHHHHHHHHTPPPPPPPPTTS--HHHHHHHHHHHHH-HHHHHHHHHHHTTPPP---S---GGGGG--SS------TTTTT---SS-TTTTT--------PEEETTTEEESSPPPEEEEEEE--BTTB--EEEETTEEEPPPSSSSTTT---TTPPPPBTTTB---SSTT--EEEEEEEEEEE-TTS-EEEEEEEPPHHHHHHHTTS---HHHHHHHHHHHHHHHHHHHHT---PPPPPPP-------------------------------------------------------GGGGSGGGTTPPPHHHHHHHHHHHHHHGGG--S-HHHHHHHHHHH-----HHHHSSSSSHHHHHHHHHHHTTS--TT---HHHHHHHHHHHS---SS-TT-TTTSSTTS-EEE-HHHHHHHHHTT-TTS-EEE------PPPP------------

pLDDT: mean 73.6, std 21.61, range [24.69, 96.69]